Protein AF-A0AA40E1X7-F1 (afdb_monomer)

Secondary structure (DSSP, 8-state):
-----------B--EEEEETTTTEEEEE--HHHHHHHHHHHHHHHHHHHHHHHHHHHHHHHHHHHHHHHHHHHHTSSS--------------------------------------HHHHHTT-SSHHHHHHHHHHHHHSTT-HHHHHHHHHHHHHHHHHHHHHHHHHHHHHB--SS---B--SS-------TTTSHHHHHHHHHHHHHHHHHHHHHHHHHHSS-----S---GGGTTSSSS----EEEEE-S-SSS-GGGBPTTPPEEEEE--SEEGGGGT---SS--EEEEEEEEEEBP-STTSEEEEEETTEEEEEE-SEEETTBSSSEEEES---SS----EEEEEEE--SSGGG-SEEE-GGGPPPTT-EEEEEEEEESS--BSS-B--SSS-B-EEE--TT-SS--EEE--SPPEEEEEEEEEEEE-SSS--EETT-TTTS--S-----------

Mean predicted aligned error: 14.78 Å

Organism: NCBI:txid1954250

Nearest PDB structures (foldseek):
  6zya-assembly1_A  TM=1.373E-01  e=4.624E-01  Homo sapiens

Solvent-accessible surface area (backbone atoms only — not comparable to full-atom values): 27935 Å² total; per-residue (Å²): 139,80,84,81,82,78,73,73,76,75,43,60,58,66,43,82,46,71,40,52,78,77,72,43,70,34,37,40,52,54,76,65,57,44,50,50,53,46,49,50,39,49,48,51,52,57,49,50,50,60,50,51,52,49,63,50,48,55,57,50,54,51,50,51,56,48,51,56,58,50,61,66,61,72,73,77,76,84,86,82,87,86,87,82,88,86,89,86,91,86,89,82,87,87,89,83,84,91,85,85,88,82,85,82,85,73,86,76,83,74,80,81,71,85,76,53,71,67,62,58,61,72,68,49,95,41,75,68,58,47,47,54,50,42,56,58,47,52,69,61,82,82,47,77,67,41,54,53,54,36,52,52,51,50,51,54,50,53,50,50,53,51,43,54,49,40,52,52,52,51,71,32,43,63,73,92,57,81,74,55,75,61,64,100,76,78,77,85,91,70,85,59,81,88,79,56,49,70,70,50,50,54,51,49,51,55,50,50,52,53,50,51,54,50,48,52,52,44,49,68,65,54,76,68,58,84,67,92,51,103,66,69,59,83,78,49,61,71,45,78,44,78,72,84,68,62,48,78,47,79,42,76,68,55,96,38,89,38,60,80,54,30,29,84,93,49,64,24,40,34,40,32,42,51,82,37,51,36,44,56,77,60,46,81,48,92,62,67,32,27,37,31,48,33,38,42,34,34,47,38,34,70,53,75,88,33,33,47,82,48,75,56,96,89,43,52,26,41,42,32,49,62,19,32,34,67,96,35,94,32,53,51,74,47,61,39,76,87,59,99,61,87,59,71,42,74,48,75,48,78,50,52,54,50,89,50,65,92,76,32,58,44,47,60,34,82,56,59,54,59,60,89,54,44,34,39,36,40,37,39,35,24,67,67,50,50,70,30,84,57,73,29,88,44,83,68,65,46,11,74,37,78,35,62,54,93,92,46,95,60,62,71,31,14,31,57,76,52,63,61,23,38,40,37,30,40,38,33,44,33,44,25,52,73,77,70,72,68,41,51,76,55,39,77,79,71,79,61,57,98,63,82,70,76,71,77,79,79,84,83,130

Foldseek 3Di:
DDDDDDPPPQCLPAAWDAQLVVRDIFGEDPLVVLVVLLVVLCVLLVVLVVVLVVLVCPCLVVVVVVVVVVVVVVPPPDDDDDDDDDDDDDDDDDDDDDDDDDDDDDDDPDDPDPDDPVVVVVPDPDPVSVVVVLVVLCPPPDDPVNVSSNVSNCSVVVSVVSNVVSVVNNVRYDHPADTDGDDPDDDDDDDPPPPPDDVSVVVVVVVVVVVVVLVVVLCVQQVPPPPPDPCRDSSQNHFLDSDQDWDKDWDQQDQWPDRQFFAHPWIKIKIKSDWAFCVNRPNRDNWRKTKIKMKIKTWTDCDDPQWDWDQDPNWTKIFGQQWAQAPRNGDDIGTWQPDPDQDQDKDKDKAKDDLPNVPRRTDGDNRPDADPLWMKMKMFIFRNRHWAQDADPRQQQGFHAFDDDVPRPDRRTTDDTSGTIMMMMIMWMWMDTSDDDIDTPSDPVPVCPPDPPPPPPPPDD

Structure (mmCIF, N/CA/C/O backbone):
data_AF-A0AA40E1X7-F1
#
_entry.id   AF-A0AA40E1X7-F1
#
loop_
_atom_site.group_PDB
_atom_site.id
_atom_site.type_symbol
_atom_site.label_atom_id
_atom_site.label_alt_id
_atom_site.label_comp_id
_atom_site.label_asym_id
_atom_site.label_entity_id
_atom_site.label_seq_id
_atom_site.pdbx_PDB_ins_code
_atom_site.Cartn_x
_atom_site.Cartn_y
_atom_site.Cartn_z
_atom_site.occupancy
_atom_site.B_iso_or_equiv
_atom_site.auth_seq_id
_atom_site.auth_comp_id
_atom_site.auth_asym_id
_atom_site.auth_atom_id
_atom_site.pdbx_PDB_model_num
ATOM 1 N N . MET A 1 1 ? 14.506 34.326 16.259 1.00 35.75 1 MET A N 1
ATOM 2 C CA . MET A 1 1 ? 13.401 34.084 17.212 1.00 35.75 1 MET A CA 1
ATOM 3 C C . MET A 1 1 ? 12.135 33.913 16.397 1.00 35.75 1 MET A C 1
ATOM 5 O O . MET A 1 1 ? 11.437 34.884 16.152 1.00 35.75 1 MET A O 1
ATOM 9 N N . ALA A 1 2 ? 11.924 32.706 15.878 1.00 32.53 2 ALA A N 1
ATOM 10 C CA . ALA A 1 2 ? 10.719 32.346 15.149 1.00 32.53 2 ALA A CA 1
ATOM 11 C C . ALA A 1 2 ? 9.848 31.531 16.107 1.00 32.53 2 ALA A C 1
ATOM 13 O O . ALA A 1 2 ? 10.269 30.490 16.604 1.00 32.53 2 ALA A O 1
ATOM 14 N N . GLU A 1 3 ? 8.722 32.139 16.452 1.00 30.67 3 GLU A N 1
ATOM 15 C CA . GLU A 1 3 ? 7.483 31.581 16.985 1.00 30.67 3 GLU A CA 1
ATOM 16 C C . GLU A 1 3 ? 7.496 30.065 17.271 1.00 30.67 3 GLU A C 1
ATOM 18 O O . GLU A 1 3 ? 7.133 29.221 16.455 1.00 30.67 3 GLU A O 1
ATOM 23 N N . GLN A 1 4 ? 7.895 29.727 18.499 1.00 42.19 4 GLN A N 1
ATOM 24 C CA . GLN A 1 4 ? 7.395 28.536 19.173 1.00 42.19 4 GLN A CA 1
ATOM 25 C C . GLN A 1 4 ? 5.879 28.685 19.380 1.00 42.19 4 GLN A C 1
ATOM 27 O O . GLN A 1 4 ? 5.394 29.767 19.702 1.00 42.19 4 GLN A O 1
ATOM 32 N N . SER A 1 5 ? 5.170 27.556 19.332 1.00 40.88 5 SER A N 1
ATOM 33 C CA . SER A 1 5 ? 3.773 27.367 19.760 1.00 40.88 5 SER A CA 1
ATOM 34 C C . SER A 1 5 ? 2.665 27.512 18.706 1.00 40.88 5 SER A C 1
ATOM 36 O O . SER A 1 5 ? 1.680 28.220 18.858 1.00 40.88 5 SER A O 1
ATOM 38 N N . MET A 1 6 ? 2.679 26.603 17.742 1.00 34.84 6 MET A N 1
ATOM 39 C CA . MET A 1 6 ? 1.468 25.813 17.539 1.00 34.84 6 MET A CA 1
ATOM 40 C C . MET A 1 6 ? 1.856 24.350 17.662 1.00 34.84 6 MET A C 1
ATOM 42 O O . MET A 1 6 ? 2.167 23.686 16.681 1.00 34.84 6 MET A O 1
ATOM 46 N N . HIS A 1 7 ? 1.838 23.830 18.893 1.00 40.16 7 HIS A N 1
ATOM 47 C CA . HIS A 1 7 ? 1.472 22.430 19.032 1.00 40.16 7 HIS A CA 1
ATOM 48 C C . HIS A 1 7 ? 0.068 22.345 18.433 1.00 40.16 7 HIS A C 1
ATOM 50 O O . HIS A 1 7 ? -0.844 22.941 19.021 1.00 40.16 7 HIS A O 1
ATOM 56 N N . PRO A 1 8 ? -0.154 21.675 17.284 1.00 45.59 8 PRO A N 1
ATOM 57 C CA . PRO A 1 8 ? -1.505 21.248 16.994 1.00 45.59 8 PRO A CA 1
ATOM 58 C C . PRO A 1 8 ? -1.913 20.481 18.246 1.00 45.59 8 PRO A C 1
ATOM 60 O O . PRO A 1 8 ? -1.214 19.547 18.646 1.00 45.59 8 PRO A O 1
ATOM 63 N N . ARG A 1 9 ? -2.957 20.944 18.944 1.00 47.94 9 ARG A N 1
ATOM 64 C CA . ARG A 1 9 ? -3.631 20.117 19.941 1.00 47.94 9 ARG A CA 1
ATOM 65 C C . ARG A 1 9 ? -4.023 18.871 19.164 1.00 47.94 9 ARG A C 1
ATOM 67 O O . ARG A 1 9 ? -5.007 18.904 18.436 1.00 47.94 9 ARG A O 1
ATOM 74 N N . GLN A 1 10 ? -3.174 17.847 19.205 1.00 51.16 10 GLN A N 1
ATOM 75 C CA . GLN A 1 10 ? -3.419 16.579 18.554 1.00 51.16 10 GLN A CA 1
ATOM 76 C C . GLN A 1 10 ? -4.696 16.078 19.205 1.00 51.16 10 GLN A C 1
ATOM 78 O O . GLN A 1 10 ? -4.724 15.728 20.382 1.00 51.16 10 GLN A O 1
ATOM 83 N N . SER A 1 11 ? -5.780 16.193 18.453 1.00 61.50 11 SER A N 1
ATOM 84 C CA . SER A 1 11 ? -7.153 15.973 18.875 1.00 61.50 11 SER A CA 1
ATOM 85 C C . SER A 1 11 ? -7.436 14.481 18.888 1.00 61.50 11 SER A C 1
ATOM 87 O O . SER A 1 11 ? -8.348 13.986 18.225 1.00 61.50 11 SER A O 1
ATOM 89 N N . VAL A 1 12 ? -6.622 13.745 19.645 1.00 68.31 12 VAL A N 1
ATOM 90 C CA . VAL A 1 12 ? -7.061 12.459 20.162 1.00 68.31 12 VAL A CA 1
ATOM 91 C C . VAL A 1 12 ? -8.345 12.759 20.921 1.00 68.31 12 VAL A C 1
ATOM 93 O O . VAL A 1 12 ? -8.339 13.517 21.895 1.00 68.31 12 VAL A O 1
ATOM 96 N N . LYS A 1 13 ? -9.470 12.253 20.415 1.00 72.56 13 LYS A N 1
ATOM 97 C CA . LYS A 1 13 ? -10.749 12.436 21.090 1.00 72.56 13 LYS A CA 1
ATOM 98 C C . LYS A 1 13 ? -10.723 11.579 22.347 1.00 72.56 13 LYS A C 1
ATOM 100 O O . LYS A 1 13 ? -10.837 10.361 22.277 1.00 72.56 13 LYS A O 1
ATOM 105 N N . LEU A 1 14 ? -10.545 12.236 23.486 1.00 80.88 14 LEU A N 1
ATOM 106 C CA . LEU A 1 14 ? -10.766 11.637 24.794 1.00 80.88 14 LEU A CA 1
ATOM 107 C C . LEU A 1 14 ? -12.247 11.767 25.158 1.00 80.88 14 LEU A C 1
ATOM 109 O O . LEU A 1 14 ? -12.908 12.734 24.773 1.00 80.88 14 LEU A O 1
ATOM 113 N N . GLY A 1 15 ? -12.759 10.809 25.923 1.00 84.12 15 GLY A N 1
ATOM 114 C CA . GLY A 1 15 ? -14.144 10.769 26.379 1.00 84.12 15 GLY A CA 1
ATOM 115 C C . GLY A 1 15 ? -14.944 9.604 25.803 1.00 84.12 15 GLY A C 1
ATOM 116 O O . GLY A 1 15 ? -14.388 8.606 25.347 1.00 84.12 15 GLY A O 1
ATOM 117 N N . HIS A 1 16 ? -16.267 9.726 25.895 1.00 85.75 16 HIS A N 1
ATOM 118 C CA . HIS A 1 16 ? -17.221 8.719 25.441 1.00 85.75 16 HIS A CA 1
ATOM 119 C C . HIS A 1 16 ? -17.332 8.707 23.916 1.00 85.75 16 HIS A C 1
ATOM 121 O O . HIS A 1 16 ? -17.499 9.763 23.299 1.00 85.75 16 HIS A O 1
ATOM 127 N N . TRP A 1 17 ? -17.300 7.524 23.318 1.00 85.88 17 TRP A N 1
ATOM 128 C CA . TRP A 1 17 ? -17.516 7.341 21.890 1.00 85.88 17 TRP A CA 1
ATOM 129 C C . TRP A 1 17 ? -18.131 5.979 21.594 1.00 85.88 17 TRP A C 1
ATOM 131 O O . TRP A 1 17 ? -17.984 5.038 22.371 1.00 85.88 17 TRP A O 1
ATOM 141 N N . THR A 1 18 ? -18.788 5.889 20.442 1.00 87.38 18 THR A N 1
ATOM 142 C CA . THR A 1 18 ? -19.410 4.659 19.958 1.00 87.38 18 THR A CA 1
ATOM 143 C C . THR A 1 18 ? -18.554 4.055 18.861 1.00 87.38 18 THR A C 1
ATOM 145 O O . THR A 1 18 ? -18.243 4.704 17.859 1.00 87.38 18 THR A O 1
ATOM 148 N N . ASP A 1 19 ? -18.163 2.809 19.064 1.00 86.00 19 ASP A N 1
ATOM 149 C CA . ASP A 1 19 ? -17.482 2.006 18.069 1.00 86.00 19 ASP A CA 1
ATOM 150 C C . ASP A 1 19 ? -18.498 1.386 17.128 1.00 86.00 19 ASP A C 1
ATOM 152 O O . ASP A 1 19 ? -19.156 0.404 17.471 1.00 86.00 19 ASP A O 1
ATOM 156 N N . HIS A 1 20 ? -18.648 1.978 15.948 1.00 86.69 20 HIS A N 1
ATOM 157 C CA . HIS A 1 20 ? -19.659 1.578 14.975 1.00 86.69 20 HIS A CA 1
ATOM 158 C C . HIS A 1 20 ? -19.398 0.192 14.387 1.00 86.69 20 HIS A C 1
ATOM 160 O O . HIS A 1 20 ? -20.333 -0.483 13.967 1.00 86.69 20 HIS A O 1
ATOM 166 N N . SER A 1 21 ? -18.159 -0.282 14.470 1.00 82.31 21 SER A N 1
ATOM 167 C CA . SER A 1 21 ? -17.773 -1.631 14.071 1.00 82.31 21 SER A CA 1
ATOM 168 C C . SER A 1 21 ? -18.326 -2.732 14.996 1.00 82.31 21 SER A C 1
ATOM 170 O O . SER A 1 21 ? -18.678 -3.819 14.540 1.00 82.31 21 SER A O 1
ATOM 172 N N . THR A 1 22 ? -18.414 -2.462 16.306 1.00 84.75 22 THR A N 1
ATOM 173 C CA . THR A 1 22 ? -18.867 -3.420 17.330 1.00 84.75 22 THR A CA 1
ATOM 174 C C . THR A 1 22 ? -20.215 -3.044 17.945 1.00 84.75 22 THR A C 1
ATOM 176 O O . THR A 1 22 ? -20.792 -3.836 18.694 1.00 84.75 22 THR A O 1
ATOM 179 N N . GLY A 1 23 ? -20.710 -1.839 17.656 1.00 87.06 23 GLY A N 1
ATOM 180 C CA . GLY A 1 23 ? -21.869 -1.222 18.296 1.00 87.06 23 GLY A CA 1
ATOM 181 C C . GLY A 1 23 ? -21.660 -0.921 19.782 1.00 87.06 23 GLY A C 1
ATOM 182 O O . GLY A 1 23 ? -22.642 -0.786 20.511 1.00 87.06 23 GLY A O 1
ATOM 183 N N . ARG A 1 24 ? -20.410 -0.891 20.266 1.00 85.62 24 ARG A N 1
ATOM 184 C CA . ARG A 1 24 ? -20.102 -0.718 21.691 1.00 85.62 24 ARG A CA 1
ATOM 185 C C . ARG A 1 24 ? -19.688 0.706 21.998 1.00 85.62 24 ARG A C 1
ATOM 187 O O . ARG A 1 24 ? -18.818 1.272 21.346 1.00 85.62 24 ARG A O 1
ATOM 194 N N . ASP A 1 25 ? -20.253 1.231 23.067 1.00 87.06 25 ASP A N 1
ATOM 195 C CA . ASP A 1 25 ? -19.771 2.454 23.681 1.00 87.06 25 ASP A CA 1
ATOM 196 C C . ASP A 1 25 ? -18.494 2.187 24.483 1.00 87.06 25 ASP A C 1
ATOM 198 O O . ASP A 1 25 ? -18.368 1.169 25.169 1.00 87.06 25 ASP A O 1
ATOM 202 N N . GLN A 1 26 ? -17.537 3.104 24.404 1.00 86.12 26 GLN A N 1
ATOM 203 C CA . GLN A 1 26 ? -16.281 3.032 25.141 1.00 86.12 26 GLN A CA 1
ATOM 204 C C . GLN A 1 26 ? -15.767 4.415 25.533 1.00 86.12 26 GLN A C 1
ATOM 206 O O . GLN A 1 26 ? -16.161 5.446 24.986 1.00 86.12 26 GLN A O 1
ATOM 211 N N . TYR A 1 27 ? -14.875 4.429 26.524 1.00 84.19 27 TYR A N 1
ATOM 212 C CA . TYR A 1 27 ? -14.211 5.637 26.997 1.00 84.19 27 TYR A CA 1
ATOM 213 C C . TYR A 1 27 ? -12.740 5.610 26.589 1.00 84.19 27 TYR A C 1
ATOM 215 O O . TYR A 1 27 ? -11.970 4.781 27.075 1.00 84.19 27 TYR A O 1
ATOM 223 N N . LEU A 1 28 ? -12.349 6.545 25.722 1.00 81.81 28 LEU A N 1
ATOM 224 C CA . LEU A 1 28 ? -10.945 6.818 25.419 1.00 81.81 28 LEU A CA 1
ATOM 225 C C . LEU A 1 28 ? -10.380 7.752 26.486 1.00 81.81 28 LEU A C 1
ATOM 227 O O . LEU A 1 28 ? -10.875 8.859 26.699 1.00 81.81 28 LEU A O 1
ATOM 231 N N . LEU A 1 29 ? -9.329 7.300 27.152 1.00 79.12 29 LEU A N 1
ATOM 232 C CA . LEU A 1 29 ? -8.577 8.049 28.151 1.00 79.12 29 LEU A CA 1
ATOM 233 C C . LEU A 1 29 ? -7.109 8.070 27.715 1.00 79.12 29 LEU A C 1
ATOM 235 O O . LEU A 1 29 ? -6.686 7.207 26.947 1.00 79.12 29 LEU A O 1
ATOM 239 N N . SER A 1 30 ? -6.325 9.043 28.187 1.00 79.50 30 SER A N 1
ATOM 240 C CA . SER A 1 30 ? -4.873 8.975 27.991 1.00 79.50 30 SER A CA 1
ATOM 241 C C . SER A 1 30 ? -4.320 7.723 28.683 1.00 79.50 30 SER A C 1
ATOM 243 O O . SER A 1 30 ? -4.911 7.259 29.659 1.00 79.50 30 SER A O 1
ATOM 245 N N . ASP A 1 31 ? -3.186 7.177 28.232 1.00 74.00 31 ASP A N 1
ATOM 246 C CA . ASP A 1 31 ? -2.593 5.988 28.871 1.00 74.00 31 ASP A CA 1
ATOM 247 C C . ASP A 1 31 ? -2.387 6.189 30.378 1.00 74.00 31 ASP A C 1
ATOM 249 O O . ASP A 1 31 ? -2.599 5.272 31.179 1.00 74.00 31 ASP A O 1
ATOM 253 N N . TRP A 1 32 ? -2.029 7.415 30.775 1.00 78.75 32 TRP A N 1
ATOM 254 C CA . TRP A 1 32 ? -1.886 7.797 32.173 1.00 78.75 32 TRP A CA 1
ATOM 255 C C . TRP A 1 32 ? -3.235 7.802 32.902 1.00 78.75 32 TRP A C 1
ATOM 257 O O . TRP A 1 32 ? -3.372 7.109 33.910 1.00 78.75 32 TRP A O 1
ATOM 267 N N . ASP A 1 33 ? -4.251 8.495 32.377 1.00 80.81 33 ASP A N 1
ATOM 268 C CA . ASP A 1 33 ? -5.586 8.555 32.992 1.00 80.81 33 ASP A CA 1
ATOM 269 C C . ASP A 1 33 ? -6.234 7.169 33.073 1.00 80.81 33 ASP A C 1
ATOM 271 O O . ASP A 1 33 ? -6.792 6.791 34.101 1.00 80.81 33 ASP A O 1
ATOM 275 N N . ALA A 1 34 ? -6.121 6.373 32.009 1.00 78.94 34 ALA A N 1
ATOM 276 C CA . ALA A 1 34 ? -6.631 5.011 31.957 1.00 78.94 34 ALA A CA 1
ATOM 277 C C . ALA A 1 34 ? -5.954 4.131 33.015 1.00 78.94 34 ALA A C 1
ATOM 279 O O . ALA A 1 34 ? -6.628 3.381 33.724 1.00 78.94 34 ALA A O 1
ATOM 280 N N . SER A 1 35 ? -4.631 4.257 33.166 1.00 78.06 35 SER A N 1
ATOM 281 C CA . SER A 1 35 ? -3.869 3.551 34.198 1.00 78.06 35 SER A CA 1
ATOM 282 C C . SER A 1 35 ? -4.283 3.987 35.601 1.00 78.06 35 SER A C 1
ATOM 284 O O . SER A 1 35 ? -4.471 3.132 36.466 1.00 78.06 35 SER A O 1
ATOM 286 N N . VAL A 1 36 ? -4.493 5.288 35.829 1.00 82.50 36 VAL A N 1
ATOM 287 C CA . VAL A 1 36 ? -4.979 5.822 37.109 1.00 82.50 36 VAL A CA 1
ATOM 288 C C . VAL A 1 36 ? -6.376 5.292 37.419 1.00 82.50 36 VAL A C 1
ATOM 290 O O . VAL A 1 36 ? -6.592 4.769 38.510 1.00 82.50 36 VAL A O 1
ATOM 293 N N . VAL A 1 37 ? -7.318 5.346 36.474 1.00 82.81 37 VAL A N 1
ATOM 294 C CA . VAL A 1 37 ? -8.687 4.855 36.692 1.00 82.81 37 VAL A CA 1
ATOM 295 C C . VAL A 1 37 ? -8.699 3.345 36.935 1.00 82.81 37 VAL A C 1
ATOM 297 O O . VAL A 1 37 ? -9.378 2.889 37.856 1.00 82.81 37 VAL A O 1
ATOM 300 N N . LYS A 1 38 ? -7.907 2.560 36.192 1.00 79.06 38 LYS A N 1
ATOM 301 C CA . LYS A 1 38 ? -7.778 1.111 36.426 1.00 79.06 38 LYS A CA 1
ATOM 302 C C . LYS A 1 38 ? -7.118 0.798 37.762 1.00 79.06 38 LYS A C 1
ATOM 304 O O . LYS A 1 38 ? -7.582 -0.103 38.457 1.00 79.06 38 LYS A O 1
ATOM 309 N N . ALA A 1 39 ? -6.089 1.545 38.155 1.00 82.00 39 ALA A N 1
ATOM 310 C CA . ALA A 1 39 ? -5.445 1.394 39.454 1.00 82.00 39 ALA A CA 1
ATOM 311 C C . ALA A 1 39 ? -6.411 1.737 40.593 1.00 82.00 39 ALA A C 1
ATOM 313 O O . ALA A 1 39 ? -6.530 0.966 41.541 1.00 82.00 39 ALA A O 1
ATOM 314 N N . LEU A 1 40 ? -7.161 2.837 40.483 1.00 82.19 40 LEU A N 1
ATOM 315 C CA . LEU A 1 40 ? -8.195 3.199 41.450 1.00 82.19 40 LEU A CA 1
ATOM 316 C C . LEU A 1 40 ? -9.278 2.122 41.515 1.00 82.19 40 LEU A C 1
ATOM 318 O O . LEU A 1 40 ? -9.590 1.659 42.607 1.00 82.19 40 LEU A O 1
ATOM 322 N N . ALA A 1 41 ? -9.794 1.654 40.378 1.00 80.31 41 ALA A N 1
ATOM 323 C CA . ALA A 1 41 ? -10.759 0.560 40.335 1.00 80.31 41 ALA A CA 1
ATOM 324 C C . ALA A 1 41 ? -10.202 -0.705 41.008 1.00 80.31 41 ALA A C 1
ATOM 326 O O . ALA A 1 41 ? -10.871 -1.293 41.853 1.00 80.31 41 ALA A O 1
ATOM 327 N N . ALA A 1 42 ? -8.958 -1.089 40.716 1.00 78.12 42 ALA A N 1
ATOM 328 C CA . ALA A 1 42 ? -8.299 -2.240 41.325 1.00 78.12 42 ALA A CA 1
ATOM 329 C C . ALA A 1 42 ? -8.100 -2.072 42.840 1.00 78.12 42 ALA A C 1
ATOM 331 O O . ALA A 1 42 ? -8.368 -3.005 43.595 1.00 78.12 42 ALA A O 1
ATOM 332 N N . VAL A 1 43 ? -7.692 -0.888 43.305 1.00 79.06 43 VAL A N 1
ATOM 333 C CA . VAL A 1 43 ? -7.553 -0.563 44.733 1.00 79.06 43 VAL A CA 1
ATOM 334 C C . VAL A 1 43 ? -8.911 -0.602 45.427 1.00 79.06 43 VAL A C 1
ATOM 336 O O . VAL A 1 43 ? -9.027 -1.190 46.498 1.00 79.06 43 VAL A O 1
ATOM 339 N N . TRP A 1 44 ? -9.960 -0.055 44.813 1.00 76.00 44 TRP A N 1
ATOM 340 C CA . TRP A 1 44 ? -11.325 -0.138 45.329 1.00 76.00 44 TRP A CA 1
ATOM 341 C C . TRP A 1 44 ? -11.794 -1.593 45.426 1.00 76.00 44 TRP A C 1
ATOM 343 O O . TRP A 1 44 ? -12.233 -2.027 46.490 1.00 76.00 44 TRP A O 1
ATOM 353 N N . LEU A 1 45 ? -11.632 -2.388 44.366 1.00 73.12 45 LEU A N 1
ATOM 354 C CA . LEU A 1 45 ? -11.954 -3.818 44.369 1.00 73.12 45 LEU A CA 1
ATOM 355 C C . LEU A 1 45 ? -11.160 -4.575 45.453 1.00 73.12 45 LEU A C 1
ATOM 357 O O . LEU A 1 45 ? -11.729 -5.388 46.192 1.00 73.12 45 LEU A O 1
ATOM 361 N N . GLY A 1 46 ? -9.867 -4.263 45.570 1.00 74.88 46 GLY A N 1
ATOM 362 C CA . GLY A 1 46 ? -8.898 -4.910 46.448 1.00 74.88 46 GLY A CA 1
ATOM 363 C C . GLY A 1 46 ? -9.028 -4.542 47.924 1.00 74.88 46 GLY A C 1
ATOM 364 O O . GLY A 1 46 ? -8.862 -5.417 48.762 1.00 74.88 46 GLY A O 1
ATOM 365 N N . LEU A 1 47 ? -9.374 -3.299 48.271 1.00 75.25 47 LEU A N 1
ATOM 366 C CA . LEU A 1 47 ? -9.599 -2.864 49.657 1.00 75.25 47 LEU A CA 1
ATOM 367 C C . LEU A 1 47 ? -10.981 -3.277 50.156 1.00 75.25 47 LEU A C 1
ATOM 369 O O . LEU A 1 47 ? -11.130 -3.717 51.297 1.00 75.25 47 LEU A O 1
ATOM 373 N N . VAL A 1 48 ? -12.000 -3.210 49.299 1.00 72.81 48 VAL A N 1
ATOM 374 C CA . VAL A 1 48 ? -13.364 -3.577 49.682 1.00 72.81 48 VAL A CA 1
ATOM 375 C C . VAL A 1 48 ? -13.445 -5.058 50.073 1.00 72.81 48 VAL A C 1
ATOM 377 O O . VAL A 1 48 ? -14.197 -5.395 50.979 1.00 72.81 48 VAL A O 1
ATOM 380 N N . GLY A 1 49 ? -12.659 -5.959 49.470 1.00 69.38 49 GLY A N 1
ATOM 381 C CA . GLY A 1 49 ? -12.578 -7.387 49.844 1.00 69.38 49 GLY A CA 1
ATOM 382 C C . GLY A 1 49 ? -12.228 -7.651 51.311 1.00 69.38 49 GLY A C 1
ATOM 383 O O . GLY A 1 49 ? -13.081 -8.115 52.069 1.00 69.38 49 GLY A O 1
ATOM 384 N N . PRO A 1 50 ? -11.000 -7.351 51.748 1.00 73.25 50 PRO A N 1
ATOM 385 C CA . PRO A 1 50 ? -10.551 -7.568 53.114 1.00 73.25 50 PRO A CA 1
ATOM 386 C C . PRO A 1 50 ? -11.360 -6.771 54.136 1.00 73.25 50 PRO A C 1
ATOM 388 O O . PRO A 1 50 ? -11.618 -7.288 55.221 1.00 73.25 50 PRO A O 1
ATOM 391 N N . TYR A 1 51 ? -11.784 -5.542 53.812 1.00 71.00 51 TYR A N 1
ATOM 392 C CA . TYR A 1 51 ? -12.581 -4.728 54.733 1.00 71.00 51 TYR A CA 1
ATOM 393 C C . TYR A 1 51 ? -14.002 -5.263 54.906 1.00 71.00 51 TYR A C 1
ATOM 395 O O . TYR A 1 51 ? -14.458 -5.348 56.043 1.00 71.00 51 TYR A O 1
ATOM 403 N N . THR A 1 52 ? -14.674 -5.709 53.839 1.00 65.94 52 THR A N 1
ATOM 404 C CA . THR A 1 52 ? -15.973 -6.398 53.974 1.00 65.94 52 THR A CA 1
ATOM 405 C C . THR A 1 52 ? -15.828 -7.701 54.752 1.00 65.94 52 THR A C 1
ATOM 407 O O . THR A 1 52 ? -16.624 -7.959 55.650 1.00 65.94 52 THR A O 1
ATOM 410 N N . LEU A 1 53 ? -14.765 -8.479 54.517 1.00 67.56 53 LEU A N 1
ATOM 411 C CA . LEU A 1 53 ? -14.487 -9.693 55.291 1.00 67.56 53 LEU A CA 1
ATOM 412 C C . LEU A 1 53 ? -14.189 -9.405 56.773 1.00 67.56 53 LEU A C 1
ATOM 414 O O . LEU A 1 53 ? -14.648 -10.145 57.641 1.00 67.56 53 LEU A O 1
ATOM 418 N N . ARG A 1 54 ? -13.436 -8.344 57.091 1.00 73.38 54 ARG A N 1
ATOM 419 C CA . ARG A 1 54 ? -13.160 -7.927 58.480 1.00 73.38 54 ARG A CA 1
ATOM 420 C C . ARG A 1 54 ? -14.418 -7.404 59.172 1.00 73.38 54 ARG A C 1
ATOM 422 O O . ARG A 1 54 ? -14.675 -7.798 60.308 1.00 73.38 54 ARG A O 1
ATOM 429 N N . LEU A 1 55 ? -15.216 -6.587 58.484 1.00 64.00 55 LEU A N 1
ATOM 430 C CA . LEU A 1 55 ? -16.509 -6.094 58.969 1.00 64.00 55 LEU A CA 1
ATOM 431 C C . LEU A 1 55 ? -17.540 -7.211 59.135 1.00 64.00 55 LEU A C 1
ATOM 433 O O . LEU A 1 55 ? -18.400 -7.086 59.992 1.00 64.00 55 LEU A O 1
ATOM 437 N N . LEU A 1 56 ? -17.445 -8.304 58.375 1.00 62.16 56 LEU A N 1
ATOM 438 C CA . LEU A 1 56 ? -18.253 -9.508 58.584 1.00 62.16 56 LEU A CA 1
ATOM 439 C C . LEU A 1 56 ? -17.754 -10.332 59.775 1.00 62.16 56 LEU A C 1
ATOM 441 O O . LEU A 1 56 ? -18.559 -10.800 60.577 1.00 62.16 56 LEU A O 1
ATOM 445 N N . LYS A 1 57 ? -16.433 -10.478 59.939 1.00 68.00 57 LYS A N 1
ATOM 446 C CA . LYS A 1 57 ? -15.834 -11.238 61.049 1.00 68.00 57 LYS A CA 1
ATOM 447 C C . LYS A 1 57 ? -16.093 -10.601 62.416 1.00 68.00 57 LYS A C 1
ATOM 449 O O . LYS A 1 57 ? -16.326 -11.331 63.373 1.00 68.00 57 LYS A O 1
ATOM 454 N N . PHE A 1 58 ? -16.076 -9.274 62.529 1.00 65.44 58 PHE A N 1
ATOM 455 C CA . PHE A 1 58 ? -16.213 -8.586 63.820 1.00 65.44 58 PHE A CA 1
ATOM 456 C C . PHE A 1 58 ? -17.566 -8.836 64.535 1.00 65.44 58 PHE A C 1
ATOM 458 O O . PHE A 1 58 ? -17.545 -9.276 65.686 1.00 65.44 58 PHE A O 1
ATOM 465 N N . PRO A 1 59 ? -18.740 -8.657 63.893 1.00 56.16 59 PRO A N 1
ATOM 466 C CA . PRO A 1 59 ? -20.037 -8.963 64.492 1.00 56.16 59 PRO A CA 1
ATOM 467 C C . PRO A 1 59 ? -20.321 -10.468 64.564 1.00 56.16 59 PRO A C 1
ATOM 469 O O . PRO A 1 59 ? -20.998 -10.885 65.497 1.00 56.16 59 PRO A O 1
ATOM 472 N N . LEU A 1 60 ? -19.785 -11.303 63.660 1.00 55.34 60 LEU A N 1
ATOM 473 C CA . LEU A 1 60 ? -19.918 -12.765 63.764 1.00 55.34 60 LEU A CA 1
ATOM 474 C C . LEU A 1 60 ? -19.195 -13.312 64.998 1.00 55.34 60 LEU A C 1
ATOM 476 O O . LEU A 1 60 ? -19.772 -14.090 65.750 1.00 55.34 60 LEU A O 1
ATOM 480 N N . VAL A 1 61 ? -17.961 -12.870 65.252 1.00 58.88 61 VAL A N 1
ATOM 481 C CA . VAL A 1 61 ? -17.179 -13.313 66.416 1.00 58.88 61 VAL A CA 1
ATOM 482 C C . VAL A 1 61 ? -17.772 -12.772 67.719 1.00 58.88 61 VAL A C 1
ATOM 484 O O . VAL A 1 61 ? -17.840 -13.505 68.705 1.00 58.88 61 VAL A O 1
ATOM 487 N N . HIS A 1 62 ? -18.250 -11.523 67.740 1.00 61.88 62 HIS A N 1
ATOM 488 C CA . HIS A 1 62 ? -18.920 -10.979 68.925 1.00 61.88 62 HIS A CA 1
ATOM 489 C C . HIS A 1 62 ? -20.313 -11.577 69.158 1.00 61.88 62 HIS A C 1
ATOM 491 O O . HIS A 1 62 ? -20.671 -11.824 70.306 1.00 61.88 62 HIS A O 1
ATOM 497 N N . GLY A 1 63 ? -21.077 -11.845 68.098 1.00 60.81 63 GLY A N 1
ATOM 498 C CA . GLY A 1 63 ? -22.386 -12.494 68.170 1.00 60.81 63 GLY A CA 1
ATOM 499 C C . GLY A 1 63 ? -22.291 -13.945 68.638 1.00 60.81 63 GLY A C 1
ATOM 500 O O . GLY A 1 63 ? -23.040 -14.339 69.525 1.00 60.81 63 GLY A O 1
ATOM 501 N N . LEU A 1 64 ? -21.317 -14.712 68.131 1.00 56.00 64 LEU A N 1
ATOM 502 C CA . LEU A 1 64 ? -21.059 -16.089 68.570 1.00 56.00 64 LEU A CA 1
ATOM 503 C C . LEU A 1 64 ? -20.603 -16.149 70.034 1.00 56.00 64 LEU A C 1
ATOM 505 O O . LEU A 1 64 ? -21.169 -16.910 70.812 1.00 56.00 64 LEU A O 1
ATOM 509 N N . ARG A 1 65 ? -19.667 -15.283 70.451 1.00 62.25 65 ARG A N 1
ATOM 510 C CA . ARG A 1 65 ? -19.242 -15.202 71.864 1.00 62.25 65 ARG A CA 1
ATOM 511 C C . ARG A 1 65 ? -20.355 -14.730 72.801 1.00 62.25 65 ARG A C 1
ATOM 513 O O . ARG A 1 65 ? -20.351 -15.075 73.980 1.00 62.25 65 ARG A O 1
ATOM 520 N N . PHE A 1 66 ? -21.284 -13.905 72.319 1.00 57.41 66 PHE A N 1
ATOM 521 C CA . PHE A 1 66 ? -22.433 -13.469 73.111 1.00 57.41 66 PHE A CA 1
ATOM 522 C C . PHE A 1 66 ? -23.481 -14.581 73.248 1.00 57.41 66 PHE A C 1
ATOM 524 O O . PHE A 1 66 ? -23.996 -14.774 74.346 1.00 57.41 66 PHE A O 1
ATOM 531 N N . LEU A 1 67 ? -23.732 -15.354 72.185 1.00 52.84 67 LEU A N 1
ATOM 532 C CA . LEU A 1 67 ? -24.602 -16.535 72.218 1.00 52.84 67 LEU A CA 1
ATOM 533 C C . LEU A 1 67 ? -24.048 -17.630 73.147 1.00 52.84 67 LEU A C 1
ATOM 535 O O . LEU A 1 67 ? -24.800 -18.147 73.969 1.00 52.84 67 LEU A O 1
ATOM 539 N N . GLU A 1 68 ? -22.736 -17.892 73.131 1.00 59.75 68 GLU A N 1
ATOM 540 C CA . GLU A 1 68 ? -22.087 -18.800 74.098 1.00 59.75 68 GLU A CA 1
ATOM 541 C C . GLU A 1 68 ? -22.238 -18.319 75.554 1.00 59.75 68 GLU A C 1
ATOM 543 O O . GLU A 1 68 ? -22.442 -19.119 76.468 1.00 59.75 68 GLU A O 1
ATOM 548 N N . ARG A 1 69 ? -22.190 -17.001 75.799 1.00 58.12 69 ARG A N 1
ATOM 549 C CA . ARG A 1 69 ? -22.403 -16.427 77.142 1.00 58.12 69 ARG A CA 1
ATOM 550 C C . ARG A 1 69 ? -23.853 -16.491 77.615 1.00 58.12 69 ARG A C 1
ATOM 552 O O . ARG A 1 69 ? -24.089 -16.442 78.823 1.00 58.12 69 ARG A O 1
ATOM 559 N N . TRP A 1 70 ? -24.807 -16.551 76.693 1.00 52.16 70 TRP A N 1
ATOM 560 C CA . TRP A 1 70 ? -26.230 -16.621 77.012 1.00 52.16 70 TRP A CA 1
ATOM 561 C C . TRP A 1 70 ? -26.652 -18.050 77.369 1.00 52.16 70 TRP A C 1
ATOM 563 O O . TRP A 1 70 ? -27.349 -18.246 78.364 1.00 52.16 70 TRP A O 1
ATOM 573 N N . ASP A 1 71 ? -26.120 -19.048 76.661 1.00 52.00 71 ASP A N 1
ATOM 574 C CA . 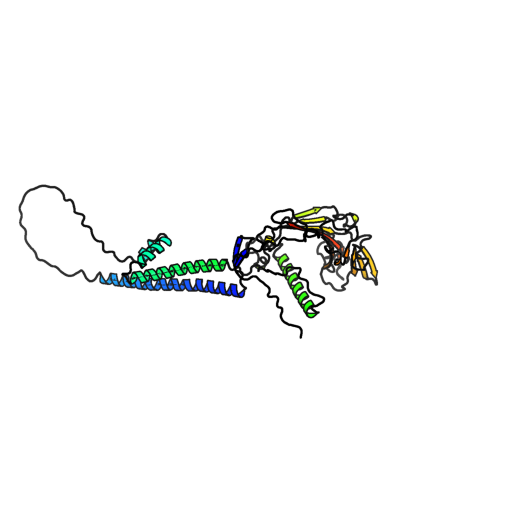ASP A 1 71 ? -26.385 -20.467 76.941 1.00 52.00 71 ASP A CA 1
ATOM 575 C C . ASP A 1 71 ? -25.819 -20.904 78.314 1.00 52.00 71 ASP A C 1
ATOM 577 O O . ASP A 1 71 ? -26.411 -21.702 79.044 1.00 52.00 71 ASP A O 1
ATOM 581 N N . GLY A 1 72 ? -24.720 -20.277 78.754 1.00 49.78 72 GLY A N 1
ATOM 582 C CA . GLY A 1 72 ? -24.129 -20.508 80.078 1.00 49.78 72 GLY A CA 1
ATOM 583 C C . GLY A 1 72 ? -24.936 -19.974 81.274 1.00 49.78 72 GLY A C 1
ATOM 584 O O . GLY A 1 72 ? -24.709 -20.422 82.397 1.00 49.78 72 GLY A O 1
ATOM 585 N N . ARG A 1 73 ? -25.882 -19.040 81.078 1.00 48.94 73 ARG A N 1
ATOM 586 C CA . ARG A 1 73 ? -26.737 -18.513 82.167 1.00 48.94 73 ARG A CA 1
ATOM 587 C C . ARG A 1 73 ? -28.087 -19.214 82.288 1.00 48.94 73 ARG A C 1
ATOM 589 O O . ARG A 1 73 ? -28.692 -19.145 83.353 1.00 48.94 73 ARG A O 1
ATOM 596 N N . ALA A 1 74 ? -28.544 -19.918 81.255 1.00 47.97 74 ALA A N 1
ATOM 597 C CA . ALA A 1 74 ? -29.807 -20.654 81.307 1.00 47.97 74 ALA A CA 1
ATOM 598 C C . ALA A 1 74 ? -29.711 -21.980 82.094 1.00 47.97 74 ALA A C 1
ATOM 600 O O . ALA A 1 74 ? -30.733 -22.526 82.500 1.00 47.97 74 ALA A O 1
ATOM 601 N N . ARG A 1 75 ? -28.500 -22.496 82.360 1.00 47.78 75 ARG A N 1
ATOM 602 C CA . ARG A 1 75 ? -28.296 -23.793 83.040 1.00 47.78 75 ARG A CA 1
ATOM 603 C C . ARG A 1 75 ? -28.028 -23.739 84.549 1.00 47.78 75 ARG A C 1
ATOM 605 O O . ARG A 1 75 ? -27.895 -24.793 85.158 1.00 47.78 75 ARG A O 1
ATOM 612 N N . THR A 1 76 ? -27.998 -22.567 85.184 1.00 45.44 76 THR A N 1
ATOM 613 C CA . THR A 1 76 ? -27.674 -22.429 86.624 1.00 45.44 76 THR A CA 1
ATOM 614 C C . THR A 1 76 ? -28.849 -22.014 87.520 1.00 45.44 76 THR A C 1
ATOM 616 O O . THR A 1 76 ? -28.627 -21.613 88.658 1.00 45.44 76 THR A O 1
ATOM 619 N N . GLY A 1 77 ? -30.101 -22.135 87.052 1.00 43.31 77 GLY A N 1
ATOM 620 C CA . GLY A 1 77 ? -31.292 -21.697 87.804 1.00 43.31 77 GLY A CA 1
ATOM 621 C C . 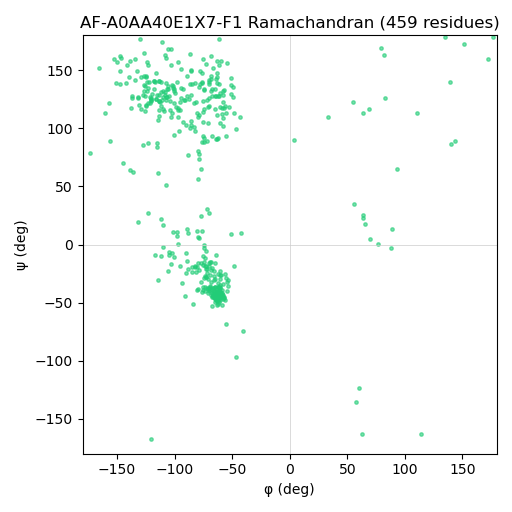GLY A 1 77 ? -32.318 -22.768 88.202 1.00 43.31 77 GLY A C 1
ATOM 622 O O . GLY A 1 77 ? -33.223 -22.460 88.969 1.00 43.31 77 GLY A O 1
ATOM 623 N N . MET A 1 78 ? -32.221 -24.011 87.725 1.00 45.91 78 MET A N 1
ATOM 624 C CA . MET A 1 78 ? -33.199 -25.061 88.049 1.00 45.91 78 MET A CA 1
ATOM 625 C C . MET A 1 78 ? -32.487 -26.298 88.569 1.00 45.91 78 MET A C 1
ATOM 627 O O . MET A 1 78 ? -32.150 -27.171 87.784 1.00 45.91 78 MET A O 1
ATOM 631 N N . ASN A 1 79 ? -32.212 -26.335 89.873 1.00 44.81 79 ASN A N 1
ATOM 632 C CA . ASN A 1 79 ? -32.102 -27.561 90.670 1.00 44.81 79 ASN A CA 1
ATOM 633 C C . ASN A 1 79 ? -31.946 -27.176 92.148 1.00 44.81 79 ASN A C 1
ATOM 635 O O . ASN A 1 79 ? -30.843 -27.199 92.687 1.00 44.81 79 ASN A O 1
ATOM 639 N N . GLN A 1 80 ? -33.049 -26.825 92.817 1.00 40.38 80 GLN A N 1
ATOM 640 C CA . GLN A 1 80 ? -33.122 -26.967 94.271 1.00 40.38 80 GLN A CA 1
ATOM 641 C C . GLN A 1 80 ? -34.567 -27.072 94.783 1.00 40.38 80 GLN A C 1
ATOM 643 O O . GLN A 1 80 ? -35.370 -26.165 94.603 1.00 40.38 80 GLN A O 1
ATOM 648 N N . ALA A 1 81 ? -34.800 -28.196 95.471 1.00 38.88 81 ALA A N 1
ATOM 649 C CA . ALA A 1 81 ? -35.780 -28.471 96.524 1.00 38.88 81 ALA A CA 1
ATOM 650 C C . ALA A 1 81 ? -37.287 -28.512 96.190 1.00 38.88 81 ALA A C 1
ATOM 652 O O . ALA A 1 81 ? -37.923 -27.489 95.975 1.00 38.88 81 ALA A O 1
ATOM 653 N N . LEU A 1 82 ? -37.884 -29.700 96.371 1.00 39.59 82 LEU A N 1
ATOM 654 C CA . LEU A 1 82 ? -38.919 -29.898 97.399 1.00 39.59 82 LEU A CA 1
ATOM 655 C C . LEU A 1 82 ? -39.096 -31.391 97.734 1.00 39.59 82 LEU A C 1
ATOM 657 O O . LEU A 1 82 ? -39.520 -32.201 96.915 1.00 39.59 82 LEU A O 1
ATOM 661 N N . LEU A 1 83 ? -38.726 -31.715 98.975 1.00 41.72 83 LEU A N 1
ATOM 662 C CA . LEU A 1 83 ? -39.059 -32.926 99.721 1.00 41.72 83 LEU A CA 1
ATOM 663 C C . LEU A 1 83 ? -40.508 -32.830 100.222 1.00 41.72 83 LEU A C 1
ATOM 665 O O . LEU A 1 83 ? -40.882 -31.792 100.766 1.00 41.72 83 LEU A O 1
ATOM 669 N N . ALA A 1 84 ? -41.269 -33.925 100.155 1.00 34.69 84 ALA A N 1
ATOM 670 C CA . ALA A 1 84 ? -42.375 -34.172 101.079 1.00 34.69 84 ALA A CA 1
ATOM 671 C C . ALA A 1 84 ? -42.560 -35.675 101.367 1.00 34.69 84 ALA A C 1
ATOM 673 O O . ALA A 1 84 ? -42.436 -36.529 100.495 1.00 34.69 84 ALA A O 1
ATOM 674 N N . THR A 1 85 ? -42.808 -35.907 102.651 1.00 35.06 85 THR A N 1
ATOM 675 C CA . THR A 1 85 ? -42.938 -37.085 103.529 1.00 35.06 85 THR A CA 1
ATOM 676 C C . THR A 1 85 ? -44.068 -38.105 103.217 1.00 35.06 85 THR A C 1
ATOM 678 O O . THR A 1 85 ? -44.848 -37.883 102.295 1.00 35.06 85 THR A O 1
ATOM 681 N N . PRO A 1 86 ? -44.161 -39.234 103.974 1.00 48.38 86 PRO A N 1
ATOM 682 C CA . PRO A 1 86 ? -44.811 -40.489 103.556 1.00 48.38 86 PRO A CA 1
ATOM 683 C C . PRO A 1 86 ? -46.136 -40.871 104.274 1.00 48.38 86 PRO A C 1
ATOM 685 O O . PRO A 1 86 ? -46.467 -40.304 105.311 1.00 48.38 86 PRO A O 1
ATOM 688 N N . GLN A 1 87 ? -46.750 -41.964 103.764 1.00 33.50 87 GLN A N 1
ATOM 689 C CA . GLN A 1 87 ? -47.769 -42.894 104.335 1.00 33.50 87 GLN A CA 1
ATOM 690 C C . GLN A 1 87 ? -49.271 -42.511 104.305 1.00 33.50 87 GLN A C 1
ATOM 692 O O . GLN A 1 87 ? -49.580 -41.327 104.221 1.00 33.50 87 GLN A O 1
ATOM 697 N N . PRO A 1 88 ? -50.229 -43.464 104.502 1.00 47.09 88 PRO A N 1
ATOM 698 C CA . PRO A 1 88 ? -50.259 -44.931 104.279 1.00 47.09 88 PRO A CA 1
ATOM 699 C C . PRO A 1 88 ? -51.513 -45.400 103.475 1.00 47.09 88 PRO A C 1
ATOM 701 O O . PRO A 1 88 ? -52.374 -44.604 103.115 1.00 47.09 88 PRO A O 1
ATOM 704 N N . GLY A 1 89 ? -51.618 -46.701 103.164 1.00 35.84 89 GLY A N 1
ATOM 705 C CA . GLY A 1 89 ? -52.691 -47.275 102.330 1.00 35.84 89 GLY A CA 1
ATOM 706 C C . GLY A 1 89 ? -53.990 -47.683 103.046 1.00 35.84 89 GLY A C 1
ATOM 707 O O . GLY A 1 89 ? -53.988 -47.886 104.254 1.00 35.84 89 GLY A O 1
ATOM 708 N N . TYR A 1 90 ? -55.069 -47.888 102.271 1.00 33.72 90 TYR A N 1
ATOM 709 C CA . TYR A 1 90 ? -56.113 -48.900 102.517 1.00 33.72 90 TYR A CA 1
ATOM 710 C C . TYR A 1 90 ? -57.010 -49.133 101.280 1.00 33.72 90 TYR A C 1
ATOM 712 O O . TYR A 1 90 ? -57.186 -48.250 100.444 1.00 33.72 90 TYR A O 1
ATOM 720 N N . ASN A 1 91 ? -57.540 -50.357 101.191 1.00 38.28 91 ASN A N 1
ATOM 721 C CA . ASN A 1 91 ? -58.317 -50.976 100.108 1.00 38.28 91 ASN A CA 1
ATOM 722 C C . ASN A 1 91 ? -59.779 -50.494 99.998 1.00 38.28 91 ASN A C 1
ATOM 724 O O . ASN A 1 91 ? -60.380 -50.148 101.011 1.00 38.28 91 ASN A O 1
ATOM 728 N N . GLY A 1 92 ? -60.396 -50.683 98.817 1.00 32.19 92 GLY A N 1
ATOM 729 C CA . GLY A 1 92 ? -61.827 -51.033 98.735 1.00 32.19 92 GLY A CA 1
ATOM 730 C C . GLY A 1 92 ? -62.664 -50.447 97.587 1.00 32.19 92 GLY A C 1
ATOM 731 O O . GLY A 1 92 ? -63.323 -49.438 97.767 1.00 32.19 92 GLY A O 1
ATOM 732 N N . SER A 1 93 ? -62.696 -51.172 96.463 1.00 35.91 93 SER A N 1
ATOM 733 C CA . SER A 1 93 ? -63.870 -51.541 95.640 1.00 35.91 93 SER A CA 1
ATOM 734 C C . SER A 1 93 ? -64.876 -50.512 95.066 1.00 35.91 93 SER A C 1
ATOM 736 O O . SER A 1 93 ? -65.680 -49.923 95.774 1.00 35.91 93 SER A O 1
ATOM 738 N N . ALA A 1 94 ? -64.978 -50.590 93.728 1.00 36.22 94 ALA A N 1
ATOM 739 C CA . ALA A 1 94 ? -66.193 -50.803 92.917 1.00 36.22 94 ALA A CA 1
ATOM 740 C C . ALA A 1 94 ? -66.749 -49.659 92.031 1.00 36.22 94 ALA A C 1
ATOM 742 O O . ALA A 1 94 ? -67.415 -48.734 92.476 1.00 36.22 94 ALA A O 1
ATOM 743 N N . SER A 1 95 ? -66.650 -49.948 90.723 1.00 36.16 95 SER A N 1
ATOM 744 C CA . SER A 1 95 ? -67.628 -49.739 89.636 1.00 36.16 95 SER A CA 1
ATOM 745 C C . SER A 1 95 ? -67.749 -48.372 88.940 1.00 36.16 95 SER A C 1
ATOM 747 O O . SER A 1 95 ? -68.040 -47.361 89.561 1.00 36.16 95 SER A O 1
ATOM 749 N N . GLY A 1 96 ? -67.644 -48.401 87.599 1.00 33.88 96 GLY A N 1
ATOM 750 C CA . GLY A 1 96 ? -68.368 -47.470 86.718 1.00 33.88 96 GLY A CA 1
ATOM 751 C C . GLY A 1 96 ? -67.616 -46.912 85.499 1.00 33.88 96 GLY A C 1
ATOM 752 O O . GLY A 1 96 ? -67.070 -45.826 85.587 1.00 33.88 96 GLY A O 1
ATOM 753 N N . ALA A 1 97 ? -67.641 -47.656 84.381 1.00 36.59 97 ALA A N 1
ATOM 754 C CA . ALA A 1 97 ? -67.661 -47.243 82.954 1.00 36.59 97 ALA A CA 1
ATOM 755 C C . ALA A 1 97 ? -66.921 -45.949 82.502 1.00 36.59 97 ALA A C 1
ATOM 757 O O . ALA A 1 97 ? -67.303 -44.839 82.840 1.00 36.59 97 ALA A O 1
ATOM 758 N N . GLN A 1 98 ? -65.810 -46.052 81.755 1.00 38.28 98 GLN A N 1
ATOM 759 C CA . GLN A 1 98 ? -65.703 -46.070 80.271 1.00 38.28 98 GLN A CA 1
ATOM 760 C C . GLN A 1 98 ? -66.147 -44.793 79.512 1.00 38.28 98 GLN A C 1
ATOM 762 O O . GLN A 1 98 ? -67.336 -44.541 79.354 1.00 38.28 98 GLN A O 1
ATOM 767 N N . GLY A 1 99 ? -65.179 -44.105 78.880 1.00 34.72 99 GLY A N 1
ATOM 768 C CA . GLY A 1 99 ? -65.381 -43.330 77.636 1.00 34.72 99 GLY A CA 1
ATOM 769 C C . GLY A 1 99 ? -64.666 -41.965 77.575 1.00 34.72 99 GLY A C 1
ATOM 770 O O . GLY A 1 99 ? -64.601 -41.299 78.595 1.00 34.72 99 GLY A O 1
ATOM 771 N N . PRO A 1 100 ? -64.083 -41.540 76.431 1.00 50.16 100 PRO A N 1
ATOM 772 C CA . PRO A 1 100 ? -62.742 -40.935 76.389 1.00 50.16 100 PRO A CA 1
ATOM 773 C C . PRO A 1 100 ? -62.687 -39.393 76.242 1.00 50.16 100 PRO A C 1
ATOM 775 O O . PRO A 1 100 ? -63.690 -38.758 75.915 1.00 50.16 100 PRO A O 1
ATOM 778 N N . PRO A 1 101 ? -61.498 -38.774 76.433 1.00 43.47 101 PRO A N 1
ATOM 779 C CA . PRO A 1 101 ? -61.327 -37.325 76.477 1.00 43.47 101 PRO A CA 1
ATOM 780 C C . PRO A 1 101 ? -61.067 -36.718 75.090 1.00 43.47 101 PRO A C 1
ATOM 782 O O . PRO A 1 101 ? -60.342 -37.282 74.269 1.00 43.47 101 PRO A O 1
ATOM 785 N N . ARG A 1 102 ? -61.584 -35.506 74.851 1.00 38.91 102 ARG A N 1
ATOM 786 C CA . ARG A 1 102 ? -61.164 -34.650 73.731 1.00 38.91 102 ARG A CA 1
ATOM 787 C C . ARG A 1 102 ? -60.462 -33.411 74.277 1.00 38.91 102 ARG A C 1
ATOM 789 O O . ARG A 1 102 ? -61.065 -32.561 74.924 1.00 38.91 102 ARG A O 1
ATOM 796 N N . ALA A 1 103 ? -59.156 -33.376 74.035 1.00 41.66 103 ALA A N 1
ATOM 797 C CA . ALA A 1 103 ? -58.229 -32.345 74.462 1.00 41.66 103 ALA A CA 1
ATOM 798 C C . ALA A 1 103 ? -58.496 -31.005 73.758 1.00 41.66 103 ALA A C 1
ATOM 800 O O . ALA A 1 103 ? -58.523 -30.924 72.528 1.00 41.66 103 ALA A O 1
ATOM 801 N N . ASN A 1 104 ? -58.631 -29.950 74.562 1.00 39.88 104 ASN A N 1
ATOM 802 C CA . ASN A 1 104 ? -58.621 -28.563 74.119 1.00 39.88 104 ASN A CA 1
ATOM 803 C C . ASN A 1 104 ? -57.189 -28.142 73.773 1.00 39.88 104 ASN A C 1
ATOM 805 O O . ASN A 1 104 ? -56.304 -28.095 74.629 1.00 39.88 104 ASN A O 1
ATOM 809 N N . LYS A 1 105 ? -56.983 -27.820 72.496 1.00 37.69 105 LYS A N 1
ATOM 810 C CA . LYS A 1 105 ? -55.739 -27.294 71.934 1.00 37.69 105 LYS A CA 1
ATOM 811 C C . LYS A 1 105 ? -55.608 -25.823 72.340 1.00 37.69 105 LYS A C 1
ATOM 813 O O . LYS A 1 105 ? -56.165 -24.940 71.696 1.00 37.69 105 LYS A O 1
ATOM 818 N N . ARG A 1 106 ? -54.917 -25.576 73.454 1.00 37.97 106 ARG A N 1
ATOM 819 C CA . ARG A 1 106 ? -54.550 -24.234 73.918 1.00 37.97 106 ARG A CA 1
ATOM 820 C C . ARG A 1 106 ? -53.392 -23.733 73.053 1.00 37.97 106 ARG A C 1
ATOM 822 O O . ARG A 1 106 ? -52.380 -24.412 72.915 1.00 37.97 106 ARG A O 1
ATOM 829 N N . THR A 1 107 ? -53.601 -22.584 72.425 1.00 45.88 107 THR A N 1
ATOM 830 C CA . THR A 1 107 ? -52.619 -21.814 71.660 1.00 45.88 107 THR A CA 1
ATOM 831 C C . THR A 1 107 ? -51.430 -21.465 72.541 1.00 45.88 107 THR A C 1
ATOM 833 O O . THR A 1 107 ? -51.551 -20.653 73.456 1.00 45.88 107 THR A O 1
ATOM 836 N N . ASP A 1 108 ? -50.308 -22.111 72.250 1.00 36.84 108 ASP A N 1
ATOM 837 C CA . ASP A 1 108 ? -49.007 -21.834 72.836 1.00 36.84 108 ASP A CA 1
ATOM 838 C C . ASP A 1 108 ? -48.350 -20.711 72.024 1.00 36.84 108 ASP A C 1
ATOM 840 O O . ASP A 1 108 ? -47.975 -20.885 70.859 1.00 36.84 108 ASP A O 1
ATOM 844 N N . THR A 1 109 ? -48.309 -19.521 72.618 1.00 46.47 109 THR A N 1
ATOM 845 C CA . THR A 1 109 ? -47.481 -18.393 72.189 1.00 46.47 109 THR A CA 1
ATOM 846 C C . THR A 1 109 ? -46.025 -18.818 72.306 1.00 46.47 109 THR A C 1
ATOM 848 O O . THR A 1 109 ? -45.420 -18.696 73.366 1.00 46.47 109 THR A O 1
ATOM 851 N N . ARG A 1 110 ? -45.487 -19.364 71.212 1.00 36.69 110 ARG A N 1
ATOM 852 C CA . ARG A 1 110 ? -44.070 -19.694 71.088 1.00 36.69 110 ARG A CA 1
ATOM 853 C C . ARG A 1 110 ? -43.234 -18.438 71.284 1.00 36.69 110 ARG A C 1
ATOM 855 O O . ARG A 1 110 ? -43.301 -17.518 70.471 1.00 36.69 110 ARG A O 1
ATOM 862 N N . ASP A 1 111 ? -42.422 -18.472 72.331 1.00 41.25 111 ASP A N 1
ATOM 863 C CA . ASP A 1 111 ? -41.227 -17.658 72.478 1.00 41.25 111 ASP A CA 1
ATOM 864 C C . ASP A 1 111 ? -40.386 -17.744 71.195 1.00 41.25 111 ASP A C 1
ATOM 866 O O . ASP A 1 111 ? -39.853 -18.799 70.833 1.00 41.25 111 ASP A O 1
ATOM 870 N N . GLU A 1 112 ? -40.287 -16.619 70.487 1.00 41.00 112 GLU A N 1
ATOM 871 C CA . GLU A 1 112 ? -39.347 -16.422 69.389 1.00 41.00 112 GLU A CA 1
ATOM 872 C C . GLU A 1 112 ? -37.928 -16.411 69.962 1.00 41.00 112 GLU A C 1
ATOM 874 O O . GLU A 1 112 ? -37.393 -15.389 70.397 1.00 41.00 112 GLU A O 1
ATOM 879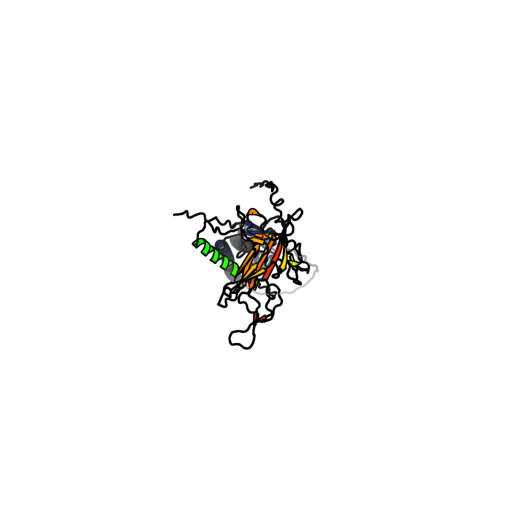 N N . THR A 1 113 ? -37.295 -17.579 69.970 1.00 49.34 113 THR A N 1
ATOM 880 C CA . THR A 1 113 ? -35.856 -17.688 70.203 1.00 49.34 113 THR A CA 1
ATOM 881 C C . THR A 1 113 ? -35.107 -16.847 69.162 1.00 49.34 113 THR A C 1
ATOM 883 O O . THR A 1 113 ? -35.397 -16.982 67.969 1.00 49.34 113 THR A O 1
ATOM 886 N N . PRO A 1 114 ? -34.124 -16.015 69.552 1.00 43.72 114 PRO A N 1
ATOM 887 C CA . PRO A 1 114 ? -33.373 -15.199 68.607 1.00 43.72 114 PRO A CA 1
ATOM 888 C C . PRO A 1 114 ? -32.603 -16.100 67.636 1.00 43.72 114 PRO A C 1
ATOM 890 O O . PRO A 1 114 ? -31.671 -16.808 68.017 1.00 43.72 114 PRO A O 1
ATOM 893 N N . HIS A 1 115 ? -33.010 -16.088 66.366 1.00 46.91 115 HIS A N 1
ATOM 894 C CA . HIS A 1 115 ? -32.348 -16.856 65.320 1.00 46.91 115 HIS A CA 1
ATOM 895 C C . HIS A 1 115 ? -30.894 -16.396 65.157 1.00 46.91 115 HIS A C 1
ATOM 897 O O . HIS A 1 115 ? -30.610 -15.212 64.970 1.00 46.91 115 HIS A O 1
ATOM 903 N N . SER A 1 116 ? -29.970 -17.359 65.203 1.00 49.72 116 SER A N 1
ATOM 904 C CA . SER A 1 116 ? -28.576 -17.164 64.807 1.00 49.72 116 SER A CA 1
ATOM 905 C C . SER A 1 116 ? -28.512 -16.532 63.413 1.00 49.72 116 SER A C 1
ATOM 907 O O . SER A 1 116 ? -29.218 -16.958 62.494 1.00 49.72 116 SER A O 1
ATOM 909 N N . ALA A 1 117 ? -27.629 -15.547 63.230 1.00 49.69 117 ALA A N 1
ATOM 910 C CA . ALA A 1 117 ? -27.439 -14.862 61.952 1.00 49.69 117 ALA A CA 1
ATOM 911 C C . ALA A 1 117 ? -27.127 -15.832 60.793 1.00 49.69 117 ALA A C 1
ATOM 913 O O . ALA A 1 117 ? -27.499 -15.559 59.654 1.00 49.69 117 ALA A O 1
ATOM 914 N N . SER A 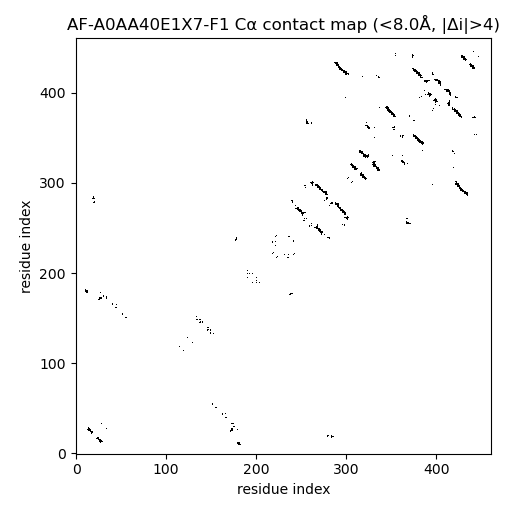1 118 ? -26.500 -16.983 61.074 1.00 49.66 118 SER A N 1
ATOM 915 C CA . SER A 1 118 ? -26.241 -18.027 60.074 1.00 49.66 118 SER A CA 1
ATOM 916 C C . SER A 1 118 ? -27.513 -18.741 59.605 1.00 49.66 118 SER A C 1
ATOM 918 O O . SER A 1 118 ? -27.636 -19.053 58.425 1.00 49.66 118 SER A O 1
ATOM 920 N N . THR A 1 119 ? -28.482 -18.959 60.495 1.00 57.59 119 THR A N 1
ATOM 921 C CA . THR A 1 119 ? -29.769 -19.587 60.164 1.00 57.59 119 THR A CA 1
ATOM 922 C C . THR A 1 119 ? -30.624 -18.658 59.313 1.00 57.59 119 THR A C 1
ATOM 924 O O . THR A 1 119 ? -31.268 -19.111 58.375 1.00 57.59 119 THR A O 1
ATOM 927 N N . VAL A 1 120 ? -30.570 -17.354 59.605 1.00 56.47 120 VAL A N 1
ATOM 928 C CA . VAL A 1 120 ? -31.231 -16.315 58.810 1.00 56.47 120 VAL A CA 1
ATOM 929 C C . VAL A 1 120 ? -30.600 -16.257 57.417 1.00 56.47 120 VAL A C 1
ATOM 931 O O . VAL A 1 120 ? -31.316 -16.372 56.432 1.00 56.47 120 VAL A O 1
ATOM 934 N N . LEU A 1 121 ? -29.265 -16.201 57.312 1.00 52.72 121 LEU A N 1
ATOM 935 C CA . LEU A 1 121 ? -28.552 -16.167 56.025 1.00 52.72 121 LEU A CA 1
ATOM 936 C C . LEU A 1 121 ? -28.795 -17.402 55.140 1.00 52.72 121 LEU A C 1
ATOM 938 O O . LEU A 1 121 ? -28.943 -17.251 53.931 1.00 52.72 121 LEU A O 1
ATOM 942 N N . ASN A 1 122 ? -28.889 -18.597 55.729 1.00 59.56 122 ASN A N 1
ATOM 943 C CA . ASN A 1 122 ? -29.147 -19.839 54.991 1.00 59.56 122 ASN A CA 1
ATOM 944 C C . ASN A 1 122 ? -30.609 -19.998 54.539 1.00 59.56 122 ASN A C 1
ATOM 946 O O . ASN A 1 122 ? -30.912 -20.914 53.779 1.00 59.56 122 ASN A O 1
ATOM 950 N N . GLN A 1 123 ? -31.517 -19.136 55.004 1.00 60.88 123 GLN A N 1
ATOM 951 C CA . GLN A 1 123 ? -32.937 -19.184 54.653 1.00 60.88 123 GLN A CA 1
ATOM 952 C C . GLN A 1 123 ? -33.295 -18.357 53.412 1.00 60.88 123 GLN A C 1
ATOM 954 O O . GLN A 1 123 ? -34.438 -18.416 52.963 1.00 60.88 123 GLN A O 1
ATOM 959 N N . PHE A 1 124 ? -32.361 -17.575 52.863 1.00 62.00 124 PHE A N 1
ATOM 960 C CA . PHE A 1 124 ? -32.630 -16.733 51.698 1.00 62.00 124 PHE A CA 1
ATOM 961 C C . PHE A 1 124 ? -32.229 -17.439 50.405 1.00 62.00 124 PHE A C 1
ATOM 963 O O . PHE A 1 124 ? -31.058 -17.748 50.194 1.00 62.00 124 PHE A O 1
ATOM 970 N N . ASN A 1 125 ? -33.185 -17.599 49.489 1.00 61.25 125 ASN A N 1
ATOM 971 C CA . ASN A 1 125 ? -32.954 -18.240 48.189 1.00 61.25 125 ASN A CA 1
ATOM 972 C C . ASN A 1 125 ? -32.485 -17.263 47.093 1.00 61.25 125 ASN A C 1
ATOM 974 O O . ASN A 1 125 ? -32.422 -17.620 45.918 1.00 61.25 125 ASN A O 1
ATOM 978 N N . GLY A 1 126 ? -32.139 -16.020 47.442 1.00 63.84 126 GLY A N 1
ATOM 979 C CA . GLY A 1 126 ? -31.577 -15.067 46.488 1.00 63.84 126 GLY A CA 1
ATOM 980 C C . GLY A 1 126 ? -31.427 -13.649 47.033 1.00 63.84 126 GLY A C 1
ATOM 981 O O . GLY A 1 126 ? -32.106 -13.242 47.978 1.00 63.84 126 GLY A O 1
ATOM 982 N N . GLY A 1 127 ? -30.558 -12.858 46.394 1.00 61.41 127 GLY A N 1
ATOM 983 C CA . GLY A 1 127 ? -30.239 -11.489 46.827 1.00 61.41 127 GLY A CA 1
ATOM 984 C C . GLY A 1 127 ? -31.446 -10.542 46.872 1.00 61.41 127 GLY A C 1
ATOM 985 O O . GLY A 1 127 ? -31.476 -9.617 47.678 1.00 61.41 127 GLY A O 1
ATOM 986 N N . ARG A 1 128 ? -32.480 -10.807 46.066 1.00 59.09 128 ARG A N 1
ATOM 987 C CA . ARG A 1 128 ? -33.716 -10.012 46.019 1.00 59.09 128 ARG A CA 1
ATOM 988 C C . ARG A 1 128 ? -34.611 -10.243 47.247 1.00 59.09 128 ARG A C 1
ATOM 990 O O . ARG A 1 128 ? -35.204 -9.298 47.758 1.00 59.09 128 ARG A O 1
ATOM 997 N N . GLU A 1 129 ? -34.663 -11.476 47.755 1.00 67.12 129 GLU A N 1
ATOM 998 C CA . GLU A 1 129 ? -35.397 -11.817 48.983 1.00 67.12 129 GLU A CA 1
ATOM 999 C C . GLU A 1 129 ? -34.668 -11.293 50.227 1.00 67.12 129 GLU A C 1
ATOM 1001 O O . GLU A 1 129 ? -35.295 -10.726 51.124 1.00 67.12 129 GLU A O 1
ATOM 1006 N N . LEU A 1 130 ? -33.334 -11.404 50.228 1.00 66.25 130 LEU A N 1
ATOM 1007 C CA . LEU A 1 130 ? -32.473 -10.802 51.242 1.00 66.25 130 LEU A CA 1
ATOM 1008 C C . LEU A 1 130 ? -32.708 -9.286 51.316 1.00 66.25 130 LEU A C 1
ATOM 1010 O O . LEU A 1 130 ? -32.917 -8.754 52.402 1.00 66.25 130 LEU A O 1
ATOM 1014 N N . PHE A 1 131 ? -32.737 -8.593 50.174 1.00 64.62 131 PHE A N 1
ATOM 1015 C CA . PHE A 1 131 ? -32.945 -7.145 50.127 1.00 64.62 131 PHE A CA 1
ATOM 1016 C C . PHE A 1 131 ? -34.319 -6.734 50.666 1.00 64.62 131 PHE A C 1
ATOM 1018 O O . PHE A 1 131 ? -34.395 -5.920 51.586 1.00 64.62 131 PHE A O 1
ATOM 1025 N N . ASN A 1 132 ? -35.398 -7.347 50.168 1.00 68.56 132 ASN A N 1
ATOM 1026 C CA . ASN A 1 132 ? -36.760 -7.010 50.589 1.00 68.56 132 ASN A CA 1
ATOM 1027 C C . ASN A 1 132 ? -36.976 -7.242 52.090 1.00 68.56 132 ASN A C 1
ATOM 1029 O O . ASN A 1 132 ? -37.568 -6.400 52.766 1.00 68.56 132 ASN A O 1
ATOM 1033 N N . LYS A 1 133 ? -36.454 -8.348 52.635 1.00 68.06 133 LYS A N 1
ATOM 1034 C CA . LYS A 1 133 ? -36.540 -8.616 54.075 1.00 68.06 133 LYS A CA 1
ATOM 1035 C C . LYS A 1 133 ? -35.643 -7.674 54.877 1.00 68.06 133 LYS A C 1
ATOM 1037 O O . LYS A 1 133 ? -36.088 -7.181 55.902 1.00 68.06 133 LYS A O 1
ATOM 1042 N N . THR A 1 134 ? -34.442 -7.335 54.407 1.00 63.88 134 THR A N 1
ATOM 1043 C CA . THR A 1 134 ? -33.561 -6.373 55.101 1.00 63.88 134 THR A CA 1
ATOM 1044 C C . THR A 1 134 ? -34.192 -4.979 55.182 1.00 63.88 134 THR A C 1
ATOM 1046 O O . THR A 1 134 ? -34.135 -4.343 56.232 1.00 63.88 134 THR A O 1
ATOM 1049 N N . VAL A 1 135 ? -34.853 -4.525 54.111 1.00 66.94 135 VAL A N 1
ATOM 1050 C CA . VAL A 1 135 ? -35.584 -3.246 54.088 1.00 66.94 135 VAL A CA 1
ATOM 1051 C C . VAL A 1 135 ? -36.789 -3.277 55.032 1.00 66.94 135 VAL A C 1
ATOM 1053 O O . VAL A 1 135 ? -36.962 -2.352 55.825 1.00 66.94 135 VAL A O 1
ATOM 1056 N N . ALA A 1 136 ? -37.578 -4.357 55.021 1.00 66.81 136 ALA A N 1
ATOM 1057 C CA . ALA A 1 136 ? -38.691 -4.534 55.956 1.00 66.81 136 ALA A CA 1
ATOM 1058 C C . ALA A 1 136 ? -38.220 -4.577 57.427 1.00 66.81 136 ALA A C 1
ATOM 1060 O O . ALA A 1 136 ? -38.856 -3.993 58.301 1.00 66.81 136 ALA A O 1
ATOM 1061 N N . TYR A 1 137 ? -37.068 -5.200 57.698 1.00 61.22 137 TYR A N 1
ATOM 1062 C CA . TYR A 1 137 ? -36.467 -5.278 59.034 1.00 61.22 137 TYR A CA 1
ATOM 1063 C C . TYR A 1 137 ? -35.867 -3.953 59.524 1.00 61.22 137 TYR A C 1
ATOM 1065 O O . TYR A 1 137 ? -35.814 -3.730 60.734 1.00 61.22 137 TYR A O 1
ATOM 1073 N N . ALA A 1 138 ? -35.420 -3.080 58.618 1.00 57.69 138 ALA A N 1
ATOM 1074 C CA . ALA A 1 138 ? -34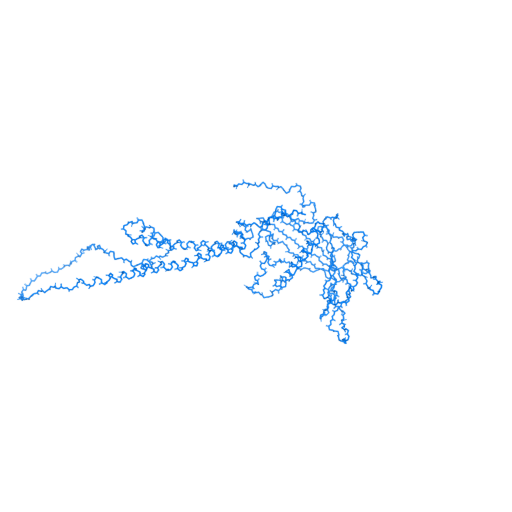.895 -1.757 58.955 1.00 57.69 138 ALA A CA 1
ATOM 1075 C C . ALA A 1 138 ? -36.002 -0.765 59.359 1.00 57.69 138 ALA A C 1
ATOM 1077 O O . ALA A 1 138 ? -35.744 0.152 60.136 1.00 57.69 138 ALA A O 1
ATOM 1078 N N . TYR A 1 139 ? -37.227 -0.963 58.863 1.00 62.69 139 TYR A N 1
ATOM 1079 C CA . TYR A 1 139 ? -38.376 -0.094 59.141 1.00 62.69 139 TYR A CA 1
ATOM 1080 C C . TYR A 1 139 ? -39.024 -0.340 60.517 1.00 62.69 139 TYR A C 1
ATOM 1082 O O . TYR A 1 139 ? -39.669 0.551 61.068 1.00 62.69 139 TYR A O 1
ATOM 1090 N N . ASP A 1 140 ? -38.832 -1.521 61.110 1.00 64.38 140 ASP A N 1
ATOM 1091 C CA . ASP A 1 140 ? -39.409 -1.894 62.407 1.00 64.38 140 ASP A CA 1
ATOM 1092 C C . ASP A 1 140 ? -38.489 -1.470 63.581 1.00 64.38 140 ASP A C 1
ATOM 1094 O O . ASP A 1 140 ? -37.718 -2.251 64.155 1.00 64.38 140 ASP A O 1
ATOM 1098 N N . GLY A 1 141 ? -38.522 -0.168 63.884 1.00 51.25 141 GLY A N 1
ATOM 1099 C CA . GLY A 1 141 ? -37.512 0.613 64.616 1.00 51.25 141 GLY A CA 1
ATOM 1100 C C . GLY A 1 141 ? -37.338 0.397 66.129 1.00 51.25 141 GLY A C 1
ATOM 1101 O O . GLY A 1 141 ? -36.961 1.342 66.820 1.00 51.25 141 GLY A O 1
ATOM 1102 N N . ARG A 1 142 ? -37.579 -0.799 66.686 1.00 61.97 142 ARG A N 1
ATOM 1103 C CA . ARG A 1 142 ? -37.533 -1.005 68.156 1.00 61.97 142 ARG A CA 1
ATOM 1104 C C . ARG A 1 142 ? -36.272 -1.642 68.748 1.00 61.97 142 ARG A C 1
ATOM 1106 O O . ARG A 1 142 ? -36.120 -1.591 69.961 1.00 61.97 142 ARG A O 1
ATOM 1113 N N . ASN A 1 143 ? -35.341 -2.184 67.954 1.00 66.50 143 ASN A N 1
ATOM 1114 C CA . ASN A 1 143 ? -34.188 -2.930 68.491 1.00 66.50 143 ASN A CA 1
ATOM 1115 C C . ASN A 1 143 ? -32.842 -2.508 67.881 1.00 66.50 143 ASN A C 1
ATOM 1117 O O . ASN A 1 143 ? -32.642 -2.605 66.672 1.00 66.50 143 ASN A O 1
ATOM 1121 N N . ARG A 1 144 ? -31.868 -2.145 68.735 1.00 64.31 144 ARG A N 1
ATOM 1122 C CA . ARG A 1 144 ? -30.489 -1.769 68.342 1.00 64.31 144 ARG A CA 1
ATOM 1123 C C . ARG A 1 144 ? -29.793 -2.822 67.464 1.00 64.31 144 ARG A C 1
ATOM 1125 O O . ARG A 1 144 ? -29.000 -2.462 66.603 1.00 64.31 144 ARG A O 1
ATOM 1132 N N . HIS A 1 145 ? -30.126 -4.102 67.628 1.00 64.12 145 HIS A N 1
ATOM 1133 C CA . HIS A 1 145 ? -29.593 -5.192 66.802 1.00 64.12 145 HIS A CA 1
ATOM 1134 C C . HIS A 1 145 ? -30.119 -5.194 65.360 1.00 64.12 145 HIS A C 1
ATOM 1136 O O . HIS A 1 145 ? -29.386 -5.582 64.452 1.00 64.12 145 HIS A O 1
ATOM 1142 N N . LYS A 1 146 ? -31.347 -4.708 65.130 1.00 66.56 146 LYS A N 1
ATOM 1143 C CA . LYS A 1 146 ? -31.929 -4.593 63.783 1.00 66.56 146 LYS A CA 1
ATOM 1144 C C . LYS A 1 146 ? -31.198 -3.527 62.962 1.00 66.56 146 LYS A C 1
ATOM 1146 O O . LYS A 1 146 ? -30.893 -3.756 61.797 1.00 66.56 146 LYS A O 1
ATOM 1151 N N . LEU A 1 147 ? -30.811 -2.419 63.604 1.00 70.69 147 LEU A N 1
ATOM 1152 C CA . LEU A 1 147 ? -30.004 -1.363 62.986 1.00 70.69 147 LEU A CA 1
ATOM 1153 C C . LEU A 1 147 ? -28.624 -1.881 62.547 1.00 70.69 147 LEU A C 1
ATOM 1155 O O . LEU A 1 147 ? -28.181 -1.597 61.439 1.00 70.69 147 LEU A O 1
ATOM 1159 N N . THR A 1 14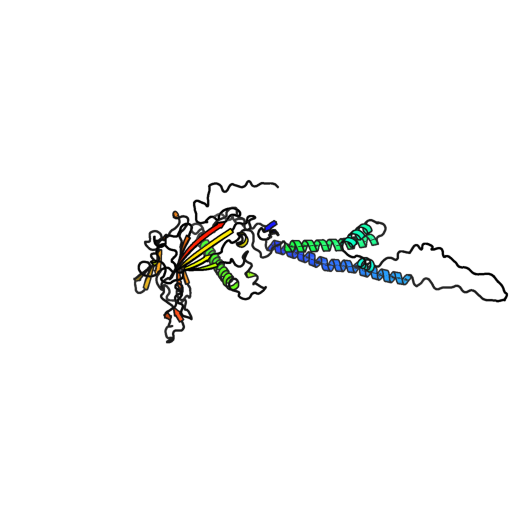8 ? -27.948 -2.671 63.389 1.00 72.69 148 THR A N 1
ATOM 1160 C CA . THR A 1 148 ? -26.625 -3.227 63.057 1.00 72.69 148 THR A CA 1
ATOM 1161 C C . THR A 1 148 ? -26.691 -4.182 61.863 1.00 72.69 148 THR A C 1
ATOM 1163 O O . THR A 1 148 ? -25.851 -4.100 60.971 1.00 72.69 148 THR A O 1
ATOM 1166 N N . LEU A 1 149 ? -27.703 -5.052 61.813 1.00 71.31 149 LEU A N 1
ATOM 1167 C CA . LEU A 1 149 ? -27.926 -5.973 60.693 1.00 71.31 149 LEU A CA 1
ATOM 1168 C C . LEU A 1 149 ? -28.248 -5.230 59.390 1.00 71.31 149 LEU A C 1
ATOM 1170 O O . LEU A 1 149 ? -27.680 -5.558 58.349 1.00 71.31 149 LEU A O 1
ATOM 1174 N N . ALA A 1 150 ? -29.089 -4.194 59.456 1.00 73.50 150 ALA A N 1
ATOM 1175 C CA . ALA A 1 150 ? -29.402 -3.350 58.306 1.00 73.50 150 ALA A CA 1
ATOM 1176 C C . ALA A 1 150 ? -28.160 -2.617 57.768 1.00 73.50 150 ALA A C 1
ATOM 1178 O O . ALA A 1 150 ? -27.930 -2.605 56.560 1.00 73.50 150 ALA A O 1
ATOM 1179 N N . LEU A 1 151 ? -27.315 -2.070 58.652 1.00 75.62 151 LEU A N 1
ATOM 1180 C CA . LEU A 1 151 ? -26.060 -1.417 58.263 1.00 75.62 151 LEU A CA 1
ATOM 1181 C C . LEU A 1 151 ? -25.077 -2.397 57.611 1.00 75.62 151 LEU A C 1
ATOM 1183 O O . LEU A 1 151 ? -24.493 -2.080 56.578 1.00 75.62 151 LEU A O 1
ATOM 1187 N N . VAL A 1 152 ? -24.920 -3.602 58.169 1.00 77.06 152 VAL A N 1
ATOM 1188 C CA . VAL A 1 152 ? -24.065 -4.643 57.574 1.00 77.06 152 VAL A CA 1
ATOM 1189 C C . VAL A 1 152 ? -24.594 -5.057 56.198 1.00 77.06 152 VAL A C 1
ATOM 1191 O O . VAL A 1 152 ? -23.816 -5.132 55.248 1.00 77.06 152 VAL A O 1
ATOM 1194 N N . GLY A 1 153 ? -25.908 -5.256 56.060 1.00 77.19 153 GLY A N 1
ATOM 1195 C CA . GLY A 1 153 ? -26.543 -5.562 54.777 1.00 77.19 153 GLY A CA 1
ATOM 1196 C C . GLY A 1 153 ? -26.322 -4.469 53.726 1.00 77.19 153 GLY A C 1
ATOM 1197 O O . GLY A 1 153 ? -25.941 -4.776 52.597 1.00 77.19 153 GLY A O 1
ATOM 1198 N N . LEU A 1 154 ? -26.473 -3.195 54.107 1.00 78.81 154 LEU A N 1
ATOM 1199 C CA . LEU A 1 154 ? -26.204 -2.042 53.238 1.00 78.81 154 LEU A CA 1
ATOM 1200 C C . LEU A 1 154 ? -24.741 -1.972 52.793 1.00 78.81 154 LEU A C 1
ATOM 1202 O O . LEU A 1 154 ? -24.479 -1.708 51.622 1.00 78.81 154 LEU A O 1
ATOM 1206 N N . VAL A 1 155 ? -23.789 -2.249 53.687 1.00 79.31 155 VAL A N 1
ATOM 1207 C CA . VAL A 1 155 ? -22.358 -2.262 53.346 1.00 79.31 155 VAL A CA 1
ATOM 1208 C C . VAL A 1 155 ? -22.037 -3.385 52.360 1.00 79.31 155 VAL A C 1
ATOM 1210 O O . VAL A 1 155 ? -21.334 -3.149 51.378 1.00 79.31 155 VAL A O 1
ATOM 1213 N N . ILE A 1 156 ? -22.567 -4.594 52.574 1.00 77.75 156 ILE A N 1
ATOM 1214 C CA . ILE A 1 156 ? -22.355 -5.724 51.655 1.00 77.75 156 ILE A CA 1
ATOM 1215 C C . ILE A 1 156 ? -22.963 -5.412 50.288 1.00 77.75 156 ILE A C 1
ATOM 1217 O O . ILE A 1 156 ? -22.292 -5.576 49.270 1.00 77.75 156 ILE A O 1
ATOM 1221 N N . LEU A 1 157 ? -24.200 -4.919 50.247 1.00 80.00 157 LEU A N 1
ATOM 1222 C CA . LEU A 1 157 ? -24.854 -4.577 48.990 1.00 80.00 157 LEU A CA 1
ATOM 1223 C C . LEU A 1 157 ? -24.123 -3.444 48.260 1.00 80.00 157 LEU A C 1
ATOM 1225 O O . LEU A 1 157 ? -23.824 -3.579 47.077 1.00 80.00 157 LEU A O 1
ATOM 1229 N N . GLY A 1 158 ? -23.782 -2.363 48.965 1.00 80.12 158 GLY A N 1
ATOM 1230 C CA . GLY A 1 158 ? -23.021 -1.246 48.405 1.00 80.12 158 GLY A CA 1
ATOM 1231 C C . GLY A 1 158 ? -21.668 -1.698 47.860 1.00 80.12 158 GLY A C 1
ATOM 1232 O O . GLY A 1 158 ? -21.274 -1.293 46.770 1.00 80.12 158 GLY A O 1
ATOM 1233 N N . SER A 1 159 ? -20.998 -2.619 48.559 1.00 77.31 159 SER A N 1
ATOM 1234 C CA . SER A 1 159 ? -19.752 -3.221 48.086 1.00 77.31 159 SER A CA 1
ATOM 1235 C C . SER A 1 159 ? -19.939 -4.022 46.798 1.00 77.31 159 SER A C 1
ATOM 1237 O O . SER A 1 159 ? -19.136 -3.892 45.879 1.00 77.31 159 SER A O 1
ATOM 1239 N N . PHE A 1 160 ? -21.011 -4.810 46.695 1.00 78.31 160 PHE A N 1
ATOM 1240 C CA . PHE A 1 160 ? -21.311 -5.601 45.506 1.00 78.31 160 PHE A CA 1
ATOM 1241 C C . PHE A 1 160 ? -21.596 -4.702 44.299 1.00 78.31 160 PHE A C 1
ATOM 1243 O O . PHE A 1 160 ? -21.002 -4.897 43.239 1.00 78.31 160 PHE A O 1
ATOM 1250 N N . VAL A 1 161 ? -22.435 -3.675 44.481 1.00 82.75 161 VAL A N 1
ATOM 1251 C CA . VAL A 1 161 ? -22.759 -2.691 43.437 1.00 82.75 161 VAL A CA 1
ATOM 1252 C C . VAL A 1 161 ? -21.502 -1.952 42.979 1.00 82.75 161 VAL A C 1
ATOM 1254 O O . VAL A 1 161 ? -21.256 -1.861 41.778 1.00 82.75 161 VAL A O 1
ATOM 1257 N N . ALA A 1 162 ? -20.661 -1.496 43.912 1.00 77.69 162 ALA A N 1
ATOM 1258 C CA . ALA A 1 162 ? -19.409 -0.820 43.583 1.00 77.69 162 ALA A CA 1
ATOM 1259 C C . ALA A 1 162 ? -18.453 -1.719 42.781 1.00 77.69 162 ALA A C 1
ATOM 1261 O O . ALA A 1 162 ? -17.836 -1.254 41.824 1.00 77.69 162 ALA A O 1
ATOM 1262 N N . ARG A 1 163 ? -18.354 -3.016 43.118 1.00 79.12 163 ARG A N 1
ATOM 1263 C CA . ARG A 1 163 ? -17.525 -3.963 42.354 1.00 79.12 163 ARG A CA 1
ATOM 1264 C C . ARG A 1 163 ? -18.058 -4.211 40.950 1.00 79.12 163 ARG A C 1
ATOM 1266 O O . ARG A 1 163 ? -17.271 -4.227 40.009 1.00 79.12 163 ARG A O 1
ATOM 1273 N N . ALA A 1 164 ? -19.370 -4.401 40.813 1.00 81.06 164 ALA A N 1
ATOM 1274 C CA . ALA A 1 164 ? -20.001 -4.581 39.510 1.00 81.06 164 ALA A CA 1
ATOM 1275 C C . ALA A 1 164 ? -19.768 -3.350 38.623 1.00 81.06 164 ALA A C 1
ATOM 1277 O O . ALA A 1 164 ? -19.338 -3.487 37.481 1.00 81.06 164 ALA A O 1
ATOM 1278 N N . PHE A 1 165 ? -19.949 -2.151 39.183 1.00 82.88 165 PHE A N 1
ATOM 1279 C CA . PHE A 1 165 ? -19.709 -0.896 38.478 1.00 82.88 165 PHE A CA 1
ATOM 1280 C C . PHE A 1 165 ? -18.239 -0.725 38.070 1.00 82.88 165 PHE A C 1
ATOM 1282 O O . PHE A 1 165 ? -17.960 -0.435 36.911 1.00 82.88 165 PHE A O 1
ATOM 1289 N N . ALA A 1 166 ? -17.289 -0.966 38.980 1.00 78.00 166 ALA A N 1
ATOM 1290 C CA . ALA A 1 166 ? -15.859 -0.886 38.679 1.00 78.00 166 ALA A CA 1
ATOM 1291 C C . ALA A 1 166 ? -15.424 -1.909 37.613 1.00 78.00 166 ALA A C 1
ATOM 1293 O O . ALA A 1 166 ? -14.592 -1.594 36.766 1.00 78.00 166 ALA A O 1
ATOM 1294 N N . GLY A 1 167 ? -16.001 -3.115 37.630 1.00 78.38 167 GLY A N 1
ATOM 1295 C CA . GLY A 1 167 ? -15.764 -4.138 36.611 1.00 78.38 167 GLY A CA 1
ATOM 1296 C C . GLY A 1 167 ? -16.258 -3.711 35.228 1.00 78.38 167 GLY A C 1
ATOM 1297 O O . GLY A 1 167 ? -15.502 -3.799 34.263 1.00 78.38 167 GLY A O 1
ATOM 1298 N N . VAL A 1 168 ? -17.487 -3.188 35.143 1.00 84.19 168 VAL A N 1
ATOM 1299 C CA . VAL A 1 168 ? -18.050 -2.653 33.891 1.00 84.19 168 VAL A CA 1
ATOM 1300 C C . VAL A 1 168 ? -17.226 -1.467 33.392 1.00 84.19 168 VAL A C 1
ATOM 1302 O O . VAL A 1 168 ? -16.814 -1.466 32.239 1.00 84.19 168 VAL A O 1
ATOM 1305 N N . LEU A 1 169 ? -16.904 -0.500 34.256 1.00 80.81 169 LEU A N 1
ATOM 1306 C CA . LEU A 1 169 ? -16.098 0.663 33.877 1.00 80.81 169 LEU A CA 1
ATOM 1307 C C . LEU A 1 169 ? -14.705 0.251 33.380 1.00 80.81 169 LEU A C 1
ATOM 1309 O O . LEU A 1 169 ? -14.245 0.754 32.362 1.00 80.81 169 LEU A O 1
ATOM 1313 N N . SER A 1 170 ? -14.050 -0.700 34.051 1.00 77.94 170 SER A N 1
ATOM 1314 C CA . SER A 1 170 ? -12.745 -1.222 33.624 1.00 77.94 170 SER A CA 1
ATOM 1315 C C . SER A 1 170 ? -12.805 -1.894 32.248 1.00 77.94 170 SER A C 1
ATOM 1317 O O . SER A 1 170 ? -11.871 -1.749 31.460 1.00 77.94 170 SER A O 1
ATOM 1319 N N . ALA A 1 171 ? -13.908 -2.587 31.942 1.00 76.56 171 ALA A N 1
ATOM 1320 C CA . ALA A 1 171 ? -14.140 -3.204 30.638 1.00 76.56 171 ALA A CA 1
ATOM 1321 C C . ALA A 1 171 ? -14.456 -2.180 29.531 1.00 76.56 171 ALA A C 1
ATOM 1323 O O . ALA A 1 171 ? -14.144 -2.436 28.373 1.00 76.56 171 ALA A O 1
ATOM 1324 N N . LEU A 1 172 ? -15.043 -1.031 29.882 1.00 78.88 172 LEU A N 1
ATOM 1325 C CA . LEU A 1 172 ? -15.325 0.072 28.953 1.00 78.88 172 LEU A CA 1
ATOM 1326 C C . LEU A 1 172 ? -14.099 0.955 28.670 1.00 78.88 172 LEU A C 1
ATOM 1328 O O . LEU A 1 172 ? -14.090 1.692 27.685 1.00 78.88 172 LEU A O 1
ATOM 1332 N N . ILE A 1 173 ? -13.075 0.906 29.530 1.00 76.00 173 ILE A N 1
ATOM 1333 C CA . ILE A 1 173 ? -11.818 1.634 29.331 1.00 76.00 173 ILE A CA 1
ATOM 1334 C C . ILE A 1 173 ? -10.885 0.777 28.481 1.00 76.00 173 ILE A C 1
ATOM 1336 O O . ILE A 1 173 ? -10.189 -0.126 28.973 1.00 76.00 173 ILE A O 1
ATOM 1340 N N . ALA A 1 174 ? -10.841 1.105 27.197 1.00 66.88 174 ALA A N 1
ATOM 1341 C CA . ALA A 1 174 ? -9.896 0.519 26.273 1.00 66.88 174 ALA A CA 1
ATOM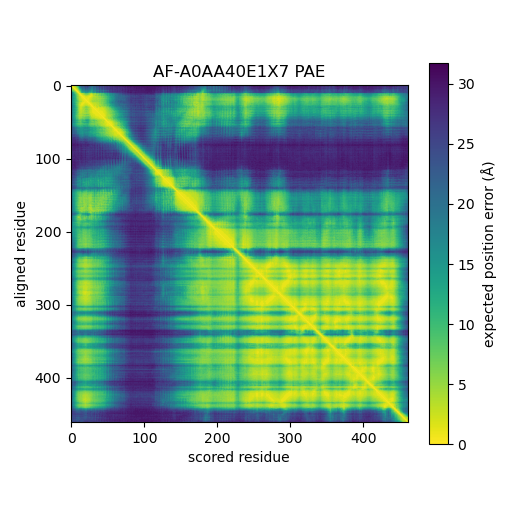 1342 C C . ALA A 1 174 ? -8.480 1.037 26.601 1.00 66.88 174 ALA A C 1
ATOM 1344 O O . ALA A 1 174 ? -8.224 2.238 26.628 1.00 66.88 174 ALA A O 1
ATOM 1345 N N . THR A 1 175 ? -7.569 0.124 26.943 1.00 62.41 175 THR A N 1
ATOM 1346 C CA . THR A 1 175 ? -6.138 0.417 27.146 1.00 62.41 175 THR A CA 1
ATOM 1347 C C . THR A 1 175 ? -5.346 -0.350 26.111 1.00 62.41 175 THR A C 1
ATOM 1349 O O . THR A 1 175 ? -5.650 -1.524 25.901 1.00 62.41 175 THR A O 1
ATOM 1352 N N . ASN A 1 176 ? -4.313 0.267 25.537 1.00 56.59 176 ASN A N 1
ATOM 1353 C CA . ASN A 1 176 ? -3.515 -0.293 24.439 1.00 56.59 176 ASN A CA 1
ATOM 1354 C C . ASN A 1 176 ? -4.304 -0.519 23.136 1.00 56.59 176 ASN A C 1
ATOM 1356 O O . ASN A 1 176 ? -3.944 -1.391 22.350 1.00 56.59 176 ASN A O 1
ATOM 1360 N N . SER A 1 177 ? -5.383 0.230 22.913 1.00 58.75 177 SER A N 1
ATOM 1361 C CA . SER A 1 177 ? -6.182 0.161 21.688 1.00 58.75 177 SER A CA 1
ATOM 1362 C C . SER A 1 177 ? -5.989 1.400 20.822 1.00 58.75 177 SER A C 1
ATOM 1364 O O . SER A 1 177 ? -5.540 2.447 21.288 1.00 58.75 177 SER A O 1
ATOM 1366 N N . ASN A 1 178 ? -6.389 1.275 19.560 1.00 60.25 178 ASN A N 1
ATOM 1367 C CA . ASN A 1 178 ? -6.418 2.349 18.575 1.00 60.25 178 ASN A CA 1
ATOM 1368 C C . ASN A 1 178 ? -7.105 3.597 19.146 1.00 60.25 178 ASN A C 1
ATOM 1370 O O . ASN A 1 178 ? -8.219 3.526 19.667 1.00 60.25 178 ASN A O 1
ATOM 1374 N N . ALA A 1 179 ? -6.428 4.738 19.059 1.00 65.38 179 ALA A N 1
ATOM 1375 C CA . ALA A 1 179 ? -6.997 6.023 19.425 1.00 65.38 179 ALA A CA 1
ATOM 1376 C C . ALA A 1 179 ? -7.827 6.568 18.258 1.00 65.38 179 ALA A C 1
ATOM 1378 O O . ALA A 1 179 ? -7.392 6.505 17.107 1.00 65.38 179 ALA A O 1
ATOM 1379 N N . ILE A 1 180 ? -8.992 7.156 18.546 1.00 70.00 180 ILE A N 1
ATOM 1380 C CA . ILE A 1 180 ? -9.707 7.923 17.525 1.00 70.00 180 ILE A CA 1
ATOM 1381 C C . ILE A 1 180 ? -8.995 9.247 17.337 1.00 70.00 180 ILE A C 1
ATOM 1383 O O . ILE A 1 180 ? -8.997 10.125 18.209 1.00 70.00 180 ILE A O 1
ATOM 1387 N N . TRP A 1 181 ? -8.434 9.398 16.148 1.00 71.06 181 TRP A N 1
ATOM 1388 C CA . TRP A 1 181 ? -7.993 10.682 15.662 1.00 71.06 181 TRP A CA 1
ATOM 1389 C C . TRP A 1 181 ? -9.128 11.342 14.885 1.00 71.06 181 TRP A C 1
ATOM 1391 O O . TRP A 1 181 ? -9.678 10.766 13.951 1.00 71.06 181 TRP A O 1
ATOM 1401 N N . ALA A 1 182 ? -9.496 12.555 15.289 1.00 70.88 182 ALA A N 1
ATOM 1402 C CA . ALA A 1 182 ? -10.439 13.376 14.548 1.00 70.88 182 ALA A CA 1
ATOM 1403 C C . ALA A 1 182 ? -9.779 14.716 14.259 1.00 70.88 182 ALA A C 1
ATOM 1405 O O . ALA A 1 182 ? -9.425 15.436 15.189 1.00 70.88 182 ALA A O 1
ATOM 1406 N N . SER A 1 183 ? -9.631 15.054 12.985 1.00 71.25 183 SER A N 1
ATOM 1407 C CA . SER A 1 183 ? -9.093 16.336 12.544 1.00 71.25 183 SER A CA 1
ATOM 1408 C C . SER A 1 183 ? -10.158 17.070 11.741 1.00 71.25 183 SER A C 1
ATOM 1410 O O . SER A 1 183 ? -10.883 16.461 10.959 1.00 71.25 183 SER A O 1
ATOM 1412 N N . ASP A 1 184 ? -10.261 18.381 11.928 1.00 72.06 184 ASP A N 1
ATOM 1413 C CA . ASP A 1 184 ? -10.975 19.267 11.002 1.00 72.06 184 ASP A CA 1
ATOM 1414 C C . ASP A 1 184 ? -10.173 19.496 9.708 1.00 72.06 184 ASP A C 1
ATOM 1416 O O . ASP A 1 184 ? -10.717 19.935 8.697 1.00 72.06 184 ASP A O 1
ATOM 1420 N N . LYS A 1 185 ? -8.882 19.148 9.734 1.00 68.62 185 LYS A N 1
ATOM 1421 C CA . LYS A 1 185 ? -7.953 19.158 8.607 1.00 68.62 185 LYS A CA 1
ATOM 1422 C C . LYS A 1 185 ? -7.517 17.726 8.310 1.00 68.62 185 LYS A C 1
ATOM 1424 O O . LYS A 1 185 ? -6.489 17.262 8.809 1.00 68.62 185 LYS A O 1
ATOM 1429 N N . CYS A 1 186 ? -8.330 17.007 7.545 1.00 65.19 186 CYS A N 1
ATOM 1430 C CA . CYS A 1 186 ? -7.964 15.700 7.003 1.00 65.19 186 CYS A CA 1
ATOM 1431 C C . CYS A 1 186 ? -7.181 15.893 5.701 1.00 65.19 186 CYS A C 1
ATOM 1433 O O . CYS A 1 186 ? -7.539 16.735 4.880 1.00 65.19 186 CYS A O 1
ATOM 1435 N N . GLY A 1 187 ? -6.114 15.123 5.502 1.00 68.44 187 GLY A N 1
ATOM 1436 C CA . GLY A 1 187 ? -5.303 15.217 4.294 1.00 68.44 187 GLY A CA 1
ATOM 1437 C C . GLY A 1 187 ? -4.086 14.305 4.330 1.00 68.44 187 GLY A C 1
ATOM 1438 O O . GLY A 1 187 ? -3.841 13.604 5.313 1.00 68.44 187 GLY A O 1
ATOM 1439 N N . LEU A 1 188 ? -3.324 14.322 3.240 1.00 67.62 188 LEU A N 1
ATOM 1440 C CA . LEU A 1 188 ? -2.062 13.603 3.154 1.00 67.62 188 LEU A CA 1
ATOM 1441 C C . LEU A 1 188 ? -1.027 14.287 4.057 1.00 67.62 188 LEU A C 1
ATOM 1443 O O . LEU A 1 188 ? -0.776 15.486 3.921 1.00 67.62 188 LEU A O 1
ATOM 1447 N N . TYR A 1 189 ? -0.403 13.531 4.959 1.00 71.62 189 TYR A N 1
ATOM 1448 C CA . TYR A 1 189 ? 0.788 14.018 5.646 1.00 71.62 189 TYR A CA 1
ATOM 1449 C C . TYR A 1 189 ? 1.946 14.054 4.646 1.00 71.62 189 TYR A C 1
ATOM 1451 O O . TYR A 1 189 ? 2.347 13.017 4.120 1.00 71.62 189 TYR A O 1
ATOM 1459 N N . ARG A 1 190 ? 2.486 15.247 4.397 1.00 76.38 190 ARG A N 1
ATOM 1460 C CA . ARG A 1 190 ? 3.698 15.448 3.604 1.00 76.38 190 ARG A CA 1
ATOM 1461 C C . ARG A 1 190 ? 4.676 16.272 4.424 1.00 76.38 190 ARG A C 1
ATOM 1463 O O . ARG A 1 190 ? 4.291 17.289 4.996 1.00 76.38 190 ARG A O 1
ATOM 1470 N N . PHE A 1 191 ? 5.924 15.819 4.487 1.00 82.06 191 PHE A N 1
ATOM 1471 C CA . PHE A 1 191 ? 6.994 16.629 5.050 1.00 82.06 191 PHE A CA 1
ATOM 1472 C C . PHE A 1 191 ? 7.195 17.869 4.170 1.00 82.06 191 PHE A C 1
ATOM 1474 O O . PHE A 1 191 ? 7.325 17.750 2.950 1.00 82.06 191 PHE A O 1
ATOM 1481 N N . ASP A 1 192 ? 7.184 19.047 4.788 1.00 83.44 192 ASP A N 1
ATOM 1482 C CA . ASP A 1 192 ? 7.450 20.311 4.108 1.00 83.44 192 ASP A CA 1
ATOM 1483 C C . ASP A 1 192 ? 8.958 20.446 3.862 1.00 83.44 192 ASP A C 1
ATOM 1485 O O . ASP A 1 192 ? 9.698 20.969 4.696 1.00 83.44 192 ASP A O 1
ATOM 1489 N N . SER A 1 193 ? 9.415 19.921 2.724 1.00 79.50 193 SER A N 1
ATOM 1490 C CA . SER A 1 193 ? 10.822 19.974 2.322 1.00 79.50 193 SER A CA 1
ATOM 1491 C C . SER A 1 193 ? 11.335 21.394 2.118 1.00 79.50 193 SER A C 1
ATOM 1493 O O . SER A 1 193 ? 12.535 21.624 2.256 1.00 79.50 193 SER A O 1
ATOM 1495 N N . ASP A 1 194 ? 10.442 22.330 1.803 1.00 83.06 194 ASP A N 1
ATOM 1496 C CA . ASP A 1 194 ? 10.810 23.654 1.313 1.00 83.06 194 ASP A CA 1
ATOM 1497 C C . ASP A 1 194 ? 10.896 24.660 2.470 1.00 83.06 194 ASP A C 1
ATOM 1499 O O . ASP A 1 194 ? 11.737 25.559 2.452 1.00 83.06 194 ASP A O 1
ATOM 1503 N N . GLY A 1 195 ? 10.060 24.490 3.503 1.00 86.69 195 GLY A N 1
ATOM 1504 C CA . GLY A 1 195 ? 9.975 25.399 4.649 1.00 86.69 195 GLY A CA 1
ATOM 1505 C C . GLY A 1 195 ? 10.598 24.902 5.958 1.00 86.69 195 GLY A C 1
ATOM 1506 O O . GLY A 1 195 ? 10.934 25.722 6.813 1.00 86.69 195 GLY A O 1
ATOM 1507 N N . ALA A 1 196 ? 10.764 23.589 6.158 1.00 87.56 196 ALA A N 1
ATOM 1508 C CA . ALA A 1 196 ? 11.079 23.050 7.489 1.00 87.56 196 ALA A CA 1
ATOM 1509 C C . ALA A 1 196 ? 12.578 23.062 7.864 1.00 87.56 196 ALA A C 1
ATOM 1511 O O . ALA A 1 196 ? 12.914 22.990 9.049 1.00 87.56 196 ALA A O 1
ATOM 1512 N N . GLY A 1 197 ? 13.479 23.171 6.881 1.00 92.38 197 GLY A N 1
ATOM 1513 C CA . GLY A 1 197 ? 14.934 23.172 7.082 1.00 92.38 197 GLY A CA 1
ATOM 1514 C C . GLY A 1 197 ? 15.563 21.784 7.300 1.00 92.38 197 GLY A C 1
ATOM 1515 O O . GLY A 1 197 ? 14.882 20.779 7.510 1.00 92.38 197 GLY A O 1
ATOM 1516 N N . GLU A 1 198 ? 16.899 21.726 7.252 1.00 89.38 198 GLU A N 1
ATOM 1517 C CA . GLU A 1 198 ? 17.683 20.475 7.254 1.00 89.38 198 GLU A CA 1
ATOM 1518 C C . GLU A 1 198 ? 17.547 19.661 8.554 1.00 89.38 198 GLU A C 1
ATOM 1520 O O . GLU A 1 198 ? 17.467 18.431 8.520 1.00 89.38 198 GLU A O 1
ATOM 1525 N N . GLU A 1 199 ? 17.454 20.327 9.712 1.00 89.75 199 GLU A N 1
ATOM 1526 C CA . GLU A 1 199 ? 17.267 19.639 10.997 1.00 89.75 199 GLU A CA 1
ATOM 1527 C C . GLU A 1 199 ? 15.916 18.906 11.044 1.00 89.75 199 GLU A C 1
ATOM 1529 O O . GLU A 1 199 ? 15.835 17.748 11.465 1.00 89.75 199 GLU A O 1
ATOM 1534 N N . ALA A 1 200 ? 14.846 19.558 10.579 1.00 87.56 200 ALA A N 1
ATOM 1535 C CA . ALA A 1 200 ? 13.526 18.946 10.513 1.00 87.56 200 ALA A CA 1
ATOM 1536 C C . ALA A 1 200 ? 13.495 17.797 9.498 1.00 87.56 200 ALA A C 1
ATOM 1538 O O . ALA A 1 200 ? 12.882 16.770 9.784 1.00 87.56 200 ALA A O 1
ATOM 1539 N N . ALA A 1 201 ? 14.200 17.937 8.369 1.00 85.56 201 ALA A N 1
ATOM 1540 C CA . ALA A 1 201 ? 14.328 16.888 7.360 1.00 85.56 201 ALA A CA 1
ATOM 1541 C C . ALA A 1 201 ? 15.048 15.657 7.920 1.00 85.56 201 ALA A C 1
ATOM 1543 O O . ALA A 1 201 ? 14.556 14.539 7.791 1.00 85.56 201 ALA A O 1
ATOM 1544 N N . THR A 1 202 ? 16.152 15.867 8.640 1.00 86.44 202 THR A N 1
ATOM 1545 C CA . THR A 1 202 ? 16.886 14.796 9.329 1.00 86.44 202 THR A CA 1
ATOM 1546 C C . THR A 1 202 ? 15.995 14.088 10.348 1.00 86.44 202 THR A C 1
ATOM 1548 O O . THR A 1 202 ? 15.981 12.862 10.443 1.00 86.44 202 THR A O 1
ATOM 1551 N N . ARG A 1 203 ? 15.199 14.847 11.110 1.00 87.25 203 ARG A N 1
ATOM 1552 C CA . ARG A 1 203 ? 14.273 14.275 12.090 1.00 87.25 203 ARG A CA 1
ATOM 1553 C C . ARG A 1 203 ? 13.148 13.481 11.418 1.00 87.25 203 ARG A C 1
ATOM 1555 O O . ARG A 1 203 ? 12.798 12.411 11.911 1.00 87.25 203 ARG A O 1
ATOM 1562 N N . ALA A 1 204 ? 12.594 13.988 10.318 1.00 86.12 204 ALA A N 1
ATOM 1563 C CA . ALA A 1 204 ? 11.586 13.292 9.525 1.00 86.12 204 ALA A CA 1
ATOM 1564 C C . ALA A 1 204 ? 12.132 11.972 8.958 1.00 86.12 204 ALA A C 1
ATOM 1566 O O . ALA A 1 204 ? 11.486 10.944 9.139 1.00 86.12 204 ALA A O 1
ATOM 1567 N N . ASP A 1 205 ? 13.352 11.971 8.410 1.00 84.75 205 ASP A N 1
ATOM 1568 C CA . ASP A 1 205 ? 14.035 10.760 7.929 1.00 84.75 205 ASP A CA 1
ATOM 1569 C C . ASP A 1 205 ? 14.201 9.717 9.045 1.00 84.75 205 ASP A C 1
ATOM 1571 O O . ASP A 1 205 ? 13.830 8.556 8.877 1.00 84.75 205 ASP A O 1
ATOM 1575 N N . VAL A 1 206 ? 14.662 10.121 10.235 1.00 87.81 206 VAL A N 1
ATOM 1576 C CA . VAL A 1 206 ? 14.756 9.207 11.389 1.00 87.81 206 VAL A CA 1
ATOM 1577 C C . VAL A 1 206 ? 13.388 8.619 11.755 1.00 87.81 206 VAL A C 1
ATOM 1579 O O . VAL A 1 206 ? 13.283 7.419 12.028 1.00 87.81 206 VAL A O 1
ATOM 1582 N N . PHE A 1 207 ? 12.327 9.432 11.747 1.00 85.88 207 PHE A N 1
ATOM 1583 C CA . PHE A 1 207 ? 10.973 8.951 12.021 1.00 85.88 207 PHE A CA 1
ATOM 1584 C C . PHE A 1 207 ? 10.458 7.995 10.947 1.00 85.88 207 PHE A C 1
ATOM 1586 O O . PHE A 1 207 ? 9.838 6.989 11.295 1.00 85.88 207 PHE A O 1
ATOM 1593 N N . ASP A 1 208 ? 10.708 8.273 9.673 1.00 84.50 208 ASP A N 1
ATOM 1594 C CA . ASP A 1 208 ? 10.256 7.430 8.570 1.00 84.50 208 ASP A CA 1
ATOM 1595 C C . ASP A 1 208 ? 11.017 6.101 8.537 1.00 84.50 208 ASP A C 1
ATOM 1597 O O . ASP A 1 208 ? 10.385 5.050 8.446 1.00 84.50 208 ASP A O 1
ATOM 1601 N N . ARG A 1 209 ? 12.330 6.097 8.802 1.00 83.88 209 ARG A N 1
ATOM 1602 C CA . ARG A 1 209 ? 13.100 4.857 9.017 1.00 83.88 209 ARG A CA 1
ATOM 1603 C C . ARG A 1 209 ? 12.561 4.034 10.183 1.00 83.88 209 ARG A C 1
ATOM 1605 O O . ARG A 1 209 ? 12.445 2.816 10.081 1.00 83.88 209 ARG A O 1
ATOM 1612 N N . ALA A 1 210 ? 12.201 4.681 11.293 1.00 86.25 210 ALA A N 1
ATOM 1613 C CA . ALA A 1 210 ? 11.606 3.995 12.439 1.00 86.25 210 ALA A CA 1
ATOM 1614 C C . ALA A 1 210 ? 10.192 3.458 12.142 1.00 86.25 210 ALA A C 1
ATOM 1616 O O . ALA A 1 210 ? 9.788 2.434 12.698 1.00 86.25 210 ALA A O 1
ATOM 1617 N N . LYS A 1 211 ? 9.405 4.127 11.288 1.00 85.06 211 LYS A N 1
ATOM 1618 C CA . LYS A 1 211 ? 8.120 3.598 10.797 1.00 85.06 211 LYS A CA 1
ATOM 1619 C C . LYS A 1 211 ? 8.336 2.387 9.893 1.00 85.06 211 LYS A C 1
ATOM 1621 O O . LYS A 1 211 ? 7.654 1.384 10.089 1.00 85.06 211 LYS A O 1
ATOM 1626 N N . GLU A 1 212 ? 9.290 2.458 8.972 1.00 85.06 212 GLU A N 1
ATOM 1627 C CA . GLU A 1 212 ? 9.602 1.368 8.047 1.00 85.06 212 GLU A CA 1
ATOM 1628 C C . GLU A 1 212 ? 10.101 0.129 8.797 1.00 85.06 212 GLU A C 1
ATOM 1630 O O . GLU A 1 212 ? 9.550 -0.959 8.639 1.00 85.06 212 GLU A O 1
ATOM 1635 N N . ALA A 1 213 ? 11.052 0.300 9.722 1.00 85.50 213 ALA A N 1
ATOM 1636 C CA . ALA A 1 213 ? 11.554 -0.788 10.559 1.00 85.50 213 ALA A CA 1
ATOM 1637 C C . ALA A 1 213 ? 10.427 -1.476 11.351 1.00 85.50 213 ALA A C 1
ATOM 1639 O O . ALA A 1 213 ? 10.324 -2.703 11.347 1.00 85.50 213 ALA A O 1
ATOM 1640 N N . ARG A 1 214 ? 9.528 -0.696 11.972 1.00 84.69 214 ARG A N 1
ATOM 1641 C CA . ARG A 1 214 ? 8.358 -1.239 12.686 1.00 84.69 214 ARG A CA 1
ATOM 1642 C C . ARG A 1 214 ? 7.378 -1.952 11.756 1.00 84.69 214 ARG A C 1
ATOM 1644 O O . ARG A 1 214 ? 6.803 -2.961 12.154 1.00 84.69 214 ARG A O 1
ATOM 1651 N N . SER A 1 215 ? 7.194 -1.452 10.537 1.00 84.69 215 SER A N 1
ATOM 1652 C CA . SER A 1 215 ? 6.323 -2.076 9.534 1.00 84.69 215 SER A CA 1
ATOM 1653 C C . SER A 1 215 ? 6.892 -3.418 9.070 1.00 84.69 215 SER A C 1
ATOM 1655 O O . SER A 1 215 ? 6.160 -4.406 9.010 1.00 84.69 215 SER A O 1
ATOM 1657 N N . GLY A 1 216 ? 8.207 -3.493 8.844 1.00 84.69 216 GLY A N 1
ATOM 1658 C CA . GLY A 1 216 ? 8.908 -4.739 8.532 1.00 84.69 216 GLY A CA 1
ATOM 1659 C C . GLY A 1 216 ? 8.837 -5.763 9.669 1.00 84.69 216 GLY A C 1
ATOM 1660 O O . GLY A 1 216 ? 8.549 -6.937 9.427 1.00 84.69 216 GLY A O 1
ATOM 1661 N N . GLU A 1 217 ? 9.026 -5.328 10.920 1.00 84.75 217 GLU A N 1
ATOM 1662 C CA . GLU A 1 217 ? 8.822 -6.184 12.096 1.00 84.75 217 GLU A CA 1
ATOM 1663 C C . GLU A 1 217 ? 7.379 -6.695 12.181 1.00 84.75 217 GLU A C 1
ATOM 1665 O O . GLU A 1 217 ? 7.167 -7.891 12.391 1.00 84.75 217 GLU A O 1
ATOM 1670 N N . TYR A 1 218 ? 6.389 -5.822 11.975 1.00 84.38 218 TYR A N 1
ATOM 1671 C CA . TYR A 1 218 ? 4.979 -6.207 11.969 1.00 84.38 218 TYR A CA 1
ATOM 1672 C C . TYR A 1 218 ? 4.701 -7.265 10.900 1.00 84.38 218 TYR A C 1
ATOM 1674 O O . TYR A 1 218 ? 4.187 -8.333 11.218 1.00 84.38 218 TYR A O 1
ATOM 1682 N N . ALA A 1 219 ? 5.102 -7.025 9.649 1.00 84.56 219 ALA A N 1
ATOM 1683 C CA . ALA A 1 219 ? 4.888 -7.968 8.554 1.00 84.56 219 ALA A CA 1
ATOM 1684 C C . ALA A 1 219 ? 5.532 -9.334 8.842 1.00 84.56 219 ALA A C 1
ATOM 1686 O O . ALA A 1 219 ? 4.889 -10.375 8.693 1.00 84.56 219 ALA A O 1
ATOM 1687 N N . LYS A 1 220 ? 6.779 -9.328 9.334 1.00 82.50 220 LYS A N 1
ATOM 1688 C CA . LYS A 1 220 ? 7.518 -10.542 9.701 1.00 82.50 220 LYS A CA 1
ATOM 1689 C C . LYS A 1 220 ? 6.821 -11.341 10.800 1.00 82.50 220 LYS A C 1
ATOM 1691 O O . LYS A 1 220 ? 6.820 -12.569 10.750 1.00 82.50 220 LYS A O 1
ATOM 1696 N N . HIS A 1 221 ? 6.267 -10.665 11.803 1.00 81.06 221 HIS A N 1
ATOM 1697 C CA . HIS A 1 221 ? 5.674 -11.319 12.967 1.00 81.06 221 HIS A CA 1
ATOM 1698 C C . HIS A 1 221 ? 4.182 -11.637 12.812 1.00 81.06 221 HIS A C 1
ATOM 1700 O O . HIS A 1 221 ? 3.708 -12.562 13.471 1.00 81.06 221 HIS A O 1
ATOM 1706 N N . CYS A 1 222 ? 3.453 -10.912 11.958 1.00 82.50 222 CYS A N 1
ATOM 1707 C CA . CYS A 1 222 ? 1.990 -10.945 11.929 1.00 82.50 222 CYS A CA 1
ATOM 1708 C C . CYS A 1 222 ? 1.391 -11.527 10.634 1.00 82.50 222 CYS A C 1
ATOM 1710 O O . CYS A 1 222 ? 0.348 -12.163 10.731 1.00 82.50 222 CYS A O 1
ATOM 1712 N N . TYR A 1 223 ? 2.027 -11.404 9.456 1.00 78.31 223 TYR A N 1
ATOM 1713 C CA . TYR A 1 223 ? 1.427 -11.876 8.188 1.00 78.31 223 TYR A CA 1
ATOM 1714 C C . TYR A 1 223 ? 1.729 -13.338 7.819 1.00 78.31 223 TYR A C 1
ATOM 1716 O O . TYR A 1 223 ? 1.042 -13.899 6.977 1.00 78.31 223 TYR A O 1
ATOM 1724 N N . ASN A 1 224 ? 2.706 -13.988 8.464 1.00 67.12 224 ASN A N 1
ATOM 1725 C CA . ASN A 1 224 ? 3.135 -15.357 8.125 1.00 67.12 224 ASN A CA 1
ATOM 1726 C C . ASN A 1 224 ? 3.244 -16.297 9.339 1.00 67.12 224 ASN A C 1
ATOM 1728 O O . ASN A 1 224 ? 3.934 -17.317 9.281 1.00 67.12 224 ASN A O 1
ATOM 1732 N N . SER A 1 225 ? 2.594 -15.974 10.462 1.00 62.41 225 SER A N 1
ATOM 1733 C CA . SER A 1 225 ? 2.578 -16.882 11.613 1.00 62.41 225 SER A CA 1
ATOM 1734 C C . SER A 1 225 ? 1.639 -18.055 11.322 1.00 62.41 225 SER A C 1
ATOM 1736 O O . SER A 1 225 ? 0.444 -18.005 11.593 1.00 62.41 225 SER A O 1
ATOM 1738 N N . THR A 1 226 ? 2.190 -19.136 10.765 1.00 57.50 226 THR A N 1
ATOM 1739 C CA . THR A 1 226 ? 1.486 -20.410 10.538 1.00 57.50 226 THR A CA 1
ATOM 1740 C C . THR A 1 226 ? 1.049 -21.090 11.830 1.00 57.50 226 THR A C 1
ATOM 1742 O O . THR A 1 226 ? 0.335 -22.084 11.778 1.00 57.50 226 THR A O 1
ATOM 1745 N N . THR A 1 227 ? 1.492 -20.597 12.986 1.00 53.25 227 THR A N 1
ATOM 1746 C CA . THR A 1 227 ? 1.035 -21.030 14.303 1.00 53.25 227 THR A CA 1
ATOM 1747 C C . THR A 1 227 ? -0.360 -20.455 14.570 1.00 53.25 227 THR A C 1
ATOM 1749 O O . THR A 1 227 ? -0.477 -19.264 14.872 1.00 53.25 227 THR A O 1
ATOM 1752 N N . PRO A 1 228 ? -1.432 -21.272 14.497 1.00 53.34 228 PRO A N 1
ATOM 1753 C CA . PRO A 1 228 ? -2.769 -20.855 14.873 1.00 53.34 228 PRO A CA 1
ATOM 1754 C C . PRO A 1 228 ? -2.813 -20.906 16.394 1.00 53.34 228 PRO A C 1
ATOM 1756 O O . PRO A 1 228 ? -3.246 -21.883 16.999 1.00 53.34 228 PRO A O 1
ATOM 1759 N N . THR A 1 229 ? -2.242 -19.901 17.037 1.00 46.84 229 THR A N 1
ATOM 1760 C CA . THR A 1 229 ? -2.138 -19.886 18.488 1.00 46.84 229 THR A CA 1
ATOM 1761 C C . THR A 1 229 ? -2.854 -18.667 19.007 1.00 46.84 229 THR A C 1
ATOM 1763 O O . THR A 1 229 ? -2.533 -17.538 18.656 1.00 46.84 229 THR A O 1
ATOM 1766 N N . THR A 1 230 ? -3.795 -18.946 19.895 1.00 51.66 230 THR A N 1
ATOM 1767 C CA . THR A 1 230 ? -4.531 -18.119 20.862 1.00 51.66 230 THR A CA 1
ATOM 1768 C C . THR A 1 230 ? -3.710 -17.072 21.639 1.00 51.66 230 THR A C 1
ATOM 1770 O O . THR A 1 230 ? -4.214 -16.457 22.573 1.00 51.66 230 THR A O 1
ATOM 1773 N N . LEU A 1 231 ? -2.457 -16.852 21.251 1.00 55.22 231 LEU A N 1
ATOM 1774 C CA . LEU A 1 231 ? -1.498 -15.884 21.747 1.00 55.22 231 LEU A CA 1
ATOM 1775 C C . LEU A 1 231 ? -0.808 -15.240 20.535 1.00 55.22 231 LEU A C 1
ATOM 1777 O O . LEU A 1 231 ? 0.402 -15.382 20.353 1.00 55.22 231 LEU A O 1
ATOM 1781 N N . LEU A 1 232 ? -1.567 -14.546 19.678 1.00 60.97 232 LEU A N 1
ATOM 1782 C CA . LEU A 1 232 ? -0.939 -13.537 18.823 1.00 60.97 232 LEU A CA 1
ATOM 1783 C C . LEU A 1 232 ? -0.109 -12.641 19.753 1.00 60.97 232 LEU A C 1
ATOM 1785 O O . LEU A 1 232 ? -0.632 -12.219 20.793 1.00 60.97 232 LEU A O 1
ATOM 1789 N N . PRO A 1 233 ? 1.178 -12.384 19.450 1.00 61.12 233 PRO A N 1
ATOM 1790 C CA . PRO A 1 233 ? 1.964 -11.459 20.246 1.00 61.12 233 PRO A CA 1
ATOM 1791 C C . PRO A 1 233 ? 1.143 -10.183 20.412 1.00 61.12 233 PRO A C 1
ATOM 1793 O O . PRO A 1 233 ? 0.590 -9.697 19.426 1.00 61.12 233 PRO A O 1
ATOM 1796 N N . MET A 1 234 ? 1.076 -9.619 21.624 1.00 62.84 234 MET A N 1
ATOM 1797 C CA . MET A 1 234 ? 0.338 -8.369 21.897 1.00 62.84 234 MET A CA 1
ATOM 1798 C C . MET A 1 234 ? 0.653 -7.244 20.884 1.00 62.84 234 MET A C 1
ATOM 1800 O O . MET A 1 234 ? -0.117 -6.307 20.733 1.00 62.84 234 MET A O 1
ATOM 1804 N N . ARG A 1 235 ? 1.774 -7.362 20.161 1.00 68.94 235 ARG A N 1
ATOM 1805 C CA . ARG A 1 235 ? 2.261 -6.470 19.106 1.00 68.94 235 ARG A CA 1
ATOM 1806 C C . ARG A 1 235 ? 1.479 -6.511 17.784 1.00 68.94 235 ARG A C 1
ATOM 1808 O O . ARG A 1 235 ? 1.578 -5.551 17.032 1.00 68.94 235 ARG A O 1
ATOM 1815 N N . CYS A 1 236 ? 0.718 -7.567 17.484 1.00 78.12 236 CYS A N 1
ATOM 1816 C CA . CYS A 1 236 ? -0.043 -7.637 16.228 1.00 78.12 236 CYS A CA 1
ATOM 1817 C C . CYS A 1 236 ? -1.380 -6.876 16.289 1.00 78.12 236 CYS A C 1
ATOM 1819 O O . CYS A 1 236 ? -1.908 -6.498 15.248 1.00 78.12 236 CYS A O 1
ATOM 1821 N N . GLY A 1 237 ? -1.889 -6.568 17.488 1.00 73.62 237 GLY A N 1
ATOM 1822 C CA . GLY A 1 237 ? -3.132 -5.810 17.702 1.00 73.62 237 GLY A CA 1
ATOM 1823 C C . GLY A 1 237 ? -3.018 -4.295 17.485 1.00 73.62 237 GLY A C 1
ATOM 1824 O O . GLY A 1 237 ? -3.774 -3.547 18.092 1.00 73.62 237 GLY A O 1
ATOM 1825 N N . PHE A 1 238 ? -2.047 -3.840 16.684 1.00 74.00 238 PHE A N 1
ATOM 1826 C CA . PHE A 1 238 ? -1.848 -2.420 16.376 1.00 74.00 238 PHE A CA 1
ATOM 1827 C C . PHE A 1 238 ? -2.851 -1.881 15.346 1.00 74.00 238 PHE A C 1
ATOM 1829 O O . PHE A 1 238 ? -3.201 -0.709 15.388 1.00 74.00 238 PHE A O 1
ATOM 1836 N N . PHE A 1 239 ? -3.298 -2.713 14.405 1.00 78.31 239 PHE A N 1
ATOM 1837 C CA . PHE A 1 239 ? -4.324 -2.337 13.433 1.00 78.31 239 PHE A CA 1
ATOM 1838 C C . PHE A 1 239 ? -5.698 -2.818 13.887 1.00 78.31 239 PHE A C 1
ATOM 1840 O O . PHE A 1 239 ? -5.806 -3.760 14.671 1.00 78.31 239 PHE A O 1
ATOM 1847 N N . TYR A 1 240 ? -6.751 -2.164 13.388 1.00 78.44 240 TYR A N 1
ATOM 1848 C CA . TYR A 1 240 ? -8.131 -2.543 13.699 1.00 78.44 240 TYR A CA 1
ATOM 1849 C C . TYR A 1 240 ? -8.416 -3.996 13.276 1.00 78.44 240 TYR A C 1
ATOM 1851 O O . TYR A 1 240 ? -8.934 -4.780 14.066 1.00 78.44 240 TYR A O 1
ATOM 1859 N N . ASN A 1 241 ? -7.967 -4.378 12.079 1.00 81.88 241 ASN A N 1
ATOM 1860 C CA . ASN A 1 241 ? -7.817 -5.773 11.679 1.00 81.88 241 ASN A CA 1
ATOM 1861 C C . ASN A 1 241 ? -6.357 -6.085 11.387 1.00 81.88 241 ASN A C 1
ATOM 1863 O O . ASN A 1 241 ? -5.649 -5.284 10.782 1.00 81.88 241 ASN A O 1
ATOM 1867 N N . THR A 1 242 ? -5.924 -7.277 11.790 1.00 79.62 242 THR A N 1
ATOM 1868 C CA . THR A 1 242 ? -4.545 -7.734 11.594 1.00 79.62 242 THR A CA 1
ATOM 1869 C C . THR A 1 242 ? -4.229 -8.076 10.149 1.00 79.62 242 THR A C 1
ATOM 1871 O O . THR A 1 242 ? -3.060 -8.133 9.805 1.00 79.62 242 THR A O 1
ATOM 1874 N N . GLU A 1 243 ? -5.239 -8.350 9.323 1.00 82.81 243 GLU A N 1
ATOM 1875 C CA . GLU A 1 243 ? -5.084 -8.726 7.920 1.00 82.81 243 GLU A CA 1
ATOM 1876 C C . GLU A 1 243 ? -6.311 -8.274 7.122 1.00 82.81 243 GLU A C 1
ATOM 1878 O O . GLU A 1 243 ? -7.449 -8.430 7.571 1.00 82.81 243 GLU A O 1
ATOM 1883 N N . ILE A 1 244 ? -6.075 -7.748 5.920 1.00 89.38 244 ILE A N 1
ATOM 1884 C CA . ILE A 1 244 ? -7.112 -7.513 4.914 1.00 89.38 244 ILE A CA 1
ATOM 1885 C C . ILE A 1 244 ? -6.956 -8.604 3.865 1.00 89.38 244 ILE A C 1
ATOM 1887 O O . ILE A 1 244 ? -5.932 -8.680 3.186 1.00 89.38 244 ILE A O 1
ATOM 1891 N N . LYS A 1 245 ? -7.974 -9.452 3.737 1.00 90.88 245 LYS A N 1
ATOM 1892 C CA . LYS A 1 245 ? -7.954 -10.537 2.757 1.00 90.88 245 LYS A CA 1
ATOM 1893 C C . LYS A 1 245 ? -8.026 -9.977 1.344 1.00 90.88 245 LYS A C 1
ATOM 1895 O O . LYS A 1 245 ? -8.727 -9.002 1.083 1.00 90.88 245 LYS A O 1
ATOM 1900 N N . PHE A 1 246 ? -7.341 -10.646 0.431 1.00 94.62 246 PHE A N 1
ATOM 1901 C CA . PHE A 1 246 ? -7.421 -10.376 -0.994 1.00 94.62 246 PHE A CA 1
ATOM 1902 C C . PHE A 1 246 ? -7.391 -11.684 -1.775 1.00 94.62 246 PHE A C 1
ATOM 1904 O O . PHE A 1 246 ? -6.860 -12.698 -1.322 1.00 94.62 246 PHE A O 1
ATOM 1911 N N . ASN A 1 247 ? -7.970 -11.643 -2.966 1.00 97.50 247 ASN A N 1
ATOM 1912 C CA . ASN A 1 247 ? -7.897 -12.713 -3.938 1.00 97.50 247 ASN A CA 1
ATOM 1913 C C . ASN A 1 247 ? -6.745 -12.432 -4.897 1.00 97.50 247 ASN A C 1
ATOM 1915 O O . ASN A 1 247 ? -6.607 -11.317 -5.401 1.00 97.50 247 ASN A O 1
ATOM 1919 N N . THR A 1 248 ? -5.955 -13.464 -5.173 1.00 97.44 248 THR A N 1
ATOM 1920 C CA . THR A 1 248 ? -4.892 -13.421 -6.177 1.00 97.44 248 THR A CA 1
ATOM 1921 C C . THR A 1 248 ? -5.347 -14.186 -7.406 1.00 97.44 248 THR A C 1
ATOM 1923 O O . THR A 1 248 ? -5.752 -15.345 -7.310 1.00 97.44 248 THR A O 1
ATOM 1926 N N . THR A 1 249 ? -5.266 -13.553 -8.567 1.00 97.81 249 THR A N 1
ATOM 1927 C CA . THR A 1 249 ? -5.569 -14.173 -9.860 1.00 97.81 249 THR A CA 1
ATOM 1928 C C . THR A 1 249 ? -4.396 -13.981 -10.810 1.00 97.81 249 THR A C 1
ATOM 1930 O O . THR A 1 249 ? -3.696 -12.971 -10.747 1.00 97.81 249 THR A O 1
ATOM 1933 N N . TYR A 1 250 ? -4.149 -14.979 -11.656 1.00 96.50 250 TYR A N 1
ATOM 1934 C CA . TYR A 1 250 ? -3.043 -14.981 -12.608 1.00 96.50 250 TYR A CA 1
ATOM 1935 C C . TYR A 1 250 ? -3.591 -15.029 -14.029 1.00 96.50 250 TYR A C 1
ATOM 1937 O O . TYR A 1 250 ? -4.465 -15.840 -14.343 1.00 96.50 250 TYR A O 1
ATOM 1945 N N . HIS A 1 251 ? -3.045 -14.178 -14.887 1.00 94.06 251 HIS A N 1
ATOM 1946 C CA . HIS A 1 251 ? -3.386 -14.078 -16.298 1.00 94.06 251 HIS A CA 1
ATOM 1947 C C . HIS A 1 251 ? -2.102 -14.001 -17.132 1.00 94.06 251 HIS A C 1
ATOM 1949 O O . HIS A 1 251 ? -1.041 -13.661 -16.621 1.00 94.06 251 HIS A O 1
ATOM 1955 N N . HIS A 1 252 ? -2.184 -14.321 -18.422 1.00 90.75 252 HIS A N 1
ATOM 1956 C CA . HIS A 1 252 ? -1.041 -14.217 -19.344 1.00 90.75 252 HIS A CA 1
ATOM 1957 C C . HIS A 1 252 ? -1.141 -13.019 -20.295 1.00 90.75 252 HIS A C 1
ATOM 1959 O O . HIS A 1 252 ? -0.209 -12.758 -21.047 1.00 90.75 252 HIS A O 1
ATOM 1965 N N . GLN A 1 253 ? -2.269 -12.305 -20.285 1.00 95.00 253 GLN A N 1
ATOM 1966 C CA . GLN A 1 253 ? -2.499 -11.169 -21.169 1.00 95.00 253 GLN A CA 1
ATOM 1967 C C . GLN A 1 253 ? -1.928 -9.890 -20.557 1.00 95.00 253 GLN A C 1
ATOM 1969 O O . GLN A 1 253 ? -2.252 -9.563 -19.415 1.00 95.00 253 GLN A O 1
ATOM 1974 N N . CYS A 1 254 ? -1.124 -9.161 -21.333 1.00 95.62 254 CYS A N 1
ATOM 1975 C CA . CYS A 1 254 ? -0.602 -7.858 -20.943 1.00 95.62 254 CYS A CA 1
ATOM 1976 C C . CYS A 1 254 ? -1.773 -6.879 -20.711 1.00 95.62 254 CYS A C 1
ATOM 1978 O O . CYS A 1 254 ? -2.651 -6.772 -21.567 1.00 95.62 254 CYS A O 1
ATOM 1980 N N . PRO A 1 255 ? -1.828 -6.147 -19.582 1.00 96.00 255 PRO A N 1
ATOM 1981 C CA . PRO A 1 255 ? -2.936 -5.239 -19.284 1.00 96.00 255 PRO A CA 1
ATOM 1982 C C . PRO A 1 255 ? -2.818 -3.887 -20.013 1.00 96.00 255 PRO A C 1
ATOM 1984 O O . PRO A 1 255 ? -3.588 -2.966 -19.741 1.00 96.00 255 PRO A O 1
ATOM 1987 N N . PHE A 1 256 ? -1.841 -3.748 -20.911 1.00 96.19 256 PHE A N 1
ATOM 1988 C CA . PHE A 1 256 ? -1.552 -2.531 -21.658 1.00 96.19 256 PHE A CA 1
ATOM 1989 C C . PHE A 1 256 ? -1.961 -2.666 -23.131 1.00 96.19 256 PHE A C 1
ATOM 1991 O O . PHE A 1 256 ? -2.084 -3.782 -23.632 1.00 96.19 256 PHE A O 1
ATOM 1998 N N . PRO A 1 257 ? -2.140 -1.551 -23.867 1.00 94.44 257 PRO A N 1
ATOM 1999 C CA . PRO A 1 257 ? -2.590 -1.593 -25.261 1.00 94.44 257 PRO A CA 1
ATOM 2000 C C . PRO A 1 257 ? -1.663 -2.343 -26.227 1.00 94.44 257 PRO A C 1
ATOM 2002 O O . PRO A 1 257 ? -2.109 -2.752 -27.298 1.00 94.44 257 PRO A O 1
ATOM 2005 N N . LYS A 1 258 ? -0.374 -2.476 -25.893 1.00 93.31 258 LYS A N 1
ATOM 2006 C CA . LYS A 1 258 ? 0.595 -3.225 -26.694 1.00 93.31 258 LYS A CA 1
ATOM 2007 C C . LYS A 1 258 ? 1.203 -4.349 -25.870 1.00 93.31 258 LYS A C 1
ATOM 2009 O O . LYS A 1 258 ? 1.762 -4.087 -24.812 1.00 93.31 258 LYS A O 1
ATOM 2014 N N . ASP A 1 259 ? 1.151 -5.573 -26.385 1.00 92.56 259 ASP A N 1
ATOM 2015 C CA . ASP A 1 259 ? 1.673 -6.750 -25.681 1.00 92.56 259 ASP A CA 1
ATOM 2016 C C . ASP A 1 259 ? 3.207 -6.759 -25.563 1.00 92.56 259 ASP A C 1
ATOM 2018 O O . ASP A 1 259 ? 3.747 -7.337 -24.622 1.00 92.56 259 ASP A O 1
ATOM 2022 N N . ASP A 1 260 ? 3.918 -6.095 -26.482 1.00 93.94 260 ASP A N 1
ATOM 2023 C CA . ASP A 1 260 ? 5.388 -6.072 -26.546 1.00 93.94 260 ASP A CA 1
ATOM 2024 C C . ASP A 1 260 ? 6.054 -5.310 -25.391 1.00 93.94 260 ASP A C 1
ATOM 2026 O O . ASP A 1 260 ? 7.258 -5.462 -25.160 1.00 93.94 260 ASP A O 1
ATOM 2030 N N . ILE A 1 261 ? 5.282 -4.515 -24.645 1.00 96.56 261 ILE A N 1
ATOM 2031 C CA . ILE A 1 261 ? 5.794 -3.790 -23.485 1.00 96.56 261 ILE A CA 1
ATOM 2032 C C . ILE A 1 261 ? 5.881 -4.642 -22.227 1.00 96.56 261 ILE A C 1
ATOM 2034 O O . ILE A 1 261 ? 6.667 -4.332 -21.332 1.00 96.56 261 ILE A O 1
ATOM 2038 N N . CYS A 1 262 ? 5.091 -5.709 -22.143 1.00 96.50 262 CYS A N 1
ATOM 2039 C CA . CYS A 1 262 ? 5.203 -6.678 -21.069 1.00 96.50 262 CYS A CA 1
ATOM 2040 C C . CYS A 1 262 ? 6.389 -7.609 -21.332 1.00 96.50 262 CYS A C 1
ATOM 2042 O O . CYS A 1 262 ? 6.736 -7.907 -22.475 1.00 96.50 262 CYS A O 1
ATOM 2044 N N . ALA A 1 263 ? 7.027 -8.096 -20.271 1.00 95.06 263 ALA A N 1
ATOM 2045 C CA . ALA A 1 263 ? 8.056 -9.114 -20.427 1.00 95.06 263 ALA A CA 1
ATOM 2046 C C . ALA A 1 263 ? 7.426 -10.401 -20.986 1.00 95.06 263 ALA A C 1
ATOM 2048 O O . ALA A 1 263 ? 6.441 -10.917 -20.450 1.00 95.06 263 ALA A O 1
ATOM 2049 N N . HIS A 1 264 ? 7.999 -10.931 -22.067 1.00 92.12 264 HIS A N 1
ATOM 2050 C CA . HIS A 1 264 ? 7.441 -12.084 -22.767 1.00 92.12 264 HIS A CA 1
ATOM 2051 C C . HIS A 1 264 ? 7.306 -13.305 -21.841 1.00 92.12 264 HIS A C 1
ATOM 2053 O O . HIS A 1 264 ? 8.244 -13.673 -21.135 1.00 92.12 264 HIS A O 1
ATOM 2059 N N . GLY A 1 265 ? 6.135 -13.949 -21.854 1.00 86.88 265 GLY A N 1
ATOM 2060 C CA . GLY A 1 265 ? 5.857 -15.147 -21.052 1.00 86.88 265 GLY A CA 1
ATOM 2061 C C . GLY A 1 265 ? 5.754 -14.910 -19.540 1.00 86.88 265 GLY A C 1
ATOM 2062 O O . GLY A 1 265 ? 5.598 -15.874 -18.793 1.00 86.88 265 GLY A O 1
ATOM 2063 N N . SER A 1 266 ? 5.824 -13.659 -19.075 1.00 89.62 266 SER A N 1
ATOM 2064 C CA . SER A 1 266 ? 5.671 -13.345 -17.655 1.00 89.62 266 SER A CA 1
ATOM 2065 C C . SER A 1 266 ? 4.196 -13.364 -17.243 1.00 89.62 266 SER A C 1
ATOM 2067 O O . SER A 1 266 ? 3.348 -12.863 -17.984 1.00 89.62 266 SER A O 1
ATOM 2069 N N . PRO A 1 267 ? 3.856 -13.938 -16.075 1.00 93.12 267 PRO A N 1
ATOM 2070 C CA . PRO A 1 267 ? 2.494 -13.894 -15.576 1.00 93.12 267 PRO A CA 1
ATOM 2071 C C . PRO A 1 267 ? 2.137 -12.472 -15.137 1.00 93.12 267 PRO A C 1
ATOM 2073 O O . PRO A 1 267 ? 2.922 -11.780 -14.487 1.00 93.12 267 PRO A O 1
ATOM 2076 N N . VAL A 1 268 ? 0.913 -12.075 -15.449 1.00 96.00 268 VAL A N 1
ATOM 2077 C CA . VAL A 1 268 ? 0.249 -10.905 -14.885 1.00 96.00 268 VAL A CA 1
ATOM 2078 C C . VAL A 1 268 ? -0.488 -11.359 -13.637 1.00 96.00 268 VAL A C 1
ATOM 2080 O O . VAL A 1 268 ? -1.252 -12.324 -13.676 1.00 96.00 268 VAL A O 1
ATOM 2083 N N . VAL A 1 269 ? -0.256 -10.678 -12.523 1.00 97.06 269 VAL A N 1
ATOM 2084 C CA . VAL A 1 269 ? -0.887 -10.991 -11.241 1.00 97.06 269 VAL A CA 1
ATOM 2085 C C . VAL A 1 269 ? -1.845 -9.879 -10.857 1.00 97.06 269 VAL A C 1
ATOM 2087 O O . VAL A 1 269 ? -1.494 -8.706 -10.904 1.00 97.06 269 VAL A O 1
ATOM 2090 N N . THR A 1 270 ? -3.062 -10.241 -10.477 1.00 98.00 270 THR A N 1
ATOM 2091 C CA . THR A 1 270 ? -4.055 -9.296 -9.971 1.00 98.00 270 THR A CA 1
ATOM 2092 C C . THR A 1 270 ? -4.388 -9.631 -8.534 1.00 98.00 270 THR A C 1
ATOM 2094 O O . THR A 1 270 ? -4.800 -10.751 -8.230 1.00 98.00 270 THR A O 1
ATOM 2097 N N . PHE A 1 271 ? -4.233 -8.639 -7.667 1.00 97.56 271 PHE A N 1
ATOM 2098 C CA . PHE A 1 271 ? -4.679 -8.664 -6.284 1.00 97.56 271 PHE A CA 1
ATOM 2099 C C . PHE A 1 271 ? -5.984 -7.880 -6.187 1.00 97.56 271 PHE A C 1
ATOM 2101 O O . PHE A 1 271 ? -6.072 -6.772 -6.712 1.00 97.56 271 PHE A O 1
ATOM 2108 N N . ASP A 1 272 ? -6.999 -8.436 -5.537 1.00 97.88 272 ASP A N 1
ATOM 2109 C CA . ASP A 1 272 ? -8.293 -7.779 -5.342 1.00 97.88 272 ASP A CA 1
ATOM 2110 C C . ASP A 1 272 ? -8.789 -8.008 -3.920 1.00 97.88 272 ASP A C 1
ATOM 2112 O O . ASP A 1 272 ? -9.047 -9.142 -3.519 1.00 97.88 272 ASP A O 1
ATOM 2116 N N . THR A 1 273 ? -8.938 -6.935 -3.150 1.00 97.12 273 THR A N 1
ATOM 2117 C CA . THR A 1 273 ? -9.434 -7.015 -1.771 1.00 97.12 273 THR A CA 1
ATOM 2118 C C . THR A 1 273 ? -10.915 -7.391 -1.691 1.00 97.12 273 THR A C 1
ATOM 2120 O O . THR A 1 273 ? -11.413 -7.717 -0.616 1.00 97.12 273 THR A O 1
ATOM 2123 N N . GLY A 1 274 ? -11.654 -7.305 -2.803 1.00 96.69 274 GLY A N 1
ATOM 2124 C CA . GLY A 1 274 ? -13.111 -7.260 -2.768 1.00 96.69 274 GLY A CA 1
ATOM 2125 C C . GLY A 1 274 ? -13.609 -6.015 -2.027 1.00 96.69 274 GLY A C 1
ATOM 2126 O O . GLY A 1 274 ? -12.867 -5.049 -1.841 1.00 96.69 274 GLY A O 1
ATOM 2127 N N . LEU A 1 275 ? -14.879 -6.031 -1.616 1.00 96.19 275 LEU A N 1
ATOM 2128 C CA . LEU A 1 275 ? -15.467 -4.956 -0.816 1.00 96.19 275 LEU A CA 1
ATOM 2129 C C . LEU A 1 275 ? -15.080 -5.120 0.657 1.00 96.19 275 LEU A C 1
ATOM 2131 O O . LEU A 1 275 ? -15.518 -6.057 1.322 1.00 96.19 275 LEU A O 1
ATOM 2135 N N . VAL A 1 276 ? -14.285 -4.180 1.149 1.00 95.62 276 VAL A N 1
ATOM 2136 C CA . VAL A 1 276 ? -13.752 -4.113 2.508 1.00 95.62 276 VAL A CA 1
ATOM 2137 C C . VAL A 1 276 ? -14.470 -2.999 3.264 1.00 95.62 276 VAL A C 1
ATOM 2139 O O . VAL A 1 276 ? -14.483 -1.859 2.815 1.00 95.62 276 VAL A O 1
ATOM 2142 N N . ASP A 1 277 ? -15.076 -3.315 4.404 1.00 93.69 277 ASP A N 1
ATOM 2143 C CA . ASP A 1 277 ? -15.782 -2.340 5.247 1.00 93.69 277 ASP A CA 1
ATOM 2144 C C . ASP A 1 277 ? -14.820 -1.247 5.756 1.00 93.69 277 ASP A C 1
ATOM 2146 O O . ASP A 1 277 ? -13.694 -1.544 6.163 1.00 93.69 277 ASP A O 1
ATOM 2150 N N . ALA A 1 278 ? -15.239 0.016 5.751 1.00 92.00 278 ALA A N 1
ATOM 2151 C CA . ALA A 1 278 ? -14.467 1.152 6.253 1.00 92.00 278 ALA A CA 1
ATOM 2152 C C . ALA A 1 278 ? -13.998 0.955 7.703 1.00 92.00 278 ALA A C 1
ATOM 2154 O O . ALA A 1 278 ? -12.843 1.235 8.041 1.00 92.00 278 ALA A O 1
ATOM 2155 N N . ASN A 1 279 ? -14.859 0.381 8.541 1.00 89.00 279 ASN A N 1
ATOM 2156 C CA . ASN A 1 279 ? -14.536 0.048 9.920 1.00 89.00 279 ASN A CA 1
ATOM 2157 C C . ASN A 1 279 ? -13.380 -0.943 9.987 1.00 89.00 279 ASN A C 1
ATOM 2159 O O . ASN A 1 279 ? -12.519 -0.848 10.859 1.00 89.00 279 ASN A O 1
ATOM 2163 N N . SER A 1 280 ? -13.308 -1.862 9.023 1.00 88.44 280 SER A N 1
ATOM 2164 C CA . SER A 1 280 ? -12.276 -2.890 9.004 1.00 88.44 280 SER A CA 1
ATOM 2165 C C . SER A 1 280 ? -10.867 -2.334 8.744 1.00 88.44 280 SER A C 1
ATOM 2167 O O . SER A 1 280 ? -9.885 -2.950 9.163 1.00 88.44 280 SER A O 1
ATOM 2169 N N . ILE A 1 281 ? -10.768 -1.149 8.133 1.00 88.19 281 ILE A N 1
ATOM 2170 C CA . ILE A 1 281 ? -9.513 -0.418 7.901 1.00 88.19 281 ILE A CA 1
ATOM 2171 C C . ILE A 1 281 ? -9.296 0.728 8.902 1.00 88.19 281 ILE A C 1
ATOM 2173 O O . ILE A 1 281 ? -8.379 1.529 8.738 1.00 88.19 281 ILE A O 1
ATOM 2177 N N . GLY A 1 282 ? -10.112 0.794 9.959 1.00 85.56 282 GLY A N 1
ATOM 2178 C CA . GLY A 1 282 ? -9.962 1.752 11.055 1.00 85.56 282 GLY A CA 1
ATOM 2179 C C . GLY A 1 282 ? -10.680 3.089 10.861 1.00 85.56 282 GLY A C 1
ATOM 2180 O O . GLY A 1 282 ? -10.416 4.024 11.617 1.00 85.56 282 GLY A O 1
ATOM 2181 N N . ILE A 1 283 ? -11.587 3.205 9.888 1.00 87.81 283 ILE A N 1
ATOM 2182 C CA . ILE A 1 283 ? -12.467 4.371 9.749 1.00 87.81 283 ILE A CA 1
ATOM 2183 C C . ILE A 1 283 ? -13.741 4.092 10.547 1.00 87.81 283 ILE A C 1
ATOM 2185 O O . ILE A 1 283 ? -14.593 3.335 10.101 1.00 87.81 283 ILE A O 1
ATOM 2189 N N . ASN A 1 284 ? -13.861 4.698 11.729 1.00 85.69 284 ASN A N 1
ATOM 2190 C CA . ASN A 1 284 ? -15.048 4.563 12.573 1.00 85.69 284 ASN A CA 1
ATOM 2191 C C . ASN A 1 284 ? -16.145 5.536 12.118 1.00 85.69 284 ASN A C 1
ATOM 2193 O O . ASN A 1 284 ? -16.117 6.713 12.486 1.00 85.69 284 ASN A O 1
ATOM 2197 N N . ASP A 1 285 ? -17.099 5.045 11.333 1.00 87.12 285 ASP A N 1
ATOM 2198 C CA . ASP A 1 285 ? -18.220 5.827 10.813 1.00 87.12 285 ASP A CA 1
ATOM 2199 C C . ASP A 1 285 ? -19.539 5.040 10.980 1.00 87.12 285 ASP A C 1
ATOM 2201 O O . ASP A 1 285 ? -19.538 3.816 10.834 1.00 87.12 285 ASP A O 1
ATOM 2205 N N . PRO A 1 286 ? -20.671 5.693 11.324 1.00 89.00 286 PRO A N 1
ATOM 2206 C CA . PRO A 1 286 ? -21.961 5.012 11.472 1.00 89.00 286 PRO A CA 1
ATOM 2207 C C . PRO A 1 286 ? -22.502 4.411 10.169 1.00 89.00 286 PRO A C 1
ATOM 2209 O O . PRO A 1 286 ? -23.445 3.620 10.210 1.00 89.00 286 PRO A O 1
ATOM 2212 N N . TYR A 1 287 ? -21.963 4.812 9.022 1.00 91.75 287 TYR A N 1
ATOM 2213 C CA . TYR A 1 287 ? -22.377 4.349 7.713 1.00 91.75 287 TYR A CA 1
ATOM 2214 C C . TYR A 1 287 ? -21.449 3.237 7.195 1.00 91.75 287 TYR A C 1
ATOM 2216 O O . TYR A 1 287 ? -20.228 3.313 7.301 1.00 91.75 287 TYR A O 1
ATOM 2224 N N . ASP A 1 288 ? -22.042 2.219 6.564 1.00 90.25 288 ASP A N 1
ATOM 2225 C CA . ASP A 1 288 ? -21.341 1.068 5.968 1.00 90.25 288 ASP A CA 1
ATOM 2226 C C . ASP A 1 288 ? -20.687 1.433 4.617 1.00 90.25 288 ASP A C 1
ATOM 2228 O O . ASP A 1 288 ? -21.102 0.974 3.548 1.00 90.25 288 ASP A O 1
ATOM 2232 N N . TYR A 1 289 ? -19.703 2.336 4.647 1.00 94.12 289 TYR A N 1
ATOM 2233 C CA . TYR A 1 289 ? -18.854 2.608 3.487 1.00 94.12 289 TYR A CA 1
ATOM 2234 C C . TYR A 1 289 ? -17.942 1.413 3.219 1.00 94.12 289 TYR A C 1
ATOM 2236 O O . TYR A 1 289 ? -17.393 0.817 4.144 1.00 94.12 289 TYR A O 1
ATOM 2244 N N . LYS A 1 290 ? -17.722 1.092 1.942 1.00 95.62 290 LYS A N 1
ATOM 2245 C CA . LYS A 1 290 ? -16.823 0.003 1.540 1.00 95.62 290 LYS A CA 1
ATOM 2246 C C . LYS A 1 290 ? -15.764 0.498 0.583 1.00 95.62 290 LYS A C 1
ATOM 2248 O O . LYS A 1 290 ? -16.023 1.340 -0.271 1.00 95.62 290 LYS A O 1
ATOM 2253 N N . PHE A 1 291 ? -14.581 -0.067 0.711 1.00 95.62 291 PHE A N 1
ATOM 2254 C CA . PHE A 1 291 ? -13.439 0.194 -0.139 1.00 95.62 291 PHE A CA 1
ATOM 2255 C C . PHE A 1 291 ? -13.108 -1.062 -0.919 1.00 95.62 291 PHE A C 1
ATOM 2257 O O . PHE A 1 291 ? -13.139 -2.165 -0.380 1.00 95.62 291 PHE A O 1
ATOM 2264 N N . ARG A 1 292 ? -12.747 -0.898 -2.183 1.00 96.50 292 ARG A N 1
ATOM 2265 C CA . ARG A 1 292 ? -12.122 -1.965 -2.954 1.00 96.50 292 ARG A CA 1
ATOM 2266 C C . ARG A 1 292 ? -10.848 -1.442 -3.566 1.00 96.50 292 ARG A C 1
ATOM 2268 O O . ARG A 1 292 ? -10.847 -0.399 -4.219 1.00 96.50 292 ARG A O 1
ATOM 2275 N N . ARG A 1 293 ? -9.769 -2.185 -3.360 1.00 96.19 293 ARG A N 1
ATOM 2276 C CA . ARG A 1 293 ? -8.511 -1.967 -4.052 1.00 96.19 293 ARG A CA 1
ATOM 2277 C C . ARG A 1 293 ? -8.230 -3.179 -4.917 1.00 96.19 293 ARG A C 1
ATOM 2279 O O . ARG A 1 293 ? -8.234 -4.308 -4.431 1.00 96.19 293 ARG A O 1
ATOM 2286 N N . SER A 1 294 ? -7.949 -2.923 -6.187 1.00 97.50 294 SER A N 1
ATOM 2287 C CA . SER A 1 294 ? -7.383 -3.924 -7.077 1.00 97.50 294 SER A CA 1
ATOM 2288 C C . SER A 1 294 ? -6.070 -3.419 -7.657 1.00 97.50 294 SER A C 1
ATOM 2290 O O . SER A 1 294 ? -5.987 -2.266 -8.070 1.00 97.50 294 SER A O 1
ATOM 2292 N N . ALA A 1 295 ? -5.051 -4.272 -7.661 1.00 97.69 295 ALA A N 1
ATOM 2293 C CA . ALA A 1 295 ? -3.739 -3.985 -8.222 1.00 97.69 295 ALA A CA 1
ATOM 2294 C C . ALA A 1 295 ? -3.380 -5.082 -9.225 1.00 97.69 295 ALA A C 1
ATOM 2296 O O . ALA A 1 295 ? -3.227 -6.242 -8.843 1.00 97.69 295 ALA A O 1
ATOM 2297 N N . THR A 1 296 ? -3.265 -4.721 -10.502 1.00 98.00 296 THR A N 1
ATOM 2298 C CA . THR A 1 296 ? -2.841 -5.631 -11.578 1.00 98.00 296 THR A CA 1
ATOM 2299 C C . THR A 1 296 ? -1.396 -5.334 -11.940 1.00 98.00 296 THR A C 1
ATOM 2301 O O . THR A 1 296 ? -1.118 -4.282 -12.507 1.00 98.00 296 THR A O 1
ATOM 2304 N N . CYS A 1 297 ? -0.481 -6.240 -11.613 1.00 98.06 297 CYS A N 1
ATOM 2305 C CA . CYS A 1 297 ? 0.951 -6.065 -11.799 1.00 98.06 297 CYS A CA 1
ATOM 2306 C C . CYS A 1 297 ? 1.512 -7.000 -12.874 1.00 98.06 297 CYS A C 1
ATOM 2308 O O . CYS A 1 297 ? 1.169 -8.181 -12.935 1.00 98.06 297 CYS A O 1
ATOM 2310 N N . THR A 1 298 ? 2.419 -6.480 -13.695 1.00 97.50 298 THR A N 1
ATOM 2311 C CA . THR A 1 298 ? 3.134 -7.228 -14.731 1.00 97.50 298 THR A CA 1
ATOM 2312 C C . THR A 1 298 ? 4.582 -6.752 -14.836 1.00 97.50 298 THR A C 1
ATOM 2314 O O . THR A 1 298 ? 4.839 -5.543 -14.795 1.00 97.50 298 THR A O 1
ATOM 2317 N N . PRO A 1 299 ? 5.554 -7.660 -15.000 1.00 97.62 299 PRO A N 1
ATOM 2318 C CA . PRO A 1 299 ? 6.902 -7.276 -15.393 1.00 97.62 299 PRO A CA 1
ATOM 2319 C C . PRO A 1 299 ? 6.890 -6.633 -16.787 1.00 97.62 299 PRO A C 1
ATOM 2321 O O . PRO A 1 299 ? 6.180 -7.096 -17.685 1.00 97.62 299 PRO A O 1
ATOM 2324 N N . LEU A 1 300 ? 7.672 -5.571 -16.973 1.00 97.69 300 LEU A N 1
ATOM 2325 C CA . LEU A 1 300 ? 7.857 -4.909 -18.263 1.00 97.69 300 LEU A CA 1
ATOM 2326 C C . LEU A 1 300 ? 9.091 -5.442 -18.995 1.00 97.69 300 LEU A C 1
ATOM 2328 O O . LEU A 1 300 ? 10.075 -5.870 -18.385 1.00 97.69 300 LEU A O 1
ATOM 2332 N N . SER A 1 301 ? 9.036 -5.389 -20.322 1.00 96.31 301 SER A N 1
ATOM 2333 C CA . SER A 1 301 ? 10.131 -5.772 -21.201 1.00 96.31 301 SER A CA 1
ATOM 2334 C C . SER A 1 301 ? 11.304 -4.828 -21.009 1.00 96.31 301 SER A C 1
ATOM 2336 O O . SER A 1 301 ? 11.239 -3.646 -21.328 1.00 96.31 301 SER A O 1
ATOM 2338 N N . THR A 1 302 ? 12.422 -5.371 -20.538 1.00 95.06 302 THR A N 1
ATOM 2339 C CA . THR A 1 302 ? 13.663 -4.602 -20.427 1.00 95.06 302 THR A CA 1
ATOM 2340 C C . THR A 1 302 ? 14.508 -4.673 -21.703 1.00 95.06 302 T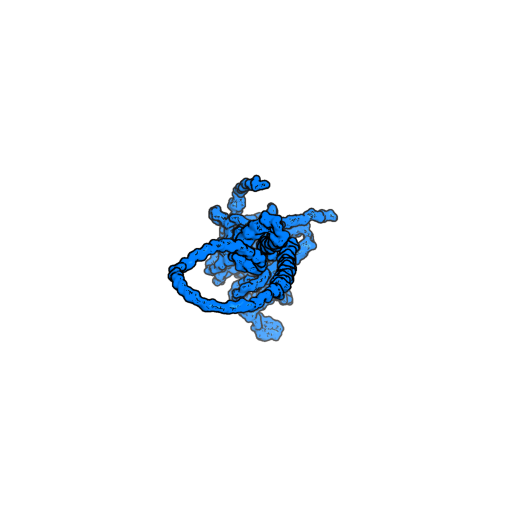HR A C 1
ATOM 2342 O O . THR A 1 302 ? 15.687 -4.329 -21.681 1.00 95.06 302 THR A O 1
ATOM 2345 N N . GLU A 1 303 ? 13.951 -5.146 -22.814 1.00 92.31 303 GLU A N 1
ATOM 2346 C CA . GLU A 1 303 ? 14.673 -5.382 -24.065 1.00 92.31 303 GLU A CA 1
ATOM 2347 C C . GLU A 1 303 ? 14.359 -4.325 -25.135 1.00 92.31 303 GLU A C 1
ATOM 2349 O O . GLU A 1 303 ? 13.436 -3.516 -25.013 1.00 92.31 303 GLU A O 1
ATOM 2354 N N . GLY A 1 304 ? 15.154 -4.327 -26.208 1.00 91.38 304 GLY A N 1
ATOM 2355 C CA . GLY A 1 304 ? 14.899 -3.529 -27.405 1.00 91.38 304 GLY A CA 1
ATOM 2356 C C . GLY A 1 304 ? 14.862 -2.020 -27.152 1.00 91.38 304 GLY A C 1
ATOM 2357 O O . GLY A 1 304 ? 15.831 -1.425 -26.690 1.00 91.38 304 GLY A O 1
ATOM 2358 N N . GLN A 1 305 ? 13.746 -1.388 -27.517 1.00 93.69 305 GLN A N 1
ATOM 2359 C CA . GLN A 1 305 ? 13.592 0.071 -27.492 1.00 93.69 305 GLN A CA 1
ATOM 2360 C C . GLN A 1 305 ? 13.410 0.665 -26.088 1.00 93.69 305 GLN A C 1
ATOM 2362 O O . GLN A 1 305 ? 13.601 1.868 -25.919 1.00 93.69 305 GLN A O 1
ATOM 2367 N N . TYR A 1 306 ? 13.051 -0.149 -25.091 1.00 96.50 306 TYR A N 1
ATOM 2368 C CA . TYR A 1 306 ? 12.690 0.342 -23.758 1.00 96.50 306 TYR A CA 1
ATOM 2369 C C . TYR A 1 306 ? 13.894 0.570 -22.850 1.00 96.50 306 TYR A C 1
ATOM 2371 O O . TYR A 1 306 ? 13.813 1.371 -21.920 1.00 96.50 306 TYR A O 1
ATOM 2379 N N . VAL A 1 307 ? 15.018 -0.106 -23.102 1.00 96.38 307 VAL A N 1
ATOM 2380 C CA . VAL A 1 307 ? 16.237 0.049 -22.303 1.00 96.38 307 VAL A CA 1
ATOM 2381 C C . VAL A 1 307 ? 17.450 0.108 -23.213 1.00 96.38 307 VAL A C 1
ATOM 2383 O O . VAL A 1 307 ? 17.691 -0.806 -23.998 1.00 96.38 307 VAL A O 1
ATOM 2386 N N . ARG A 1 308 ? 18.254 1.162 -23.068 1.00 96.00 308 ARG A N 1
ATOM 2387 C CA . ARG A 1 308 ? 19.559 1.271 -23.730 1.00 96.00 308 ARG A CA 1
ATOM 2388 C C . ARG A 1 308 ? 20.671 1.061 -22.717 1.00 96.00 308 ARG A C 1
ATOM 2390 O O . ARG A 1 308 ? 20.600 1.579 -21.604 1.00 96.00 308 ARG A O 1
ATOM 2397 N N . ASN A 1 309 ? 21.670 0.281 -23.112 1.00 93.81 309 ASN A N 1
ATOM 2398 C CA . ASN A 1 309 ? 22.907 0.121 -22.362 1.00 93.81 309 ASN A CA 1
ATOM 2399 C C . ASN A 1 309 ? 23.954 1.062 -22.958 1.00 93.81 309 ASN A C 1
ATOM 2401 O O . ASN A 1 309 ? 24.342 0.897 -24.113 1.00 93.81 309 ASN A O 1
ATOM 2405 N N . ASP A 1 310 ? 24.408 2.008 -22.150 1.00 90.44 310 ASP A N 1
ATOM 2406 C CA . ASP A 1 310 ? 25.489 2.921 -22.477 1.00 90.44 310 ASP A CA 1
ATOM 2407 C C . ASP A 1 310 ? 26.676 2.578 -21.576 1.00 90.44 310 ASP A C 1
ATOM 2409 O O . ASP A 1 310 ? 26.584 2.661 -20.355 1.00 90.44 310 ASP A O 1
ATOM 2413 N N . THR A 1 311 ? 27.814 2.195 -22.150 1.00 86.69 311 THR A N 1
ATOM 2414 C CA . THR A 1 311 ? 29.035 1.975 -21.362 1.00 86.69 311 THR A CA 1
ATOM 2415 C C . THR A 1 311 ? 29.907 3.221 -21.434 1.00 86.69 311 THR A C 1
ATOM 2417 O O . THR A 1 311 ? 30.398 3.574 -22.505 1.00 86.69 311 THR A O 1
ATOM 2420 N N . ALA A 1 312 ? 30.118 3.886 -20.299 1.00 78.88 312 ALA A N 1
ATOM 2421 C CA . ALA A 1 312 ? 31.000 5.047 -20.191 1.00 78.88 312 ALA A CA 1
ATOM 2422 C C . ALA A 1 312 ? 32.103 4.751 -19.169 1.00 78.88 312 ALA A C 1
ATOM 2424 O O . ALA A 1 312 ? 31.819 4.374 -18.036 1.00 78.88 312 ALA A O 1
ATOM 2425 N N . ASN A 1 313 ? 33.370 4.904 -19.570 1.00 84.81 313 ASN A N 1
ATOM 2426 C CA . ASN A 1 313 ? 34.544 4.643 -18.721 1.00 84.81 313 ASN A CA 1
ATOM 2427 C C . ASN A 1 313 ? 34.587 3.222 -18.117 1.00 84.81 313 ASN A C 1
ATOM 2429 O O . ASN A 1 313 ? 35.024 3.037 -16.986 1.00 84.81 313 ASN A O 1
ATOM 2433 N N . GLY A 1 314 ? 34.105 2.217 -18.858 1.00 83.31 314 GLY A N 1
ATOM 2434 C CA . GLY A 1 314 ? 34.062 0.820 -18.401 1.00 83.31 314 GLY A CA 1
ATOM 2435 C C . GLY A 1 314 ? 32.940 0.504 -17.406 1.00 83.31 314 GLY A C 1
ATOM 2436 O O . GLY A 1 314 ? 32.810 -0.643 -16.991 1.00 83.31 314 GLY A O 1
ATOM 2437 N N . ILE A 1 315 ? 32.107 1.487 -17.056 1.00 85.25 315 ILE A N 1
ATOM 2438 C CA . ILE A 1 315 ? 30.946 1.303 -16.188 1.00 85.25 315 ILE A CA 1
ATOM 2439 C C . ILE A 1 315 ? 29.702 1.227 -17.074 1.00 85.25 315 ILE A C 1
ATOM 2441 O O . ILE A 1 315 ? 29.420 2.142 -17.853 1.00 85.25 315 ILE A O 1
ATOM 2445 N N . ALA A 1 316 ? 28.964 0.122 -16.970 1.00 89.25 316 ALA A N 1
ATOM 2446 C CA . ALA A 1 316 ? 27.682 -0.024 -17.649 1.00 89.25 316 ALA A CA 1
ATOM 2447 C C . ALA A 1 316 ? 26.661 0.939 -17.032 1.00 89.25 316 ALA A C 1
ATOM 2449 O O . ALA A 1 316 ? 26.540 1.012 -15.812 1.00 89.25 316 ALA A O 1
ATOM 2450 N N . ALA A 1 317 ? 25.913 1.658 -17.855 1.00 92.38 317 ALA A N 1
ATOM 2451 C CA . ALA A 1 317 ? 24.777 2.469 -17.450 1.00 92.38 317 ALA A CA 1
ATOM 2452 C C . ALA A 1 317 ? 23.550 2.045 -18.256 1.00 92.38 317 ALA A C 1
ATOM 2454 O O . ALA A 1 317 ? 23.648 1.702 -19.432 1.00 92.38 317 ALA A O 1
ATOM 2455 N N . PHE A 1 318 ? 22.384 2.075 -17.623 1.00 94.31 318 PHE A N 1
ATOM 2456 C CA . PHE A 1 318 ? 21.128 1.684 -18.248 1.00 94.31 318 PHE A CA 1
ATOM 2457 C C . PHE A 1 318 ? 20.165 2.864 -18.230 1.00 94.31 318 PHE A C 1
ATOM 2459 O O . PHE A 1 318 ? 19.888 3.437 -17.175 1.00 94.31 318 PHE A O 1
ATOM 2466 N N . THR A 1 319 ? 19.645 3.217 -19.401 1.00 96.44 319 THR A N 1
ATOM 2467 C CA . THR A 1 319 ? 18.653 4.281 -19.568 1.00 96.44 319 THR A CA 1
ATOM 2468 C C . THR A 1 319 ? 17.318 3.656 -19.963 1.00 96.44 319 THR A C 1
ATOM 2470 O O . THR A 1 319 ? 17.255 2.920 -20.948 1.00 96.44 319 THR A O 1
ATOM 2473 N N . TYR A 1 320 ? 16.264 3.933 -19.194 1.00 97.69 320 TYR A N 1
ATOM 2474 C CA . TYR A 1 320 ? 14.933 3.334 -19.323 1.00 97.69 320 TYR A CA 1
ATOM 2475 C C . TYR A 1 320 ? 13.942 4.346 -19.915 1.00 97.69 320 TYR A C 1
ATOM 2477 O O . TYR A 1 320 ? 13.777 5.446 -19.384 1.00 97.69 320 TYR A O 1
ATOM 2485 N N . TYR A 1 321 ? 13.260 3.958 -20.991 1.00 97.81 321 TYR A N 1
ATOM 2486 C CA . TYR A 1 321 ? 12.410 4.804 -21.836 1.00 97.81 321 TYR A CA 1
ATOM 2487 C C . TYR A 1 321 ? 10.933 4.381 -21.762 1.00 97.81 321 TYR A C 1
ATOM 2489 O O . TYR A 1 321 ? 10.329 3.996 -22.759 1.00 97.81 321 TYR A O 1
ATOM 2497 N N . TYR A 1 322 ? 10.338 4.451 -20.571 1.00 97.94 322 TYR A N 1
ATOM 2498 C CA . TYR A 1 322 ? 8.915 4.151 -20.335 1.00 97.94 322 TYR A CA 1
ATOM 2499 C C . TYR A 1 322 ? 8.026 5.404 -20.279 1.00 97.94 322 TYR A C 1
ATOM 2501 O O . TYR A 1 322 ? 6.840 5.327 -19.967 1.00 97.94 322 TYR A O 1
ATOM 2509 N N . GLY A 1 323 ? 8.593 6.567 -20.586 1.00 96.69 323 GLY A N 1
ATOM 2510 C CA . GLY A 1 323 ? 7.976 7.877 -20.438 1.00 96.69 323 GLY A CA 1
ATOM 2511 C C . GLY A 1 323 ? 9.018 8.961 -20.186 1.00 96.69 323 GLY A C 1
ATOM 2512 O O . GLY A 1 323 ? 10.196 8.658 -19.981 1.00 96.69 323 GLY A O 1
ATOM 2513 N N . GLU A 1 324 ? 8.577 10.207 -20.186 1.00 95.44 324 GLU A N 1
ATOM 2514 C CA . GLU A 1 324 ? 9.417 11.387 -19.979 1.00 95.44 324 GLU A CA 1
ATOM 2515 C C . GLU A 1 324 ? 9.268 11.885 -18.545 1.00 95.44 324 GLU A C 1
ATOM 2517 O O . GLU A 1 324 ? 8.147 11.966 -18.042 1.00 95.44 324 GLU A O 1
ATOM 2522 N N . THR A 1 325 ? 10.386 12.192 -17.885 1.00 94.00 325 THR A N 1
ATOM 2523 C CA . THR A 1 325 ? 10.397 12.718 -16.512 1.00 94.00 325 THR A CA 1
ATOM 2524 C C . THR A 1 325 ? 10.939 14.149 -16.510 1.00 94.00 325 THR A C 1
ATOM 2526 O O . THR A 1 325 ? 12.146 14.359 -16.665 1.00 94.00 325 THR A O 1
ATOM 2529 N N . GLY A 1 326 ? 10.072 15.144 -16.311 1.00 89.38 326 GLY A N 1
ATOM 2530 C CA . GLY A 1 326 ? 10.394 16.558 -16.532 1.00 89.38 326 GLY A CA 1
ATOM 2531 C C . GLY A 1 326 ? 10.852 16.797 -17.975 1.00 89.38 326 GLY A C 1
ATOM 2532 O O . GLY A 1 326 ? 10.298 16.214 -18.899 1.00 89.38 326 GLY A O 1
ATOM 2533 N N . ASP A 1 327 ? 11.924 17.568 -18.169 1.00 88.06 327 ASP A N 1
ATOM 2534 C CA . ASP A 1 327 ? 12.502 17.824 -19.503 1.00 88.06 327 ASP A CA 1
ATOM 2535 C C . ASP A 1 327 ? 13.414 16.686 -20.010 1.00 88.06 327 ASP A C 1
ATOM 2537 O O . ASP A 1 327 ? 14.183 16.848 -20.963 1.00 88.06 327 ASP A O 1
ATOM 2541 N N . ARG A 1 328 ? 13.407 15.526 -19.341 1.00 92.38 328 ARG A N 1
ATOM 2542 C CA . ARG A 1 328 ? 14.248 14.383 -19.713 1.00 92.38 328 ARG A CA 1
ATOM 2543 C C . ARG A 1 328 ? 13.469 13.474 -20.655 1.00 92.38 328 ARG A C 1
ATOM 2545 O O . ARG A 1 328 ? 12.444 12.921 -20.271 1.00 92.38 328 ARG A O 1
ATOM 2552 N N . GLY A 1 329 ? 14.028 13.203 -21.835 1.00 94.75 329 GLY A N 1
ATOM 2553 C CA . GLY A 1 329 ? 13.497 12.225 -22.800 1.00 94.75 329 GLY A CA 1
ATOM 2554 C C . GLY A 1 329 ? 13.634 10.752 -22.372 1.00 94.75 329 GLY A C 1
ATOM 2555 O O . GLY A 1 329 ? 13.797 9.882 -23.224 1.00 94.75 329 GLY A O 1
ATOM 2556 N N . TYR A 1 330 ? 13.677 10.468 -21.067 1.00 96.06 330 TYR A N 1
ATOM 2557 C CA . TYR A 1 330 ? 13.751 9.130 -20.478 1.00 96.06 330 TYR A CA 1
ATOM 2558 C C . TYR A 1 330 ? 13.117 9.126 -19.079 1.00 96.06 330 TYR A C 1
ATOM 2560 O O . TYR A 1 330 ? 13.026 10.161 -18.418 1.00 96.06 330 TYR A O 1
ATOM 2568 N N . THR A 1 331 ? 12.725 7.945 -18.601 1.00 96.94 331 THR A N 1
ATOM 2569 C CA . THR A 1 331 ? 12.016 7.778 -17.323 1.00 96.94 331 THR A CA 1
ATOM 2570 C C . THR A 1 331 ? 12.977 7.722 -16.153 1.00 96.94 331 THR A C 1
ATOM 2572 O O . THR A 1 331 ? 12.827 8.428 -15.157 1.00 96.94 331 THR A O 1
ATOM 2575 N N . PHE A 1 332 ? 13.974 6.852 -16.282 1.00 96.06 332 PHE A N 1
ATOM 2576 C CA . PHE A 1 332 ? 14.934 6.538 -15.240 1.00 96.06 332 PHE A CA 1
ATOM 2577 C C . PHE A 1 332 ? 16.285 6.219 -15.877 1.00 96.06 332 PHE A C 1
ATOM 2579 O O . PHE A 1 332 ? 16.351 5.716 -16.999 1.00 96.06 332 PHE A O 1
ATOM 2586 N N . ARG A 1 333 ? 17.372 6.524 -15.173 1.00 94.25 333 ARG A N 1
ATOM 2587 C CA . ARG A 1 333 ? 18.726 6.157 -15.585 1.00 94.25 333 ARG A CA 1
ATOM 2588 C C . ARG A 1 333 ? 19.470 5.647 -14.369 1.00 94.25 333 ARG A C 1
ATOM 2590 O O . ARG A 1 333 ? 19.526 6.345 -13.361 1.00 94.25 333 ARG A O 1
ATOM 2597 N N . SER A 1 334 ? 20.062 4.469 -14.495 1.00 91.56 334 SER A N 1
ATOM 2598 C CA . SER A 1 334 ? 20.911 3.881 -13.471 1.00 91.56 334 SER A CA 1
ATOM 2599 C C . SER A 1 334 ? 22.339 3.738 -13.977 1.00 91.56 334 SER A C 1
ATOM 2601 O O . SER A 1 334 ? 22.591 3.505 -15.160 1.00 91.56 334 SER A O 1
ATOM 2603 N N . ILE A 1 335 ? 23.284 3.871 -13.059 1.00 86.62 335 ILE A N 1
ATOM 2604 C CA . ILE A 1 335 ? 24.660 3.421 -13.248 1.00 86.62 335 ILE A CA 1
ATOM 2605 C C . ILE A 1 335 ? 24.689 2.004 -12.674 1.00 86.62 335 ILE A C 1
ATOM 2607 O O . ILE A 1 335 ? 24.099 1.800 -11.621 1.00 86.62 335 ILE A O 1
ATOM 2611 N N . GLY A 1 336 ? 25.278 1.050 -13.397 1.00 78.19 336 GLY A N 1
ATOM 2612 C CA . GLY A 1 336 ? 25.178 -0.398 -13.188 1.00 78.19 336 GLY A CA 1
ATOM 2613 C C . GLY A 1 336 ? 25.369 -0.836 -11.742 1.00 78.19 336 GLY A C 1
ATOM 2614 O O . GLY A 1 336 ? 24.415 -0.838 -10.979 1.00 78.19 336 GLY A O 1
ATOM 2615 N N . ASP A 1 337 ? 26.574 -1.255 -11.371 1.00 74.25 337 ASP A N 1
ATOM 2616 C CA . ASP A 1 337 ? 26.906 -1.497 -9.969 1.00 74.25 337 ASP A CA 1
ATOM 2617 C C . ASP A 1 337 ? 27.592 -0.238 -9.419 1.00 74.25 337 ASP A C 1
ATOM 2619 O O . ASP A 1 337 ? 28.776 -0.022 -9.697 1.00 74.25 337 ASP A O 1
ATOM 2623 N N . PRO A 1 338 ? 26.867 0.660 -8.724 1.00 66.00 338 PRO A N 1
ATOM 2624 C CA . PRO A 1 338 ? 27.441 1.920 -8.256 1.00 66.00 338 PRO A CA 1
ATOM 2625 C C . PRO A 1 338 ? 28.406 1.720 -7.077 1.00 66.00 338 PRO A C 1
ATOM 2627 O O . PRO A 1 338 ? 29.033 2.679 -6.628 1.00 66.00 338 PRO A O 1
ATOM 2630 N N . PHE A 1 339 ? 28.519 0.496 -6.558 1.00 66.62 339 PHE A N 1
ATOM 2631 C CA . PHE A 1 339 ? 29.144 0.188 -5.287 1.00 66.62 339 PHE A CA 1
ATOM 2632 C C . PHE A 1 339 ? 30.253 -0.850 -5.471 1.00 66.62 339 PHE A C 1
ATOM 2634 O O . PHE A 1 339 ? 30.010 -1.994 -5.826 1.00 66.62 339 PHE A O 1
ATOM 2641 N N . ASN A 1 340 ? 31.489 -0.482 -5.132 1.00 66.62 340 ASN A N 1
ATOM 2642 C CA . ASN A 1 340 ? 32.615 -1.423 -5.066 1.00 66.62 340 ASN A CA 1
ATOM 2643 C C . ASN A 1 340 ? 32.632 -2.268 -3.773 1.00 66.62 340 ASN A C 1
ATOM 2645 O O . ASN A 1 340 ? 33.589 -2.996 -3.521 1.00 66.62 340 ASN A O 1
ATOM 2649 N N . TRP A 1 341 ? 31.599 -2.148 -2.939 1.00 64.31 341 TRP A N 1
ATOM 2650 C CA . TRP A 1 341 ? 31.454 -2.809 -1.644 1.00 64.31 341 TRP A CA 1
ATOM 2651 C C . TRP A 1 341 ? 30.099 -3.521 -1.547 1.00 64.31 341 TRP A C 1
ATOM 265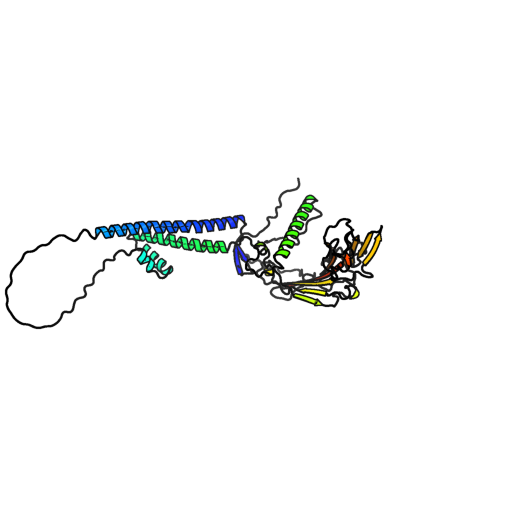3 O O . TRP A 1 341 ? 29.085 -3.054 -2.066 1.00 64.31 341 TRP A O 1
ATOM 2663 N N . LEU A 1 342 ? 30.097 -4.674 -0.879 1.00 61.56 342 LEU A N 1
ATOM 2664 C CA . LEU A 1 342 ? 28.962 -5.591 -0.795 1.00 61.56 342 LEU A CA 1
ATOM 2665 C C . LEU A 1 342 ? 27.939 -5.106 0.243 1.00 61.56 342 LEU A C 1
ATOM 2667 O O . LEU A 1 342 ? 27.919 -5.598 1.370 1.00 61.56 342 LEU A O 1
ATOM 2671 N N . VAL A 1 343 ? 27.086 -4.147 -0.117 1.00 74.69 343 VAL A N 1
ATOM 2672 C CA . VAL A 1 343 ? 25.890 -3.831 0.683 1.00 74.69 343 VAL A CA 1
ATOM 2673 C C . VAL A 1 343 ? 24.719 -4.654 0.137 1.00 74.69 343 VAL A C 1
ATOM 2675 O O . VAL A 1 343 ? 24.221 -4.341 -0.946 1.00 74.69 343 VAL A O 1
ATOM 2678 N N . PRO A 1 344 ? 24.276 -5.723 0.831 1.00 80.38 344 PRO A N 1
ATOM 2679 C CA . PRO A 1 344 ? 23.168 -6.547 0.365 1.00 80.38 344 PRO A CA 1
ATOM 2680 C C . PRO A 1 344 ? 21.847 -5.798 0.570 1.00 80.38 344 PRO A C 1
ATOM 2682 O O . PRO A 1 344 ? 21.195 -5.918 1.607 1.00 80.38 344 PRO A O 1
ATOM 2685 N N . SER A 1 345 ? 21.455 -5.008 -0.423 1.00 84.19 345 SER A N 1
ATOM 2686 C CA . SER A 1 345 ? 20.191 -4.276 -0.439 1.00 84.19 345 SER A CA 1
ATOM 2687 C C . SER A 1 345 ? 19.533 -4.328 -1.812 1.00 84.19 345 SER A C 1
ATOM 2689 O O . SER A 1 345 ? 20.183 -4.564 -2.833 1.00 84.19 345 SER A O 1
ATOM 2691 N N . TYR A 1 346 ? 18.222 -4.105 -1.822 1.00 86.81 346 TYR A N 1
ATOM 2692 C CA . TYR A 1 346 ? 17.505 -3.750 -3.038 1.00 86.81 346 TYR A CA 1
ATOM 2693 C C . TYR A 1 346 ? 17.576 -2.236 -3.216 1.00 86.81 346 TYR A C 1
ATOM 2695 O O . TYR A 1 346 ? 17.408 -1.499 -2.243 1.00 86.81 346 TYR A O 1
ATOM 2703 N N . ASP A 1 347 ? 17.806 -1.790 -4.446 1.00 87.62 347 ASP A N 1
ATOM 2704 C CA . ASP A 1 347 ? 17.542 -0.410 -4.845 1.00 87.62 347 ASP A CA 1
ATOM 2705 C C . ASP A 1 347 ? 16.203 -0.366 -5.578 1.00 87.62 347 ASP A C 1
ATOM 2707 O O . ASP A 1 347 ? 15.945 -1.190 -6.464 1.00 87.62 347 ASP A O 1
ATOM 2711 N N . VAL A 1 348 ? 15.338 0.560 -5.170 1.00 91.56 348 VAL A N 1
ATOM 2712 C CA . VAL A 1 348 ? 13.990 0.706 -5.710 1.00 91.56 348 VAL A CA 1
ATOM 2713 C C . VAL A 1 348 ? 13.751 2.166 -6.058 1.00 91.56 348 VAL A C 1
ATOM 2715 O O . VAL A 1 348 ? 13.759 3.038 -5.192 1.00 91.56 348 VAL A O 1
ATOM 2718 N N . SER A 1 349 ? 13.470 2.426 -7.333 1.00 93.44 349 SER A N 1
ATOM 2719 C CA . SER A 1 349 ? 12.983 3.721 -7.805 1.00 93.44 349 SER A CA 1
ATOM 2720 C C . SER A 1 349 ? 11.554 3.576 -8.306 1.00 93.44 349 SER A C 1
ATOM 2722 O O . SER A 1 349 ? 11.212 2.573 -8.928 1.00 93.44 349 SER A O 1
ATOM 2724 N N . ILE A 1 350 ? 10.706 4.564 -8.033 1.00 94.94 350 ILE A N 1
ATOM 2725 C CA . ILE A 1 350 ? 9.276 4.503 -8.342 1.00 94.94 350 ILE A CA 1
ATOM 2726 C C . ILE A 1 350 ? 8.894 5.722 -9.171 1.00 94.94 350 ILE A C 1
ATOM 2728 O O . ILE A 1 350 ? 9.296 6.843 -8.864 1.00 94.94 350 ILE A O 1
ATOM 2732 N N . GLN A 1 351 ? 8.097 5.492 -10.208 1.00 95.31 351 GLN A N 1
ATOM 2733 C CA . GLN A 1 351 ? 7.393 6.526 -10.955 1.00 95.31 351 GLN A CA 1
ATOM 2734 C C . GLN A 1 351 ? 5.907 6.199 -10.947 1.00 95.31 351 GLN A C 1
ATOM 2736 O O . GLN A 1 351 ? 5.530 5.036 -11.078 1.00 95.31 351 GLN A O 1
ATOM 2741 N N . SER A 1 352 ? 5.054 7.203 -10.786 1.00 94.56 352 SER A N 1
ATOM 2742 C CA . SER A 1 352 ? 3.610 7.002 -10.827 1.00 94.56 352 SER A CA 1
ATOM 2743 C C . SER A 1 352 ? 2.909 8.123 -11.570 1.00 94.56 352 SER A C 1
ATOM 2745 O O . SER A 1 352 ? 3.297 9.293 -11.510 1.00 94.56 352 SER A O 1
ATOM 2747 N N . THR A 1 353 ? 1.856 7.756 -12.292 1.00 92.81 353 THR A N 1
ATOM 2748 C CA . THR A 1 353 ? 0.921 8.738 -12.832 1.00 92.81 353 THR A CA 1
ATOM 2749 C C . THR A 1 353 ? 0.152 9.367 -11.677 1.00 92.81 353 THR A C 1
ATOM 2751 O O . THR A 1 353 ? -0.209 8.680 -10.723 1.00 92.81 353 THR A O 1
ATOM 2754 N N . SER A 1 354 ? -0.134 10.661 -11.763 1.00 85.44 354 SER A N 1
ATOM 2755 C CA . SER A 1 354 ? -0.999 11.350 -10.801 1.00 85.44 354 SER A CA 1
ATOM 2756 C C . SER A 1 354 ? -2.385 11.576 -11.398 1.00 85.44 354 SER A C 1
ATOM 2758 O O . SER A 1 354 ? -2.518 11.727 -12.610 1.00 85.44 354 SER A O 1
ATOM 2760 N N . TRP A 1 355 ? -3.406 11.688 -10.543 1.00 75.00 355 TRP A N 1
ATOM 2761 C CA . TRP A 1 355 ? -4.727 12.211 -10.933 1.00 75.00 355 TRP A CA 1
ATOM 2762 C C . TRP A 1 355 ? -4.646 13.646 -11.448 1.00 75.00 355 TRP A C 1
ATOM 2764 O O . TRP A 1 355 ? -5.429 14.080 -12.285 1.00 75.00 355 TRP A O 1
ATOM 2774 N N . TYR A 1 356 ? -3.667 14.383 -10.942 1.00 76.38 356 TYR A N 1
ATOM 2775 C CA . TYR A 1 356 ? -3.410 15.761 -11.297 1.00 76.38 356 TYR A CA 1
ATOM 2776 C C . TYR A 1 356 ? -2.250 15.775 -12.291 1.00 76.38 356 TYR A C 1
ATOM 2778 O O . TYR A 1 356 ? -1.081 15.754 -11.904 1.00 76.38 356 TYR A O 1
ATOM 2786 N N . ALA A 1 357 ? -2.566 15.774 -13.586 1.00 73.00 357 ALA A N 1
ATOM 2787 C CA . ALA A 1 357 ? -1.553 15.755 -14.644 1.00 73.00 357 ALA A CA 1
ATOM 2788 C C . ALA A 1 357 ? -0.531 16.900 -14.495 1.00 73.00 357 ALA A C 1
ATOM 2790 O O . ALA A 1 357 ? 0.650 16.719 -14.761 1.00 73.00 357 ALA A O 1
ATOM 2791 N N . ASN A 1 358 ? -0.962 18.052 -13.973 1.00 76.00 358 ASN A N 1
ATOM 2792 C CA . ASN A 1 358 ? -0.126 19.229 -13.731 1.00 76.00 358 ASN A CA 1
ATOM 2793 C C . ASN A 1 358 ? 0.903 19.078 -12.596 1.00 76.00 358 ASN A C 1
ATOM 2795 O O . ASN A 1 358 ? 1.806 19.903 -12.511 1.00 76.00 358 ASN A O 1
ATOM 2799 N N . ILE A 1 359 ? 0.768 18.078 -11.718 1.00 78.25 359 ILE A N 1
ATOM 2800 C CA . ILE A 1 359 ? 1.768 17.779 -10.673 1.00 78.25 359 ILE A CA 1
ATOM 2801 C C . ILE A 1 359 ? 2.511 16.468 -10.946 1.00 78.25 359 ILE A C 1
ATOM 2803 O O . ILE A 1 359 ? 3.378 16.078 -10.164 1.00 78.25 359 ILE A O 1
ATOM 2807 N N . SER A 1 360 ? 2.151 15.753 -12.017 1.00 81.50 360 SER A N 1
ATOM 2808 C CA . SER A 1 360 ? 2.863 14.548 -12.416 1.00 81.50 360 SER A CA 1
ATOM 2809 C C . SER A 1 360 ? 4.131 14.958 -13.150 1.00 81.50 360 SER A C 1
ATOM 2811 O O . SER A 1 360 ? 4.086 15.477 -14.259 1.00 81.50 360 SER A O 1
ATOM 2813 N N . ASN A 1 361 ? 5.280 14.707 -12.530 1.00 89.00 361 ASN A N 1
ATOM 2814 C CA . ASN A 1 361 ? 6.570 14.947 -13.171 1.00 89.00 361 ASN A CA 1
ATOM 2815 C C . ASN A 1 361 ? 6.907 13.893 -14.232 1.00 89.00 361 ASN A C 1
ATOM 2817 O O . ASN A 1 361 ? 7.960 14.003 -14.848 1.00 89.00 361 ASN A O 1
ATOM 2821 N N . TRP A 1 362 ? 6.066 12.874 -14.425 1.00 95.00 362 TRP A N 1
ATOM 2822 C CA . TRP A 1 362 ? 6.325 11.762 -15.327 1.00 95.00 362 TRP A CA 1
ATOM 2823 C C . TRP A 1 362 ? 5.123 11.488 -16.233 1.00 95.00 362 TRP A C 1
ATOM 2825 O O . TRP A 1 362 ? 4.008 11.283 -15.759 1.00 95.00 362 TRP A O 1
ATOM 2835 N N . THR A 1 363 ? 5.365 11.453 -17.542 1.00 95.25 363 THR A N 1
ATOM 2836 C CA . THR A 1 363 ? 4.350 11.142 -18.554 1.00 95.25 363 THR A CA 1
ATOM 2837 C C . THR A 1 363 ? 4.696 9.816 -19.232 1.00 95.25 363 THR A C 1
ATOM 2839 O O . THR A 1 363 ? 5.733 9.744 -19.896 1.00 95.25 363 THR A O 1
ATOM 2842 N N . PRO A 1 364 ? 3.873 8.758 -19.094 1.00 96.44 364 PRO A N 1
ATOM 2843 C CA . PRO A 1 364 ? 4.163 7.455 -19.685 1.00 96.44 364 PRO A CA 1
ATOM 2844 C C . PRO A 1 364 ? 4.114 7.501 -21.218 1.00 96.44 364 PRO A C 1
ATOM 2846 O O . PRO A 1 364 ? 3.357 8.271 -21.811 1.00 96.44 364 PRO A O 1
ATOM 2849 N N . ILE A 1 365 ? 4.878 6.624 -21.876 1.00 97.19 365 ILE A N 1
ATOM 2850 C CA . ILE A 1 365 ? 4.745 6.424 -23.328 1.00 97.19 365 ILE A CA 1
ATOM 2851 C C . ILE A 1 365 ? 3.348 5.886 -23.687 1.00 97.19 365 ILE A C 1
ATOM 2853 O O . ILE A 1 365 ? 2.729 5.211 -22.864 1.00 97.19 365 ILE A O 1
ATOM 2857 N N . PRO A 1 366 ? 2.868 6.062 -24.937 1.00 96.62 366 PRO A N 1
ATOM 2858 C CA . PRO A 1 366 ? 1.541 5.586 -25.351 1.00 96.62 366 PRO A CA 1
ATOM 2859 C C . PRO A 1 366 ? 1.289 4.084 -25.139 1.00 96.62 366 PRO A C 1
ATOM 2861 O O . PRO A 1 366 ? 0.154 3.642 -25.009 1.00 96.62 366 PRO A O 1
ATOM 2864 N N . ALA A 1 367 ? 2.351 3.276 -25.108 1.00 96.44 367 ALA A N 1
ATOM 2865 C CA . ALA A 1 367 ? 2.255 1.844 -24.837 1.00 96.44 367 ALA A CA 1
ATOM 2866 C C . ALA A 1 367 ? 1.953 1.518 -23.361 1.00 96.44 367 ALA A C 1
ATOM 2868 O O . ALA A 1 367 ? 1.500 0.418 -23.083 1.00 96.44 367 ALA A O 1
ATOM 2869 N N . LEU A 1 368 ? 2.173 2.459 -22.436 1.00 96.69 368 LEU A N 1
ATOM 2870 C CA . LEU A 1 368 ? 1.850 2.356 -21.006 1.00 96.69 368 LEU A CA 1
ATOM 2871 C C . LEU A 1 368 ? 0.729 3.308 -20.598 1.00 96.69 368 LEU A C 1
ATOM 2873 O O . LEU A 1 368 ? 0.621 3.668 -19.430 1.00 96.69 368 LEU A O 1
ATOM 2877 N N . THR A 1 369 ? -0.100 3.760 -21.537 1.00 94.19 369 THR A N 1
ATOM 2878 C CA . THR A 1 369 ? -1.247 4.584 -21.163 1.00 94.19 369 THR A CA 1
ATOM 2879 C C . THR A 1 369 ? -2.159 3.774 -20.234 1.00 94.19 369 THR A C 1
ATOM 2881 O O . THR A 1 369 ? -2.646 2.717 -20.651 1.00 94.19 369 THR A O 1
ATOM 2884 N N . PRO A 1 370 ? -2.374 4.221 -18.980 1.00 92.56 370 PRO A N 1
ATOM 2885 C CA . PRO A 1 370 ? -3.230 3.501 -18.054 1.00 92.56 370 PRO A CA 1
ATOM 2886 C C . PRO A 1 370 ? -4.670 3.480 -18.582 1.00 92.56 370 PRO A C 1
ATOM 2888 O O . PRO A 1 370 ? -5.135 4.485 -19.131 1.00 92.56 370 PRO A O 1
ATOM 2891 N N . PRO A 1 371 ? -5.406 2.368 -18.408 1.00 92.50 371 PRO A N 1
ATOM 2892 C CA . PRO A 1 371 ? -6.841 2.353 -18.638 1.00 92.50 371 PRO A CA 1
ATOM 2893 C C . PRO A 1 371 ? -7.558 3.437 -17.817 1.00 92.50 371 PRO A C 1
ATOM 2895 O O . PRO A 1 371 ? -7.065 3.832 -16.751 1.00 92.50 371 PRO A O 1
ATOM 2898 N N . PRO A 1 372 ? -8.750 3.884 -18.252 1.00 90.12 372 PRO A N 1
ATOM 2899 C CA . PRO A 1 372 ? -9.554 4.817 -17.477 1.00 90.12 372 PRO A CA 1
ATOM 2900 C C . PRO A 1 372 ? -9.732 4.342 -16.035 1.00 90.12 372 PRO A C 1
ATOM 2902 O O . PRO A 1 372 ? -9.906 3.149 -15.774 1.00 90.12 372 PRO A O 1
ATOM 2905 N N . ASN A 1 373 ? -9.724 5.294 -15.109 1.00 90.25 373 ASN A N 1
ATOM 2906 C CA . ASN A 1 373 ? -9.923 5.069 -13.683 1.00 90.25 373 ASN A CA 1
ATOM 2907 C C . ASN A 1 373 ? -8.847 4.215 -12.982 1.00 90.25 373 ASN A C 1
ATOM 2909 O O . ASN A 1 373 ? -9.097 3.648 -11.911 1.00 90.25 373 ASN A O 1
ATOM 2913 N N . THR A 1 374 ? -7.643 4.137 -13.546 1.00 93.44 374 THR A N 1
ATOM 2914 C CA . THR A 1 374 ? -6.505 3.447 -12.927 1.00 93.44 374 THR A CA 1
ATOM 2915 C C . THR A 1 374 ? -5.309 4.373 -12.762 1.00 93.44 374 THR A C 1
ATOM 2917 O O . THR A 1 374 ? -5.162 5.364 -13.475 1.00 93.44 374 THR A O 1
ATOM 2920 N N . ILE A 1 375 ? -4.459 4.052 -11.793 1.00 93.75 375 ILE A N 1
ATOM 2921 C CA . ILE A 1 375 ? -3.171 4.704 -11.573 1.00 93.75 375 ILE A CA 1
ATOM 2922 C C . ILE A 1 375 ? -2.095 3.722 -12.009 1.00 93.75 375 ILE A C 1
ATOM 2924 O O . ILE A 1 375 ? -2.070 2.591 -11.530 1.00 93.75 375 ILE A O 1
ATOM 2928 N N . LEU A 1 376 ? -1.197 4.152 -12.887 1.00 96.25 376 LEU A N 1
ATOM 2929 C CA . LEU A 1 376 ? -0.005 3.389 -13.215 1.00 96.25 376 LEU A CA 1
ATOM 2930 C C . LEU A 1 376 ? 1.116 3.735 -12.237 1.00 96.25 376 LEU A C 1
ATOM 2932 O O . LEU A 1 376 ? 1.516 4.894 -12.129 1.00 96.25 376 LEU A O 1
ATOM 2936 N N . THR A 1 377 ? 1.668 2.709 -11.602 1.00 97.19 377 THR A N 1
ATOM 2937 C CA . THR A 1 377 ? 2.913 2.770 -10.836 1.00 97.19 377 THR A CA 1
ATOM 2938 C C . THR A 1 377 ? 3.947 1.872 -11.506 1.00 97.19 377 THR A C 1
ATOM 2940 O O . THR A 1 377 ? 3.698 0.686 -11.701 1.00 97.19 377 THR A O 1
ATOM 2943 N N . ILE A 1 378 ? 5.114 2.412 -11.846 1.00 97.62 378 ILE A N 1
ATOM 2944 C CA . ILE A 1 378 ? 6.270 1.652 -12.325 1.00 97.62 378 ILE A CA 1
ATOM 2945 C C . ILE A 1 378 ? 7.341 1.646 -11.243 1.00 97.62 378 ILE A C 1
ATOM 2947 O O . ILE A 1 378 ? 7.745 2.694 -10.744 1.00 97.62 378 ILE A O 1
ATOM 2951 N N . MET A 1 379 ? 7.826 0.456 -10.920 1.00 97.88 379 MET A N 1
ATOM 2952 C CA . MET A 1 379 ? 8.904 0.217 -9.973 1.00 97.88 379 MET A CA 1
ATOM 2953 C C . MET A 1 379 ? 10.112 -0.338 -10.722 1.00 97.88 379 MET A C 1
ATOM 2955 O O . MET A 1 379 ? 10.025 -1.370 -11.386 1.00 97.88 379 MET A O 1
ATOM 2959 N N . PHE A 1 380 ? 11.244 0.340 -10.596 1.00 97.12 380 PHE A N 1
ATOM 2960 C CA . PHE A 1 380 ? 12.551 -0.115 -11.044 1.00 97.12 380 PHE A CA 1
ATOM 2961 C C . PHE A 1 380 ? 13.234 -0.763 -9.848 1.00 97.12 380 PHE A C 1
ATOM 2963 O O . PHE A 1 380 ? 13.518 -0.077 -8.872 1.00 97.12 380 PHE A O 1
ATOM 2970 N N . ILE A 1 381 ? 13.502 -2.062 -9.922 1.00 95.31 381 ILE A N 1
ATOM 2971 C CA . ILE A 1 381 ? 14.022 -2.863 -8.814 1.00 95.31 381 ILE A CA 1
ATOM 2972 C C . ILE A 1 381 ? 15.359 -3.468 -9.239 1.00 95.31 381 ILE A C 1
ATOM 2974 O O . ILE A 1 381 ? 15.428 -4.174 -10.246 1.00 95.31 381 ILE A O 1
ATOM 2978 N N . SER A 1 382 ? 16.418 -3.211 -8.474 1.00 91.81 382 SER A N 1
ATOM 2979 C CA . SER A 1 382 ? 17.727 -3.838 -8.676 1.00 91.81 382 SER A CA 1
ATOM 2980 C C . SER A 1 382 ? 18.172 -4.595 -7.425 1.00 91.81 382 SER A C 1
ATOM 2982 O O . SER A 1 382 ? 18.290 -3.989 -6.354 1.00 91.81 382 SER A O 1
ATOM 2984 N N . PRO A 1 383 ? 18.444 -5.910 -7.525 1.00 87.06 383 PRO A N 1
ATOM 2985 C CA . PRO A 1 383 ? 19.075 -6.675 -6.458 1.00 87.06 383 PRO A CA 1
ATOM 2986 C C . PRO A 1 383 ? 20.590 -6.414 -6.468 1.00 87.06 383 PRO A C 1
ATOM 2988 O O . PRO A 1 383 ? 21.355 -7.273 -6.897 1.00 87.06 383 PRO A O 1
ATOM 2991 N N . LEU A 1 384 ? 21.022 -5.224 -6.028 1.00 85.06 384 LEU A N 1
ATOM 2992 C CA . LEU A 1 384 ? 22.408 -4.731 -6.121 1.00 85.06 384 LEU A CA 1
ATOM 2993 C C . LEU A 1 384 ? 23.465 -5.815 -5.823 1.00 85.06 384 LEU A C 1
ATOM 2995 O O . LEU A 1 384 ? 24.107 -6.344 -6.731 1.00 85.06 384 LEU A O 1
ATOM 2999 N N . HIS A 1 385 ? 23.626 -6.181 -4.549 1.00 82.38 385 HIS A N 1
ATOM 3000 C CA . HIS A 1 385 ? 24.584 -7.193 -4.071 1.00 82.38 385 HIS A CA 1
ATOM 3001 C C . HIS A 1 385 ? 23.906 -8.326 -3.302 1.00 82.38 385 HIS A C 1
ATOM 3003 O O . HIS A 1 385 ? 24.502 -8.955 -2.431 1.00 82.38 385 HIS A O 1
ATOM 3009 N N . ILE A 1 386 ? 22.638 -8.590 -3.615 1.00 88.44 386 ILE A N 1
ATOM 3010 C CA . ILE A 1 386 ? 21.910 -9.712 -3.028 1.00 88.44 386 ILE A CA 1
ATOM 3011 C C . ILE A 1 386 ? 22.278 -10.984 -3.790 1.00 88.44 386 ILE A C 1
ATOM 3013 O O . ILE A 1 386 ? 22.124 -11.072 -5.008 1.00 88.44 386 ILE A O 1
ATOM 3017 N N . LEU A 1 387 ? 22.781 -11.963 -3.045 1.00 90.94 387 LEU A N 1
ATOM 3018 C CA . LEU A 1 387 ? 23.177 -13.271 -3.545 1.00 90.94 387 LEU A CA 1
ATOM 3019 C C . LEU A 1 387 ? 22.149 -14.318 -3.123 1.00 90.94 387 LEU A C 1
ATOM 3021 O O . LEU A 1 387 ? 21.741 -14.375 -1.962 1.00 90.94 387 LEU A O 1
ATOM 3025 N N . TYR A 1 388 ? 21.752 -15.171 -4.061 1.00 93.00 388 TYR A N 1
ATOM 3026 C CA . TYR A 1 388 ? 20.741 -16.196 -3.833 1.00 93.00 388 TYR A CA 1
ATOM 3027 C C . TYR A 1 388 ? 21.400 -17.561 -3.652 1.00 93.00 388 TYR A C 1
ATOM 3029 O O . TYR A 1 388 ? 22.301 -17.929 -4.396 1.00 93.00 388 TYR A O 1
ATOM 3037 N N . LEU A 1 389 ? 20.931 -18.345 -2.680 1.00 94.12 389 LEU A N 1
ATOM 3038 C CA . LEU A 1 389 ? 21.416 -19.717 -2.455 1.00 94.12 389 LEU A CA 1
ATOM 3039 C C . LEU A 1 389 ? 20.908 -20.713 -3.508 1.00 94.12 389 LEU A C 1
ATOM 3041 O O . LEU A 1 389 ? 21.426 -21.819 -3.631 1.00 94.12 389 LEU A O 1
ATOM 3045 N N . LYS A 1 390 ? 19.845 -20.353 -4.230 1.00 95.44 390 LYS A N 1
ATOM 3046 C CA . LYS A 1 390 ? 19.215 -21.169 -5.268 1.00 95.44 390 LYS A CA 1
ATOM 3047 C C . LYS A 1 390 ? 18.988 -20.310 -6.505 1.00 95.44 390 LYS A C 1
ATOM 3049 O O . LYS A 1 390 ? 18.740 -19.113 -6.341 1.00 95.44 390 LYS A O 1
ATOM 3054 N N . PRO A 1 391 ? 19.018 -20.904 -7.708 1.00 95.62 391 PRO A N 1
ATOM 3055 C CA . PRO A 1 391 ? 18.671 -20.165 -8.902 1.00 95.62 391 PRO A CA 1
ATOM 3056 C C . PRO A 1 391 ? 17.209 -19.710 -8.837 1.00 95.62 391 PRO A C 1
ATOM 3058 O O . PRO A 1 391 ? 16.345 -20.432 -8.330 1.00 95.62 391 PRO A O 1
ATOM 3061 N N . SER A 1 392 ? 16.939 -18.521 -9.364 1.00 94.50 392 SER A N 1
ATOM 3062 C CA . SER A 1 392 ? 15.602 -17.937 -9.466 1.00 94.50 392 SER A CA 1
ATOM 3063 C C . SER A 1 392 ? 15.332 -17.550 -10.911 1.00 94.50 392 SER A C 1
ATOM 3065 O O . SER A 1 392 ? 16.133 -16.834 -11.507 1.00 94.50 392 SER A O 1
ATOM 3067 N N . ALA A 1 393 ? 14.200 -18.009 -11.447 1.00 93.25 393 ALA A N 1
ATOM 3068 C CA . ALA A 1 393 ? 13.674 -17.621 -12.758 1.00 93.25 393 ALA A CA 1
ATOM 3069 C C . ALA A 1 393 ? 12.600 -16.518 -12.654 1.00 93.25 393 ALA A C 1
ATOM 3071 O O . ALA A 1 393 ? 11.894 -16.249 -13.624 1.00 93.25 393 ALA A O 1
ATOM 3072 N N . ASP A 1 394 ? 12.437 -15.910 -11.473 1.00 92.12 394 ASP A N 1
ATOM 3073 C CA . ASP A 1 394 ? 11.523 -14.787 -11.275 1.00 92.12 394 ASP A CA 1
ATOM 3074 C C . ASP A 1 394 ? 11.971 -13.599 -12.151 1.00 92.12 394 ASP A C 1
ATOM 3076 O O . ASP A 1 394 ? 13.138 -13.212 -12.089 1.00 92.12 394 ASP A O 1
ATOM 3080 N N . PRO A 1 395 ? 11.094 -13.005 -12.976 1.00 91.38 395 PRO A N 1
ATOM 3081 C CA . PRO A 1 395 ? 11.477 -11.932 -13.894 1.00 91.38 395 PRO A CA 1
ATOM 3082 C C . PRO A 1 395 ? 11.910 -10.636 -13.186 1.00 91.38 395 PRO A C 1
ATOM 3084 O O . PRO A 1 395 ? 12.636 -9.835 -13.778 1.00 91.38 395 PRO A O 1
ATOM 3087 N N . ILE A 1 396 ? 11.488 -10.421 -11.936 1.00 93.69 396 ILE A N 1
ATOM 3088 C CA . ILE A 1 396 ? 11.888 -9.286 -11.096 1.00 93.69 396 ILE A CA 1
ATOM 3089 C C . ILE A 1 396 ? 13.124 -9.636 -10.267 1.00 93.69 396 ILE A C 1
ATOM 3091 O O . ILE A 1 396 ? 14.070 -8.851 -10.208 1.00 93.69 396 ILE A O 1
ATOM 3095 N N . PHE A 1 397 ? 13.147 -10.828 -9.672 1.00 93.06 397 PHE A N 1
ATOM 3096 C CA . PHE A 1 397 ? 14.242 -11.312 -8.824 1.00 93.06 397 PHE A CA 1
ATOM 3097 C C . PHE A 1 397 ? 15.061 -12.397 -9.525 1.00 93.06 397 PHE A C 1
ATOM 3099 O O . PHE A 1 397 ? 15.264 -13.496 -8.996 1.00 93.06 397 PHE A O 1
ATOM 3106 N N . LEU A 1 398 ? 15.498 -12.095 -10.746 1.00 91.94 398 LEU A N 1
ATOM 3107 C CA . LEU A 1 398 ? 16.181 -13.053 -11.604 1.00 91.94 398 LEU A CA 1
ATOM 3108 C C . LEU A 1 398 ? 17.586 -13.329 -11.059 1.00 91.94 398 LEU A C 1
ATOM 3110 O O . LEU A 1 398 ? 18.387 -12.410 -10.895 1.00 91.94 398 LEU A O 1
ATOM 3114 N N . ALA A 1 399 ? 17.895 -14.597 -10.808 1.00 94.88 399 ALA A N 1
ATOM 3115 C CA . ALA A 1 399 ? 19.188 -15.041 -10.297 1.00 94.88 399 ALA A CA 1
ATOM 3116 C C . ALA A 1 399 ? 19.531 -16.398 -10.912 1.00 94.88 399 ALA A C 1
ATOM 3118 O O . ALA A 1 399 ? 19.470 -17.430 -10.256 1.00 94.88 399 ALA A O 1
ATOM 3119 N N . ASP A 1 400 ? 19.829 -16.409 -12.203 1.00 94.88 400 ASP A N 1
ATOM 3120 C CA . ASP A 1 400 ? 20.029 -17.612 -13.012 1.00 94.88 400 ASP A CA 1
ATOM 3121 C C . ASP A 1 400 ? 21.504 -17.891 -13.340 1.00 94.88 400 ASP A C 1
ATOM 3123 O O . ASP A 1 400 ? 21.831 -18.976 -13.820 1.00 94.88 400 ASP A O 1
ATOM 3127 N N . LYS A 1 401 ? 22.416 -16.954 -13.045 1.00 94.38 401 LYS A N 1
ATOM 3128 C CA . LYS A 1 401 ? 23.856 -17.124 -13.274 1.00 94.38 401 LYS A CA 1
ATOM 3129 C C . LYS A 1 401 ? 24.563 -17.474 -11.974 1.00 94.38 401 LYS A C 1
ATOM 3131 O O . LYS A 1 401 ? 24.325 -16.873 -10.930 1.00 94.38 401 LYS A O 1
ATOM 3136 N N . THR A 1 402 ? 25.467 -18.442 -12.043 1.00 94.88 402 THR A N 1
ATOM 3137 C CA . THR A 1 402 ? 26.344 -18.804 -10.926 1.00 94.88 402 THR A CA 1
ATOM 3138 C C . THR A 1 402 ? 27.290 -17.654 -10.594 1.00 94.88 402 THR A C 1
ATOM 3140 O O . THR A 1 402 ? 27.916 -17.093 -11.494 1.00 94.88 402 THR A O 1
ATOM 3143 N N . PHE A 1 403 ? 27.423 -17.344 -9.310 1.00 91.19 403 PHE A N 1
ATOM 3144 C CA . PHE A 1 403 ? 28.337 -16.343 -8.779 1.00 91.19 403 PHE A CA 1
ATOM 3145 C C . PHE A 1 403 ? 29.492 -17.027 -8.040 1.00 91.19 403 PHE A C 1
ATOM 3147 O O . PHE A 1 403 ? 29.271 -17.897 -7.194 1.00 91.19 403 PHE A O 1
ATOM 3154 N N . TYR A 1 404 ? 30.714 -16.604 -8.356 1.00 90.31 404 TYR A N 1
ATOM 3155 C CA . TYR A 1 404 ? 31.953 -17.093 -7.758 1.00 90.31 404 TYR A CA 1
ATOM 3156 C C . TYR A 1 404 ? 32.542 -15.980 -6.895 1.00 90.31 404 TYR A C 1
ATOM 3158 O O . TYR A 1 404 ? 32.637 -14.840 -7.349 1.00 90.31 404 TYR A O 1
ATOM 3166 N N . TYR A 1 405 ? 32.931 -16.304 -5.664 1.00 86.19 405 TYR A N 1
ATOM 3167 C CA . TYR A 1 405 ? 33.751 -15.396 -4.868 1.00 86.19 405 TYR A CA 1
ATOM 3168 C C . TYR A 1 405 ? 35.194 -15.430 -5.367 1.00 86.19 405 TYR A C 1
ATOM 3170 O O . TYR A 1 405 ? 35.681 -16.474 -5.801 1.00 86.19 405 TYR A O 1
ATOM 3178 N N . ASP A 1 406 ? 35.890 -14.298 -5.277 1.00 85.06 406 ASP A N 1
ATOM 3179 C CA . ASP A 1 406 ? 37.300 -14.225 -5.650 1.00 85.06 406 ASP A CA 1
ATOM 3180 C C . ASP A 1 406 ? 38.120 -15.251 -4.853 1.00 85.06 406 ASP A C 1
ATOM 3182 O O . ASP A 1 406 ? 38.175 -15.217 -3.623 1.00 85.06 406 ASP A O 1
ATOM 3186 N N . GLY A 1 407 ? 38.753 -16.179 -5.573 1.00 88.19 407 GLY A N 1
ATOM 3187 C CA . GLY A 1 407 ? 39.549 -17.262 -4.991 1.00 88.19 407 GLY A CA 1
ATOM 3188 C C . GLY A 1 407 ? 38.774 -18.537 -4.639 1.00 88.19 407 GLY A C 1
ATOM 3189 O O . GLY A 1 407 ? 39.412 -19.514 -4.248 1.00 88.19 407 GLY A O 1
ATOM 3190 N N . ASP A 1 408 ? 37.449 -18.574 -4.816 1.00 89.62 408 ASP A N 1
ATOM 3191 C CA . ASP A 1 408 ? 36.644 -19.787 -4.636 1.00 89.62 408 ASP A CA 1
ATOM 3192 C C . ASP A 1 408 ? 36.357 -20.459 -5.995 1.00 89.62 408 ASP A C 1
ATOM 3194 O O . ASP A 1 408 ? 35.718 -19.858 -6.865 1.00 89.62 408 ASP A O 1
ATOM 3198 N N . PRO A 1 409 ? 36.810 -21.707 -6.222 1.00 91.00 409 PRO A N 1
ATOM 3199 C CA . PRO A 1 409 ? 36.524 -22.430 -7.459 1.00 91.00 409 PRO A CA 1
ATOM 3200 C C . PRO A 1 409 ? 35.071 -22.922 -7.551 1.00 91.00 409 PRO A C 1
ATOM 3202 O O . PRO A 1 409 ? 34.655 -23.385 -8.614 1.00 91.00 409 PRO A O 1
ATOM 3205 N N . THR A 1 410 ? 34.305 -22.869 -6.459 1.00 91.56 410 THR A N 1
ATOM 3206 C CA . THR A 1 410 ? 32.943 -23.402 -6.393 1.00 91.56 410 THR A CA 1
ATOM 3207 C C . THR A 1 410 ? 31.898 -22.287 -6.295 1.00 91.56 410 THR A C 1
ATOM 3209 O O . THR A 1 410 ? 31.977 -21.439 -5.407 1.00 91.56 410 THR A O 1
ATOM 3212 N N . PRO A 1 411 ? 30.880 -22.262 -7.178 1.00 90.56 411 PRO A N 1
ATOM 3213 C CA . PRO A 1 411 ? 29.827 -21.265 -7.086 1.00 90.56 411 PRO A CA 1
ATOM 3214 C C . PRO A 1 411 ? 28.823 -21.682 -6.009 1.00 90.56 411 PRO A C 1
ATOM 3216 O O . PRO A 1 411 ? 28.070 -22.641 -6.177 1.00 90.56 411 PRO A O 1
ATOM 3219 N N . ILE A 1 412 ? 28.807 -20.958 -4.893 1.00 91.25 412 ILE A N 1
ATOM 3220 C CA . ILE A 1 412 ? 27.853 -21.192 -3.793 1.00 91.25 412 ILE A CA 1
ATOM 3221 C C . ILE A 1 412 ? 26.554 -20.398 -4.013 1.00 91.25 412 ILE A C 1
ATOM 3223 O O . ILE A 1 412 ? 25.505 -20.739 -3.465 1.00 91.25 412 ILE A O 1
ATOM 3227 N N . TYR A 1 413 ? 26.609 -19.351 -4.837 1.00 93.56 413 TYR A N 1
ATOM 3228 C CA . TYR A 1 413 ? 25.527 -18.389 -4.989 1.00 93.56 413 TYR A CA 1
ATOM 3229 C C . TYR A 1 413 ? 25.108 -18.206 -6.442 1.00 93.56 413 TYR A C 1
ATOM 3231 O O . TYR A 1 413 ? 25.823 -18.563 -7.378 1.00 93.56 413 TYR A O 1
ATOM 3239 N N . TYR A 1 414 ? 23.946 -17.592 -6.610 1.00 94.25 414 TYR A N 1
ATOM 3240 C CA . TYR A 1 414 ? 23.393 -17.169 -7.880 1.00 94.25 414 TYR A CA 1
ATOM 3241 C C . TYR A 1 414 ? 23.126 -15.666 -7.842 1.00 94.25 414 TYR A C 1
ATOM 3243 O O . TYR A 1 414 ? 22.675 -15.124 -6.828 1.00 94.25 414 TYR A O 1
ATOM 3251 N N . LYS A 1 415 ? 23.420 -14.992 -8.949 1.00 91.31 415 LYS A N 1
ATOM 3252 C CA . LYS A 1 415 ? 23.202 -13.558 -9.169 1.00 91.31 415 LYS A CA 1
ATOM 3253 C C . LYS A 1 415 ? 22.892 -13.349 -10.651 1.00 91.31 415 LYS A C 1
ATOM 3255 O O . LYS A 1 415 ? 23.189 -14.214 -11.468 1.00 91.31 415 LYS A O 1
ATOM 3260 N N . ASN A 1 416 ? 22.319 -12.215 -11.026 1.00 89.44 416 ASN A N 1
ATOM 3261 C CA . ASN A 1 416 ? 22.262 -11.803 -12.428 1.00 89.44 416 ASN A CA 1
ATOM 3262 C C . ASN A 1 416 ? 22.962 -10.450 -12.633 1.00 89.44 416 ASN A C 1
ATOM 3264 O O . ASN A 1 416 ? 23.734 -10.003 -11.785 1.00 89.44 416 ASN A O 1
ATOM 3268 N N . ASP A 1 417 ? 22.757 -9.833 -13.793 1.00 85.06 417 ASP A N 1
ATOM 3269 C CA . ASP A 1 417 ? 23.258 -8.505 -14.112 1.00 85.06 417 ASP A CA 1
ATOM 3270 C C . ASP A 1 417 ? 22.723 -7.427 -13.152 1.00 85.06 417 ASP A C 1
ATOM 3272 O O . ASP A 1 417 ? 21.684 -7.574 -12.515 1.00 85.06 417 ASP A O 1
ATOM 3276 N N . ALA A 1 418 ? 23.447 -6.309 -13.067 1.00 85.38 418 ALA A N 1
ATOM 3277 C CA . ALA A 1 418 ? 23.076 -5.153 -12.244 1.00 85.38 418 ALA A CA 1
ATOM 3278 C C . ALA A 1 418 ? 21.943 -4.303 -12.861 1.00 85.38 418 ALA A C 1
ATOM 3280 O O . ALA A 1 418 ? 21.705 -3.163 -12.456 1.00 85.38 418 ALA A O 1
ATOM 3281 N N . LYS A 1 419 ? 21.277 -4.810 -13.902 1.00 91.06 419 LYS A N 1
ATOM 3282 C CA . LYS A 1 419 ? 20.231 -4.082 -14.615 1.00 91.06 419 LYS A CA 1
ATOM 3283 C C . LYS A 1 419 ? 18.941 -4.144 -13.803 1.00 91.06 419 LYS A C 1
ATOM 3285 O O . LYS A 1 419 ? 18.530 -5.208 -13.342 1.00 91.06 419 LYS A O 1
ATOM 3290 N N . TYR A 1 420 ? 18.258 -3.013 -13.690 1.00 94.50 420 TYR A N 1
ATOM 3291 C CA . TYR A 1 420 ? 16.990 -2.939 -12.981 1.00 94.50 420 TYR A CA 1
ATOM 3292 C C . TYR A 1 420 ? 15.936 -3.719 -13.758 1.00 94.50 420 TYR A C 1
ATOM 3294 O O . TYR A 1 420 ? 15.781 -3.571 -14.976 1.00 94.50 420 TYR A O 1
ATOM 3302 N N . ARG A 1 421 ? 15.203 -4.557 -13.037 1.00 95.69 421 ARG A N 1
ATOM 3303 C CA . ARG A 1 421 ? 13.968 -5.162 -13.518 1.00 95.69 421 ARG A CA 1
ATOM 3304 C C . ARG A 1 421 ? 12.825 -4.202 -13.239 1.00 95.69 421 ARG A C 1
ATOM 3306 O O . ARG A 1 421 ? 12.898 -3.383 -12.326 1.00 95.69 421 ARG A O 1
ATOM 3313 N N . VAL A 1 422 ? 11.801 -4.250 -14.079 1.00 97.50 422 VAL A N 1
ATOM 3314 C CA . VAL A 1 422 ? 10.752 -3.233 -14.076 1.00 97.50 422 VAL A CA 1
ATOM 3315 C C . VAL A 1 422 ? 9.413 -3.911 -13.872 1.00 97.50 422 VAL A C 1
ATOM 3317 O O . VAL A 1 422 ? 9.047 -4.792 -14.643 1.00 97.50 422 VAL A O 1
ATOM 3320 N N . LEU A 1 423 ? 8.704 -3.511 -12.824 1.00 97.94 423 LEU A N 1
ATOM 3321 C CA . LEU A 1 423 ? 7.371 -3.993 -12.485 1.00 97.94 423 LEU A CA 1
ATOM 3322 C C . LEU A 1 423 ? 6.390 -2.835 -12.643 1.00 97.94 423 LEU A C 1
ATOM 3324 O O . LEU A 1 423 ? 6.564 -1.795 -12.013 1.00 97.94 423 LEU A O 1
ATOM 3328 N N . ALA A 1 424 ? 5.365 -3.009 -13.466 1.00 98.00 424 ALA A N 1
ATOM 3329 C CA . ALA A 1 424 ? 4.288 -2.041 -13.606 1.00 98.00 424 ALA A CA 1
ATOM 3330 C C . ALA A 1 424 ? 3.025 -2.570 -12.938 1.00 98.00 424 ALA A C 1
ATOM 3332 O O . ALA A 1 424 ? 2.655 -3.718 -13.164 1.00 98.00 424 ALA A O 1
ATOM 3333 N N . CYS A 1 425 ? 2.359 -1.732 -12.150 1.00 98.25 425 CYS A N 1
ATOM 3334 C CA . CYS A 1 425 ? 1.097 -2.036 -11.495 1.00 98.25 425 CYS A CA 1
ATOM 3335 C C . CYS A 1 425 ? 0.043 -0.996 -11.876 1.00 98.25 425 CYS A C 1
ATOM 3337 O O . CYS A 1 425 ? 0.297 0.206 -11.816 1.00 98.25 425 CYS A O 1
ATOM 3339 N N . LEU A 1 426 ? -1.139 -1.474 -12.254 1.00 97.56 426 LEU A N 1
ATOM 3340 C CA . LEU A 1 426 ? -2.344 -0.675 -12.423 1.00 97.56 426 LEU A CA 1
ATOM 3341 C C . LEU A 1 426 ? -3.183 -0.795 -11.154 1.00 97.56 426 LEU A C 1
ATOM 3343 O O . LEU A 1 426 ? -3.744 -1.858 -10.877 1.00 97.56 426 LEU A O 1
ATOM 3347 N N . ASP A 1 427 ? -3.260 0.288 -10.391 1.00 96.44 427 ASP A N 1
ATOM 3348 C CA . ASP A 1 427 ? -4.069 0.374 -9.184 1.00 96.44 427 ASP A CA 1
ATOM 3349 C C . ASP A 1 427 ? -5.440 0.987 -9.498 1.00 96.44 427 ASP A C 1
ATOM 3351 O O . ASP A 1 427 ? -5.550 2.100 -10.019 1.00 96.44 427 ASP A O 1
ATOM 3355 N N . ARG A 1 428 ? -6.503 0.285 -9.111 1.00 95.62 428 ARG A N 1
ATOM 3356 C CA . ARG A 1 428 ? -7.879 0.779 -9.103 1.00 95.62 428 ARG A CA 1
ATOM 3357 C C . ARG A 1 428 ? -8.367 0.866 -7.667 1.00 95.62 428 ARG A C 1
ATOM 3359 O O . ARG A 1 428 ? -8.297 -0.107 -6.917 1.00 95.62 428 ARG A O 1
ATOM 3366 N N . HIS A 1 429 ? -8.896 2.030 -7.316 1.00 94.31 429 HIS A N 1
ATOM 3367 C CA . HIS A 1 429 ? -9.472 2.302 -6.006 1.00 94.31 429 HIS A CA 1
ATOM 3368 C C . HIS A 1 429 ? -10.939 2.675 -6.182 1.00 94.31 429 HIS A C 1
ATOM 3370 O O . HIS A 1 429 ? -11.273 3.531 -7.007 1.00 94.31 429 HIS A O 1
ATOM 3376 N N . GLU A 1 430 ? -11.811 2.025 -5.423 1.00 95.06 430 GLU A N 1
ATOM 3377 C CA . GLU A 1 430 ? -13.248 2.271 -5.437 1.00 95.06 430 GLU A CA 1
ATOM 3378 C C . GLU A 1 430 ? -13.747 2.555 -4.023 1.00 95.06 430 GLU A C 1
ATOM 3380 O O . GLU A 1 430 ? -13.372 1.863 -3.073 1.00 95.06 430 GLU A O 1
ATOM 3385 N N . LEU A 1 431 ? -14.615 3.557 -3.915 1.00 94.38 431 LEU A N 1
ATOM 3386 C CA . LEU A 1 431 ? -15.375 3.885 -2.720 1.00 94.38 431 LEU A CA 1
ATOM 3387 C C . LEU A 1 431 ? -16.852 3.606 -2.996 1.00 94.38 431 LEU A C 1
ATOM 3389 O O . LEU A 1 431 ? -17.447 4.168 -3.915 1.00 94.38 431 LEU A O 1
ATOM 3393 N N . CYS A 1 432 ? -17.451 2.754 -2.180 1.00 95.12 432 CYS A N 1
ATOM 3394 C CA . CYS A 1 432 ? -18.848 2.374 -2.274 1.00 95.12 432 CYS A CA 1
ATOM 3395 C C . CYS A 1 432 ? -19.615 2.977 -1.092 1.00 95.12 432 CYS A C 1
ATOM 3397 O O . CYS A 1 432 ? -19.319 2.632 0.056 1.00 95.12 432 CYS A O 1
ATOM 3399 N N . PRO A 1 433 ? -20.580 3.879 -1.336 1.00 93.88 433 PRO A N 1
ATOM 3400 C CA . PRO A 1 433 ? -21.459 4.377 -0.289 1.00 93.88 433 PRO A CA 1
ATOM 3401 C C . PRO A 1 433 ? -22.403 3.266 0.211 1.00 93.88 433 PRO A C 1
ATOM 3403 O O . PRO A 1 433 ? -22.631 2.291 -0.509 1.00 93.88 433 PRO A O 1
ATOM 3406 N N . PRO A 1 434 ? -23.022 3.426 1.399 1.00 93.19 434 PRO A N 1
ATOM 3407 C CA . PRO A 1 434 ? -23.967 2.441 1.942 1.00 93.19 434 PRO A CA 1
ATOM 3408 C C . PRO A 1 434 ? -25.155 2.185 1.009 1.00 93.19 434 PRO A C 1
ATOM 3410 O O . PRO A 1 434 ? -25.685 1.080 0.927 1.00 93.19 434 PRO A O 1
ATOM 3413 N N . SER A 1 435 ? -25.577 3.233 0.299 1.00 91.19 435 SER A N 1
ATOM 3414 C CA . SER A 1 435 ? -26.611 3.188 -0.725 1.00 91.19 435 SER A CA 1
ATOM 3415 C C . SER A 1 435 ? -26.094 3.846 -1.998 1.00 91.19 435 SER A C 1
ATOM 3417 O O . SER A 1 435 ? -25.837 5.050 -2.003 1.00 91.19 435 SER A O 1
ATOM 3419 N N . GLY A 1 436 ? -25.973 3.082 -3.080 1.00 90.25 436 GLY A N 1
ATOM 3420 C CA . GLY A 1 436 ? -25.586 3.605 -4.388 1.00 90.25 436 GLY A CA 1
ATOM 3421 C C . GLY A 1 436 ? -24.526 2.755 -5.082 1.00 90.25 436 GLY A C 1
ATOM 3422 O O . GLY A 1 436 ? -24.100 1.729 -4.548 1.00 90.25 436 GLY A O 1
ATOM 3423 N N . PRO A 1 437 ? -24.130 3.151 -6.300 1.00 93.75 437 PRO A N 1
ATOM 3424 C CA . PRO A 1 437 ? -23.046 2.502 -7.018 1.00 93.75 437 PRO A CA 1
ATOM 3425 C C . PRO A 1 437 ? -21.688 2.849 -6.397 1.00 93.75 437 PRO A C 1
ATOM 3427 O O . PRO A 1 437 ? -21.517 3.898 -5.781 1.00 93.75 437 PRO A O 1
ATOM 3430 N N . CYS A 1 438 ? -20.704 1.978 -6.600 1.00 92.62 438 CYS A N 1
ATOM 3431 C CA . CYS A 1 438 ? -19.319 2.290 -6.272 1.00 92.62 438 CYS A CA 1
ATOM 3432 C C . CYS A 1 438 ? -18.762 3.342 -7.234 1.00 92.62 438 CYS A C 1
ATOM 3434 O O . CYS A 1 438 ? -18.977 3.266 -8.445 1.00 92.62 438 CYS A O 1
ATOM 3436 N N . HIS A 1 439 ? -18.010 4.289 -6.689 1.00 92.69 439 HIS A N 1
ATOM 3437 C CA . HIS A 1 439 ? -17.340 5.341 -7.437 1.00 92.69 439 HIS A CA 1
ATOM 3438 C C . HIS A 1 439 ? -15.845 5.069 -7.467 1.00 92.69 439 HIS A C 1
ATOM 3440 O O . HIS A 1 439 ? -15.259 4.668 -6.459 1.00 92.69 439 HIS A O 1
ATOM 3446 N N . SER A 1 440 ? -15.209 5.291 -8.616 1.00 91.06 440 SER A N 1
ATOM 3447 C CA . SER A 1 440 ? -13.757 5.217 -8.658 1.00 91.06 440 SER A CA 1
ATOM 3448 C C . SER A 1 440 ? -13.158 6.452 -7.998 1.00 91.06 440 SER A C 1
ATOM 3450 O O . SER A 1 440 ? -13.544 7.574 -8.300 1.00 91.06 440 SER A O 1
ATOM 3452 N N . MET A 1 441 ? -12.182 6.248 -7.116 1.00 85.25 441 MET A N 1
ATOM 3453 C CA . MET A 1 441 ? -11.469 7.343 -6.452 1.00 85.25 441 MET A CA 1
ATOM 3454 C C . MET A 1 441 ? -10.474 8.059 -7.377 1.00 85.25 441 MET A C 1
ATOM 3456 O O . MET A 1 441 ? -9.772 8.966 -6.949 1.00 85.25 441 MET A O 1
ATOM 3460 N N . THR A 1 442 ? -10.367 7.618 -8.624 1.00 77.19 442 THR A N 1
ATOM 3461 C CA . THR A 1 442 ? -9.478 8.181 -9.642 1.00 77.19 442 THR A CA 1
ATOM 3462 C C . THR A 1 442 ? -10.231 9.071 -10.635 1.00 77.19 442 THR A C 1
ATOM 3464 O O . THR A 1 442 ? -9.600 9.742 -11.447 1.00 77.19 442 THR A O 1
ATOM 3467 N N . ASP A 1 443 ? -11.565 9.101 -10.564 1.00 74.88 443 ASP A N 1
ATOM 3468 C CA . ASP A 1 443 ? -12.415 9.906 -11.433 1.00 74.88 443 ASP A CA 1
ATOM 3469 C C . ASP A 1 443 ? -12.563 11.321 -10.846 1.00 74.88 443 ASP A C 1
ATOM 3471 O O . ASP A 1 443 ? -13.293 11.554 -9.874 1.00 74.88 443 ASP A O 1
ATOM 3475 N N . SER A 1 444 ? -11.828 12.273 -11.428 1.00 60.94 444 SER A N 1
ATOM 3476 C CA . SER A 1 444 ? -11.807 13.675 -10.999 1.00 60.94 444 SER A CA 1
ATOM 3477 C C . SER A 1 444 ? -13.171 14.357 -11.092 1.00 60.94 444 SER A C 1
ATOM 3479 O O . SER A 1 444 ? -13.430 15.286 -10.326 1.00 60.94 444 SER A O 1
ATOM 3481 N N . ASP A 1 445 ? -14.051 13.888 -11.981 1.00 58.75 445 ASP A N 1
ATOM 3482 C CA . ASP A 1 445 ? -15.346 14.519 -12.238 1.00 58.75 445 ASP A CA 1
ATOM 3483 C C . ASP A 1 445 ? -16.404 14.101 -11.201 1.00 58.75 445 ASP A C 1
ATOM 3485 O O . ASP A 1 445 ? -17.397 14.804 -10.996 1.00 58.75 445 ASP A O 1
ATOM 3489 N N . THR A 1 446 ? -16.184 12.988 -10.490 1.00 51.94 446 THR A N 1
ATOM 3490 C CA . THR A 1 446 ? -17.150 12.431 -9.522 1.00 51.94 446 THR A CA 1
ATOM 3491 C C . THR A 1 446 ? -16.814 12.696 -8.057 1.00 51.94 446 THR A C 1
ATOM 3493 O O . THR A 1 446 ? -17.699 12.594 -7.206 1.00 51.94 446 THR A O 1
ATOM 3496 N N . LEU A 1 447 ? -15.573 13.072 -7.733 1.00 50.22 447 LEU A N 1
ATOM 3497 C CA . LEU A 1 447 ? -15.151 13.314 -6.346 1.00 50.22 447 LEU A CA 1
ATOM 3498 C C . LEU A 1 447 ? -15.569 14.685 -5.797 1.00 50.22 447 LEU A C 1
ATOM 3500 O O . LEU A 1 447 ? -15.602 14.871 -4.581 1.00 50.22 447 LEU A O 1
ATOM 3504 N N . PHE A 1 448 ? -15.960 15.622 -6.666 1.00 46.94 448 PHE A N 1
ATOM 3505 C CA . PHE A 1 448 ? -16.488 16.925 -6.261 1.00 46.94 448 PHE A CA 1
ATOM 3506 C C . PHE A 1 448 ? -17.693 17.364 -7.108 1.00 46.94 448 PHE A C 1
ATOM 3508 O O . PHE A 1 448 ? -17.640 18.417 -7.749 1.00 46.94 448 PHE A O 1
ATOM 3515 N N . PRO A 1 449 ? -18.846 16.664 -7.082 1.00 41.47 449 PRO A N 1
ATOM 3516 C CA . PRO A 1 449 ? -20.079 17.382 -7.345 1.00 41.47 449 PRO A CA 1
ATOM 3517 C C . PRO A 1 449 ? -20.139 18.497 -6.297 1.00 41.47 449 PRO A C 1
ATOM 3519 O O . PRO A 1 449 ? -19.965 18.251 -5.105 1.00 41.47 449 PRO A O 1
ATOM 3522 N N . HIS A 1 450 ? -20.355 19.730 -6.744 1.00 43.06 450 HIS A N 1
ATOM 3523 C CA . HIS A 1 450 ? -20.332 20.994 -5.996 1.00 43.06 450 HIS A CA 1
ATOM 3524 C C . HIS A 1 450 ? -21.174 21.074 -4.696 1.00 43.06 450 HIS A C 1
ATOM 3526 O O . HIS A 1 450 ? -21.329 22.156 -4.137 1.00 43.06 450 HIS A O 1
ATOM 3532 N N . LYS A 1 451 ? -21.731 19.969 -4.200 1.00 38.44 451 LYS A N 1
ATOM 3533 C CA . LYS A 1 451 ? -22.473 19.802 -2.954 1.00 38.44 451 LYS A CA 1
ATOM 3534 C C . LYS A 1 451 ? -22.397 18.325 -2.537 1.00 38.44 451 LYS A C 1
ATOM 3536 O O . LYS A 1 451 ? -23.329 17.566 -2.791 1.00 38.44 451 LYS A O 1
ATOM 3541 N N . MET A 1 452 ? -21.381 17.924 -1.771 1.00 42.59 452 MET A N 1
ATOM 3542 C CA . MET A 1 452 ? -21.705 17.061 -0.629 1.00 42.59 452 MET A CA 1
ATOM 3543 C C . MET A 1 452 ? -22.584 17.934 0.262 1.00 42.59 452 MET A C 1
ATOM 3545 O O . MET A 1 452 ? -22.092 18.782 1.002 1.00 42.59 452 MET A O 1
ATOM 3549 N N . SER A 1 453 ? -23.897 17.843 0.032 1.00 40.50 453 SER A N 1
ATOM 3550 C CA . SER A 1 453 ? -24.933 18.527 0.791 1.00 40.50 453 SER A CA 1
ATOM 3551 C C . SER A 1 453 ? -24.575 18.404 2.260 1.00 40.50 453 SER A C 1
ATOM 3553 O O . SER A 1 453 ? -24.637 17.307 2.811 1.00 40.50 453 SER A O 1
ATOM 3555 N N . SER A 1 454 ? -24.176 19.522 2.864 1.00 41.03 454 SER A N 1
ATOM 3556 C CA . SER A 1 454 ? -24.090 19.688 4.304 1.00 41.03 454 SER A CA 1
ATOM 3557 C C . SER A 1 454 ? -25.390 19.145 4.881 1.00 41.03 454 SER A C 1
ATOM 3559 O O . SER A 1 454 ? -26.430 19.802 4.801 1.00 41.03 454 SER A O 1
ATOM 3561 N N . HIS A 1 455 ? -25.364 17.913 5.387 1.00 40.38 455 HIS A N 1
ATOM 3562 C CA . HIS A 1 455 ? -26.462 17.421 6.190 1.00 40.38 455 HIS A CA 1
ATOM 3563 C C . HIS A 1 455 ? -26.554 18.409 7.354 1.00 40.38 455 HIS A C 1
ATOM 3565 O O . HIS A 1 455 ? -25.524 18.667 7.993 1.00 40.38 455 HIS A O 1
ATOM 3571 N N . PRO A 1 456 ? -27.710 19.057 7.576 1.00 36.88 456 PRO A N 1
ATOM 3572 C CA . PRO A 1 456 ? -27.841 19.986 8.677 1.00 36.88 456 PRO A CA 1
ATOM 3573 C C . PRO A 1 456 ? -27.492 19.212 9.943 1.00 36.88 456 PRO A C 1
ATOM 3575 O O . PRO A 1 456 ? -28.128 18.211 10.273 1.00 36.88 456 PRO A O 1
ATOM 3578 N N . ARG A 1 457 ? -26.429 19.647 10.626 1.00 38.53 457 ARG A N 1
ATOM 3579 C CA . ARG A 1 457 ? -26.177 19.227 11.999 1.00 38.53 457 ARG A CA 1
ATOM 3580 C C . ARG A 1 457 ? -27.412 19.647 12.781 1.00 38.53 457 ARG A C 1
ATOM 3582 O O . ARG A 1 457 ? -27.566 20.825 13.087 1.00 38.53 457 ARG A O 1
ATOM 3589 N N . ASN A 1 458 ? -28.288 18.692 13.078 1.00 37.00 458 ASN A N 1
ATOM 3590 C CA . ASN A 1 458 ? -29.266 18.846 14.138 1.00 37.00 458 ASN A CA 1
ATOM 3591 C C . ASN A 1 458 ? -28.473 18.971 15.437 1.00 37.00 458 ASN A C 1
ATOM 3593 O O . ASN A 1 458 ? -28.101 17.986 16.068 1.00 37.00 458 ASN A O 1
ATOM 3597 N N . THR A 1 459 ? -28.155 20.207 15.802 1.00 37.44 459 THR A N 1
ATOM 3598 C CA . THR A 1 459 ? -27.753 20.559 17.155 1.00 37.44 459 THR A CA 1
ATOM 3599 C C . THR A 1 459 ? -28.996 20.468 18.028 1.00 37.44 459 THR A C 1
ATOM 3601 O O . THR A 1 459 ? -29.742 21.433 18.171 1.00 37.44 459 THR A O 1
ATOM 3604 N N . SER A 1 460 ? -29.238 19.280 18.570 1.00 38.66 460 SER A N 1
ATOM 3605 C CA . SER A 1 460 ? -30.108 19.079 19.721 1.00 38.66 460 SER A CA 1
ATOM 3606 C C . SER A 1 460 ? -29.264 18.553 20.877 1.00 38.66 460 SER A C 1
ATOM 3608 O O . SER A 1 460 ? -29.119 17.341 21.032 1.00 38.66 460 SER A O 1
ATOM 3610 N N . SER A 1 461 ? -28.689 19.481 21.640 1.00 34.62 461 SER A N 1
ATOM 3611 C CA . SER A 1 461 ? -28.364 19.359 23.069 1.00 34.62 461 SER A CA 1
ATOM 3612 C C . SER A 1 461 ? -27.821 20.689 23.564 1.00 34.62 461 SER A C 1
ATOM 3614 O O . SER A 1 461 ? -26.759 21.090 23.029 1.00 34.62 461 SER A O 1
#

Sequence (461 aa):
MAEQSMHPRQSVKLGHWTDHSTGRDQYLLSDWDASVVKALAAVWLGLVGPYTLRLLKFPLVHGLRFLERWDGRARTGMNQALLATPQPGYNGSASGAQGPPRANKRTDTRDETPHSASTVLNQFNGGRELFNKTVAYAYDGRNRHKLTLALVGLVILGSFVARAFAGVLSALIATNSNAIWASDKCGLYRFDSDGAGEEAATRADVFDRAKEARSGEYAKHCYNSTTPTTLLPMRCGFFYNTEIKFNTTYHHQCPFPKDDICAHGSPVVTFDTGLVDANSIGINDPYDYKFRRSATCTPLSTEGQYVRNDTANGIAAFTYYYGETGDRGYTFRSIGDPFNWLVPSYDVSIQSTSWYANISNWTPIPALTPPPNTILTIMFISPLHILYLKPSADPIFLADKTFYYDGDPTPIYYKNDAKYRVLACLDRHELCPPSGPCHSMTDSDTLFPHKMSSHPRNTSS

Radius of gyration: 42.89 Å; Cα contacts (8 Å, |Δi|>4): 566; chains: 1; bounding box: 108×86×132 Å

pLDDT: mean 75.93, std 19.19, range [30.67, 98.25]